Protein AF-A0A2G6CIH5-F1 (afdb_monomer_lite)

pLDDT: mean 77.41, std 19.88, range [23.31, 97.94]

Sequence (488 aa):
MRFLEKVLITISAVLLAGVAALAVFWGGVIAVMLVKGAPAVEKARLSAVRPVVSAPPAADPSTPETPAVAVVTASAGEKVFKKCKACHTVASGDGHKTGPNLWNIVGRDVAVADGFEYSDAMIGHAGTWTVDRLRTYLLDPKGDIPGNKMAFNGLKTEADANNLIAYLGLQADAPQDVVALGLSDTVVLAEAEPEDGADEVVEIDPVPYPEGVTYTNPPGRSPEEQAKFDALVADLEALAPTLDYQRARYHPLHFSPMIEEASNEQCLTCHQEILDHKPRAASIAGVPAEDTIAWYQTLDTYAGPQDTFHYRHLESDFAKEVMNLECVFCHKGNDPREETPDMLPTREAFEAGVVPEFTLRKMVNPSETCLRCHGQFPYEVMDLEAPWHEIRADMEYPEAPNGCLSCHAEGFRTVRHGVSYLNAANIEKLAREGSSDTCYGCHGGRAWYRISYPYPRHAWPDMDEEIPEWAVDRPTESDPEYALPAAE

Foldseek 3Di:
DVVVVVVVVVVVVVVVVVVVVVCVVVVVVVVVCVVPDDPDPDDDDDDDDDDDDDDDDDDDDDDDDDDDDAAAALVLLVVLCVLVVQQEALAPPDAGGVHGHLQVQAFAWFPPRPPDDWWPQRVVVTDHRALVNQLVCQQDVCVSRPRGPPPDRHDPDSRNSRNNVQNSQCSYPDRAHCVNSVNDDDDDDDDDDDDDDPDDPPPQDFLDAAPPDDAAAFDDDDPVRVVVLVVVLVVLLVCVVVDDPVCVVVPCCQAPPNVVSHFQSNVCSPVVCQQVDFDDCADPVRHGQVNDDDPLCPFPLNDDGDGGPCCSCPPDPSNVLWWPDTPCLQRVGDDPVRFDPDPPVPDDDDPDDDDPDPGPPPGRPCLSHVLQFQFAQPCVVVVHPDDCVVCQVVQADPSAQESVCVCPSHPHPACQQQWNTTRGVSLSVCNRVHHNSSVCNRRNVNHPDHHHRLAACADDPPDDPDADPVNPPGHRDPDPSGHRDPDD

Secondary structure (DSSP, 8-state):
-HHHHHHHHHHHHHHHHHHHHHHHHHHHHHHHHHHH--------PPPP-PPP-PPPPPPP---PPPPPPPPP-HHHHHHHHGGGTTT---STTPPP-SS---TT-TTPBTT--TT----HHHHHH-SB--HHHHHHHHH-HHHHSTT--------S-HHHHHHHHHHHHHSSSS---TTTTT---------------------PPPPPPPTT----PPPPPPHHHHHHHHHHHHHHHHHGGG--HHHHHT-GGGBTTGGGG--HHHHHHHHTHHHH----SB-TTS-BGGG---GGGGSTT--SS---HHHHHHTSHHHHHHB---HHHH---B-TTTS-S---TTPPPP---S------PPPP-TTTTTHHHHSPP-TTTTT-SS-HHHHGGGT-BTTB--TTHHHHTTT---GGG-BTTB-HHHHHHHHHHS-THHHHIIIIIT--SSS---------TT--SPPPGGGTTS-SS--GGGBPPPP-

Radius of gyration: 34.1 Å; chains: 1; bounding box: 88×93×84 Å

Structure (mmCIF, N/CA/C/O backbone):
data_AF-A0A2G6CIH5-F1
#
_entry.id   AF-A0A2G6CIH5-F1
#
loop_
_atom_site.group_PDB
_atom_site.id
_atom_site.type_symbol
_atom_site.label_atom_id
_atom_site.label_alt_id
_atom_site.label_comp_id
_atom_site.label_asym_id
_atom_site.label_entity_id
_atom_site.label_seq_id
_atom_site.pdbx_PDB_ins_code
_atom_site.Cartn_x
_atom_site.Cartn_y
_atom_site.Cartn_z
_atom_site.occupancy
_atom_site.B_iso_or_equiv
_atom_site.auth_seq_id
_atom_site.auth_comp_id
_atom_site.auth_asym_id
_atom_site.auth_atom_id
_atom_site.pdbx_PDB_model_num
ATOM 1 N N . MET A 1 1 ? -44.067 51.874 -22.879 1.00 63.34 1 MET A N 1
ATOM 2 C CA . MET A 1 1 ? -42.988 52.724 -22.320 1.00 63.34 1 MET A CA 1
ATOM 3 C C . MET A 1 1 ? -43.045 52.839 -20.797 1.00 63.34 1 MET A C 1
ATOM 5 O O . MET A 1 1 ? -42.132 52.333 -20.170 1.00 63.34 1 MET A O 1
ATOM 9 N N . ARG A 1 2 ? -44.115 53.362 -20.173 1.00 74.81 2 ARG A N 1
ATOM 10 C CA . ARG A 1 2 ? -44.172 53.580 -18.703 1.00 74.81 2 ARG A CA 1
ATOM 11 C C . ARG A 1 2 ? -44.011 52.337 -17.804 1.00 74.81 2 ARG A C 1
ATOM 13 O O . ARG A 1 2 ? -43.603 52.472 -16.658 1.00 74.81 2 ARG A O 1
ATOM 20 N N . PHE A 1 3 ? -44.354 51.141 -18.286 1.00 80.75 3 PHE A N 1
ATOM 21 C CA . PHE A 1 3 ? -44.159 49.894 -17.528 1.00 80.75 3 PHE A CA 1
ATOM 22 C C . PHE A 1 3 ? -42.687 49.457 -17.513 1.00 80.75 3 PHE A C 1
ATOM 24 O O . PHE A 1 3 ? -42.150 49.130 -16.461 1.00 80.75 3 PHE A O 1
ATOM 31 N N . LEU A 1 4 ? -42.020 49.538 -18.668 1.00 79.44 4 LEU A N 1
ATOM 32 C CA . LEU A 1 4 ? -40.613 49.166 -18.819 1.00 79.44 4 LEU A CA 1
ATOM 33 C C . LEU A 1 4 ? -39.701 50.083 -17.989 1.00 79.44 4 LEU A C 1
ATOM 35 O O . LEU A 1 4 ? -38.773 49.615 -17.344 1.00 79.44 4 LEU A O 1
ATOM 39 N N . GLU A 1 5 ? -40.033 51.373 -17.932 1.00 87.06 5 GLU A N 1
ATOM 40 C CA . GLU A 1 5 ? -39.328 52.373 -17.125 1.00 87.06 5 GLU A CA 1
ATOM 41 C C . GLU A 1 5 ? -39.399 52.062 -15.618 1.00 87.06 5 GLU A C 1
ATOM 43 O O . GLU A 1 5 ? -38.387 52.112 -14.925 1.00 87.06 5 GLU A O 1
ATOM 48 N N . LYS A 1 6 ? -40.563 51.629 -15.110 1.00 84.69 6 LYS A N 1
ATOM 49 C CA . LYS A 1 6 ? -40.720 51.216 -13.703 1.00 84.69 6 LYS A CA 1
ATOM 50 C C . LYS A 1 6 ? -39.937 49.945 -13.370 1.00 84.69 6 LYS A C 1
ATOM 52 O O . LYS A 1 6 ? -39.364 49.850 -12.287 1.00 84.69 6 LYS A O 1
ATOM 57 N N . VAL A 1 7 ? -39.901 48.981 -14.289 1.00 86.38 7 VAL A N 1
ATOM 58 C CA . VAL A 1 7 ? -39.127 47.742 -14.116 1.00 86.38 7 VAL A CA 1
ATOM 59 C C . VAL A 1 7 ? -37.629 48.045 -14.075 1.00 86.38 7 VAL A C 1
ATOM 61 O O . VAL A 1 7 ? -36.951 47.593 -13.157 1.00 86.38 7 VAL A O 1
ATOM 64 N N . LEU A 1 8 ? -37.126 48.879 -14.990 1.00 85.88 8 LEU A N 1
ATOM 65 C CA . LEU A 1 8 ? -35.723 49.309 -15.000 1.00 85.88 8 LEU A CA 1
ATOM 66 C C . LEU A 1 8 ? -35.332 50.051 -13.717 1.00 85.88 8 LEU A C 1
ATOM 68 O O . LEU A 1 8 ? -34.316 49.713 -13.121 1.00 85.88 8 LEU A O 1
ATOM 72 N N . ILE A 1 9 ? -36.165 50.980 -13.235 1.00 90.19 9 ILE A N 1
ATOM 73 C CA . ILE A 1 9 ? -35.912 51.693 -11.971 1.00 90.19 9 ILE A CA 1
ATOM 74 C C . ILE A 1 9 ? -35.833 50.716 -10.789 1.00 90.19 9 ILE A C 1
ATOM 76 O O . ILE A 1 9 ? -34.979 50.866 -9.916 1.00 90.19 9 ILE A O 1
ATOM 80 N N . THR A 1 10 ? -36.687 49.692 -10.775 1.00 86.19 10 THR A N 1
ATOM 81 C CA . THR A 1 10 ? -36.716 48.704 -9.688 1.00 86.19 10 THR A CA 1
ATOM 82 C C . THR A 1 10 ? -35.481 47.802 -9.730 1.00 86.19 10 THR A C 1
ATOM 84 O O . THR A 1 10 ? -34.856 47.576 -8.697 1.00 86.19 10 THR A O 1
ATOM 87 N N . ILE A 1 11 ? -35.066 47.348 -10.917 1.00 86.62 11 ILE A N 1
ATOM 88 C CA . ILE A 1 11 ? -33.838 46.556 -11.096 1.00 86.62 11 ILE A CA 1
ATOM 89 C C . ILE A 1 11 ? -32.605 47.374 -10.691 1.00 86.62 11 ILE A C 1
ATOM 91 O O . ILE A 1 11 ? -31.756 46.874 -9.954 1.00 86.62 11 ILE A O 1
ATOM 95 N N . SER A 1 12 ? -32.522 48.643 -11.102 1.00 84.56 12 SER A N 1
ATOM 96 C CA . SER A 1 12 ? -31.424 49.530 -10.706 1.00 84.56 12 SER A CA 1
ATOM 97 C C . SER A 1 12 ? -31.370 49.745 -9.193 1.00 84.56 12 SER A C 1
ATOM 99 O O . SER A 1 12 ? -30.281 49.725 -8.628 1.00 84.56 12 SER A O 1
ATOM 101 N N . ALA A 1 13 ? -32.517 49.893 -8.521 1.00 86.44 13 ALA A N 1
ATOM 102 C CA . ALA A 1 13 ? -32.569 50.039 -7.066 1.00 86.44 13 ALA A CA 1
ATOM 103 C C . ALA A 1 13 ? -32.096 48.772 -6.329 1.00 86.44 13 ALA A C 1
ATOM 105 O O . ALA A 1 13 ? -31.345 48.872 -5.359 1.00 86.44 13 ALA A O 1
ATOM 106 N N . VAL A 1 14 ? -32.481 47.585 -6.811 1.00 86.75 14 VAL A N 1
ATOM 107 C CA . VAL A 1 14 ? -32.047 46.299 -6.235 1.00 86.75 14 VAL A CA 1
ATOM 108 C C . VAL A 1 14 ? -30.546 46.081 -6.438 1.00 86.75 14 VAL A C 1
ATOM 110 O O . VAL A 1 14 ? -29.854 45.688 -5.500 1.00 86.75 14 VAL A O 1
ATOM 113 N N . LEU A 1 15 ? -30.018 46.394 -7.625 1.00 86.31 15 LEU A N 1
ATOM 114 C CA . LEU A 1 15 ? -28.581 46.303 -7.899 1.00 86.31 15 LEU A CA 1
ATOM 115 C C . LEU A 1 15 ? -27.775 47.270 -7.024 1.00 86.31 15 LEU A C 1
ATOM 117 O O . LEU A 1 15 ? -26.756 46.870 -6.464 1.00 86.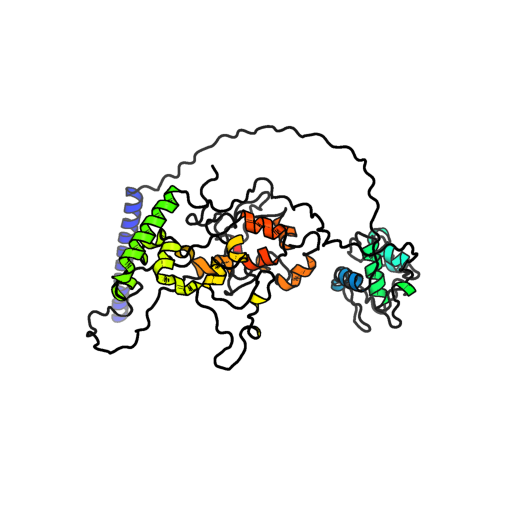31 15 LEU A O 1
ATOM 121 N N . LEU A 1 16 ? -28.247 48.509 -6.840 1.00 87.69 16 LEU A N 1
ATOM 122 C CA . LEU A 1 16 ? -27.571 49.479 -5.972 1.00 87.69 16 LEU A CA 1
ATOM 123 C C . LEU A 1 16 ? -27.534 49.005 -4.511 1.00 87.69 16 LEU A C 1
ATOM 125 O O . LEU A 1 16 ? -26.501 49.117 -3.855 1.00 87.69 16 LEU A O 1
ATOM 129 N N . ALA A 1 17 ? -28.642 48.444 -4.015 1.00 85.62 17 ALA A N 1
ATOM 130 C CA . ALA A 1 17 ? -28.719 47.893 -2.664 1.00 85.62 17 ALA A CA 1
ATOM 131 C C . ALA A 1 17 ? -27.783 46.684 -2.479 1.00 85.62 17 ALA A C 1
ATOM 133 O O . ALA A 1 17 ? -27.112 46.581 -1.452 1.00 85.62 17 ALA A O 1
ATOM 134 N N . GLY A 1 18 ? -27.681 45.812 -3.489 1.00 86.31 18 GLY A N 1
ATOM 135 C CA . GLY A 1 18 ? -26.760 44.673 -3.483 1.00 86.31 18 GLY A CA 1
ATOM 136 C C . GLY A 1 18 ? -25.288 45.093 -3.423 1.00 86.31 18 GLY A C 1
ATOM 137 O O . GLY A 1 18 ? -24.526 44.551 -2.624 1.00 86.31 18 GLY A O 1
ATOM 138 N N . VAL A 1 19 ? -24.894 46.109 -4.199 1.00 87.31 19 VAL A N 1
ATOM 139 C CA . VAL A 1 19 ? -23.522 46.651 -4.173 1.00 87.31 19 VAL A CA 1
ATOM 140 C C . VAL A 1 19 ? -23.204 47.294 -2.819 1.00 87.31 19 VAL A C 1
ATOM 142 O O . VAL A 1 19 ? -22.111 47.092 -2.291 1.00 87.31 19 VAL A O 1
ATOM 145 N N . ALA A 1 20 ? -24.159 48.010 -2.215 1.00 86.88 20 ALA A N 1
ATOM 146 C CA . ALA A 1 20 ? -23.972 48.600 -0.888 1.00 86.88 20 ALA A CA 1
ATOM 147 C C . ALA A 1 20 ? -23.778 47.522 0.196 1.00 86.88 20 ALA A C 1
ATOM 149 O O . ALA A 1 20 ? -22.892 47.651 1.040 1.00 86.88 20 ALA A O 1
ATOM 150 N N . ALA A 1 21 ? -24.555 46.435 0.148 1.00 86.50 21 ALA A N 1
ATOM 151 C CA . ALA A 1 21 ? -24.414 45.314 1.077 1.00 86.50 21 ALA A CA 1
ATOM 152 C C . ALA A 1 21 ? -23.053 44.611 0.931 1.00 86.50 21 ALA A C 1
ATOM 154 O O . ALA A 1 21 ? -22.405 44.312 1.936 1.00 86.50 21 ALA A O 1
ATOM 155 N N . LEU A 1 22 ? -22.579 44.415 -0.306 1.00 84.00 22 LEU A N 1
ATOM 156 C CA . LEU A 1 22 ? -21.257 43.840 -0.562 1.00 84.00 22 LEU A CA 1
ATOM 157 C C . LEU A 1 22 ? -20.129 44.735 -0.033 1.00 84.00 22 LEU A C 1
ATOM 159 O O . LEU A 1 22 ? -19.172 44.230 0.550 1.00 84.00 22 LEU A O 1
ATOM 163 N N . ALA A 1 23 ? -20.246 46.054 -0.203 1.00 88.25 23 ALA A N 1
ATOM 164 C CA . ALA A 1 23 ? -19.256 47.008 0.288 1.00 88.25 23 ALA A CA 1
ATOM 165 C C . ALA A 1 23 ? -19.165 47.009 1.824 1.00 88.25 23 ALA A C 1
ATOM 167 O O . ALA A 1 23 ? -18.066 47.075 2.371 1.00 88.25 23 ALA A O 1
ATOM 168 N N . VAL A 1 24 ? -20.297 46.876 2.525 1.00 86.44 24 VAL A N 1
ATOM 169 C CA . VAL A 1 24 ? -20.323 46.747 3.993 1.00 86.44 24 VAL A CA 1
ATOM 170 C C . VAL A 1 24 ? -19.700 45.423 4.440 1.00 86.44 24 VAL A C 1
ATOM 172 O O . VAL A 1 24 ? -18.899 45.415 5.374 1.00 86.44 24 VAL A O 1
ATOM 175 N N . PHE A 1 25 ? -20.012 44.318 3.756 1.00 86.88 25 PHE A N 1
ATOM 176 C CA . PHE A 1 25 ? -19.436 43.007 4.060 1.00 86.88 25 PHE A CA 1
ATOM 177 C C . PHE A 1 25 ? -17.909 43.001 3.891 1.00 86.88 25 PHE A C 1
ATOM 179 O O . PHE A 1 25 ? -17.182 42.676 4.830 1.00 86.88 25 PHE A O 1
ATOM 186 N N . TRP A 1 26 ? -17.407 43.443 2.734 1.00 84.12 26 TRP A N 1
ATOM 187 C CA . TRP A 1 26 ? -15.968 43.500 2.463 1.00 84.12 26 TRP A CA 1
ATOM 188 C C . TRP A 1 26 ? -15.238 44.533 3.326 1.00 84.12 26 TRP A C 1
ATOM 190 O O . TRP A 1 26 ? -14.126 44.268 3.782 1.00 84.12 26 TRP A O 1
ATOM 200 N N . GLY A 1 27 ? -15.872 45.671 3.630 1.00 88.62 27 GLY A N 1
ATOM 201 C CA . GLY A 1 27 ? -15.344 46.643 4.589 1.00 88.62 27 GLY A CA 1
ATOM 202 C C . GLY A 1 27 ? -15.158 46.044 5.988 1.00 88.62 27 GLY A C 1
ATOM 203 O O . GLY A 1 27 ? -14.137 46.291 6.629 1.00 88.62 27 GLY A O 1
ATOM 204 N N . GLY A 1 28 ? -16.094 45.198 6.434 1.00 81.44 28 GLY A N 1
ATOM 205 C CA . GLY A 1 28 ? -15.986 44.456 7.692 1.00 81.44 28 GLY A CA 1
ATOM 206 C C . GLY A 1 28 ? -14.829 43.453 7.704 1.00 81.44 28 GLY A C 1
ATOM 207 O O . GLY A 1 28 ? -14.064 43.413 8.666 1.00 81.44 28 GLY A O 1
ATOM 208 N N . VAL A 1 29 ? -14.647 42.690 6.621 1.00 77.56 29 VAL A N 1
ATOM 209 C CA . VAL A 1 29 ? -13.540 41.722 6.487 1.00 77.56 29 VAL A CA 1
ATOM 210 C C . VAL A 1 29 ? -12.177 42.423 6.526 1.00 77.56 29 VAL A C 1
ATOM 212 O O . VAL A 1 29 ? -11.289 42.006 7.271 1.00 77.56 29 VAL A O 1
ATOM 215 N N . ILE A 1 30 ? -12.019 43.528 5.789 1.00 78.94 30 ILE A N 1
ATOM 216 C CA . ILE A 1 30 ? -10.773 44.312 5.770 1.00 78.94 30 ILE A CA 1
ATOM 217 C C . ILE A 1 30 ? -10.481 44.905 7.157 1.00 78.94 30 ILE A C 1
ATOM 219 O O . ILE A 1 30 ? -9.337 44.869 7.613 1.00 78.94 30 ILE A O 1
ATOM 223 N N . ALA A 1 31 ? -11.501 45.397 7.868 1.00 79.62 31 ALA A N 1
ATOM 224 C CA . ALA A 1 31 ? -11.334 45.911 9.226 1.00 79.62 31 ALA A CA 1
ATOM 225 C C . ALA A 1 31 ? -10.859 44.823 10.208 1.00 79.62 31 ALA A C 1
ATOM 227 O O . ALA A 1 31 ? -9.986 45.084 11.034 1.00 79.62 31 ALA A O 1
ATOM 228 N N . VAL A 1 32 ? -11.367 43.590 10.089 1.00 71.12 32 VAL A N 1
ATOM 229 C CA . VAL A 1 32 ? -10.908 42.449 10.903 1.00 71.12 32 VAL A CA 1
ATOM 230 C C . VAL A 1 32 ? -9.446 42.100 10.606 1.00 71.12 32 VAL A C 1
ATOM 232 O O . VAL A 1 32 ? -8.685 41.865 11.545 1.00 71.12 32 VAL A O 1
ATOM 235 N N . MET A 1 33 ? -9.029 42.122 9.335 1.00 69.62 33 MET A N 1
ATOM 236 C CA . MET A 1 33 ? -7.632 41.874 8.952 1.00 69.62 33 MET A CA 1
ATOM 237 C C . MET A 1 33 ? -6.671 42.951 9.477 1.00 69.62 33 MET A C 1
ATOM 239 O O . MET A 1 33 ? -5.574 42.626 9.927 1.00 69.62 33 MET A O 1
ATOM 243 N N . LEU A 1 34 ? -7.090 44.221 9.484 1.00 77.25 34 LEU A N 1
ATOM 244 C CA . LEU A 1 34 ? -6.284 45.327 10.013 1.00 77.25 34 LEU A CA 1
ATOM 245 C C . LEU A 1 34 ? -6.158 45.303 11.546 1.00 77.25 34 LEU A C 1
ATOM 247 O O . LEU A 1 34 ? -5.124 45.706 12.069 1.00 77.25 34 LEU A O 1
ATOM 251 N N . VAL A 1 35 ? -7.182 44.830 12.267 1.00 75.00 35 VAL A N 1
ATOM 252 C CA . VAL A 1 35 ? -7.180 44.774 13.743 1.00 75.00 35 VAL A CA 1
ATOM 253 C C . VAL A 1 35 ? -6.426 43.559 14.282 1.00 75.00 35 VAL A C 1
ATOM 255 O O . VAL A 1 35 ? -5.789 43.662 15.328 1.00 75.00 35 VAL A O 1
ATOM 258 N N . LYS A 1 36 ? -6.491 42.405 13.604 1.00 56.19 36 LYS A N 1
ATOM 259 C CA . LYS A 1 36 ? -5.884 41.164 14.115 1.00 56.19 36 LYS A CA 1
ATOM 260 C C . LYS A 1 36 ? -4.418 40.964 13.729 1.00 56.19 36 LYS A C 1
ATOM 262 O O . LYS A 1 36 ? -3.767 40.142 14.362 1.00 56.19 36 LYS A O 1
ATOM 267 N N . GLY A 1 37 ? -3.900 41.735 12.768 1.00 47.22 37 GLY A N 1
ATOM 268 C CA . GLY A 1 37 ? -2.546 41.559 12.243 1.00 47.22 37 GLY A CA 1
ATOM 269 C C . GLY A 1 37 ? -2.391 40.230 11.493 1.00 47.22 37 GLY A C 1
ATOM 270 O O . GLY A 1 37 ? -2.992 39.216 11.840 1.00 47.22 37 GLY A O 1
ATOM 271 N N . ALA A 1 38 ? -1.593 40.217 10.429 1.00 51.41 38 ALA A N 1
ATOM 272 C CA . ALA A 1 38 ? -1.174 38.954 9.831 1.00 51.41 38 ALA A CA 1
ATOM 273 C C . ALA A 1 38 ? -0.224 38.232 10.809 1.00 51.41 38 ALA A C 1
ATOM 275 O O . ALA A 1 38 ? 0.624 38.905 11.406 1.00 51.41 38 ALA A O 1
ATOM 276 N N . PRO A 1 39 ? -0.323 36.901 10.986 1.00 42.75 39 PRO A N 1
ATOM 277 C CA . PRO A 1 39 ? 0.659 36.168 11.772 1.00 42.75 39 PRO A CA 1
ATOM 278 C C . PRO A 1 39 ? 2.039 36.333 11.124 1.00 42.75 39 PRO A C 1
ATOM 280 O O . PRO A 1 39 ? 2.239 36.027 9.948 1.00 42.75 39 PRO A O 1
ATOM 283 N N . ALA A 1 40 ? 2.982 36.881 11.889 1.00 39.31 40 ALA A N 1
ATOM 284 C CA . ALA A 1 40 ? 4.362 37.039 11.466 1.00 39.31 40 ALA A CA 1
ATOM 285 C C . ALA A 1 40 ? 5.051 35.670 11.499 1.00 39.31 40 ALA A C 1
ATOM 287 O O . ALA A 1 40 ? 5.272 35.110 12.569 1.00 39.31 40 ALA A O 1
ATOM 288 N N . VAL A 1 41 ? 5.399 35.137 10.328 1.00 39.25 41 VAL A N 1
ATOM 289 C CA . VAL A 1 41 ? 6.326 34.006 10.221 1.00 39.25 41 VAL A CA 1
ATOM 290 C C . VAL A 1 41 ? 7.739 34.580 10.257 1.00 39.25 41 VAL A C 1
ATOM 292 O O . VAL A 1 41 ? 8.227 35.168 9.288 1.00 39.25 41 VAL A O 1
ATOM 295 N N . GLU A 1 42 ? 8.373 34.475 11.418 1.00 33.88 42 GLU A N 1
ATOM 296 C CA . GLU A 1 42 ? 9.748 34.898 11.644 1.00 33.88 42 GLU A CA 1
ATOM 297 C C . GLU A 1 42 ? 10.707 33.917 10.954 1.00 33.88 42 GLU A C 1
ATOM 299 O O . GLU A 1 42 ? 10.848 32.760 11.342 1.00 33.88 42 GLU A O 1
ATOM 304 N N . LYS A 1 43 ? 11.359 34.380 9.882 1.00 34.59 43 LYS A N 1
ATOM 305 C CA . LYS A 1 43 ? 12.420 33.645 9.183 1.00 34.59 43 LYS A CA 1
ATOM 306 C C . LYS A 1 43 ? 13.661 33.561 10.076 1.00 34.59 43 LYS A C 1
ATOM 308 O O . LYS A 1 43 ? 14.513 34.452 10.037 1.00 34.59 43 LYS A O 1
ATOM 313 N N . ALA A 1 44 ? 13.786 32.479 10.837 1.00 33.03 44 ALA A N 1
ATOM 314 C CA . ALA A 1 44 ? 15.031 32.128 11.505 1.00 33.03 44 ALA A CA 1
ATOM 315 C C . ALA A 1 44 ? 16.086 31.734 10.456 1.00 33.03 44 ALA A C 1
ATOM 317 O O . ALA A 1 44 ? 15.978 30.726 9.762 1.00 33.03 44 ALA A O 1
ATOM 318 N N . ARG A 1 45 ? 17.116 32.575 10.325 1.00 34.62 45 ARG A N 1
ATOM 319 C CA . ARG A 1 45 ? 18.355 32.267 9.607 1.00 34.62 45 ARG A CA 1
ATOM 320 C C . ARG A 1 45 ? 19.174 31.304 10.465 1.00 34.62 45 ARG A C 1
ATOM 322 O O . ARG A 1 45 ? 19.622 31.713 11.534 1.00 34.62 45 ARG A O 1
ATOM 329 N N . LEU A 1 46 ? 19.444 30.091 9.982 1.00 31.88 46 LEU A N 1
ATOM 330 C CA . LEU A 1 46 ? 20.544 29.282 10.503 1.00 31.88 46 LEU A CA 1
ATOM 331 C C . LEU A 1 46 ? 21.748 29.332 9.562 1.00 31.88 46 LEU A C 1
ATOM 333 O O . LEU A 1 46 ? 21.663 29.141 8.352 1.00 31.88 46 LEU A O 1
ATOM 337 N N . SER A 1 47 ? 22.866 29.678 10.189 1.00 27.83 47 SER A N 1
ATOM 338 C CA . SER A 1 47 ? 24.194 29.859 9.633 1.00 27.83 47 SER A CA 1
ATOM 339 C C . SER A 1 47 ? 24.791 28.522 9.204 1.00 27.83 47 SER A C 1
ATOM 341 O O . SER A 1 47 ? 24.770 27.556 9.961 1.00 27.83 47 SER A O 1
ATOM 343 N N . ALA A 1 48 ? 25.386 28.502 8.014 1.00 32.12 48 ALA A N 1
ATOM 344 C CA . ALA A 1 48 ? 26.147 27.378 7.496 1.00 32.12 48 ALA A CA 1
ATOM 345 C C . ALA A 1 48 ? 27.377 27.083 8.371 1.00 32.12 48 ALA A C 1
ATOM 347 O O . ALA A 1 48 ? 28.218 27.957 8.589 1.00 32.12 48 ALA A O 1
ATOM 348 N N . VAL A 1 49 ? 27.513 25.828 8.795 1.00 27.80 49 VAL A N 1
ATOM 349 C CA . VAL A 1 49 ? 28.781 25.232 9.226 1.00 27.80 49 VAL A CA 1
ATOM 350 C C . VAL A 1 49 ? 28.914 23.904 8.483 1.00 27.80 49 VAL A C 1
ATOM 352 O O . VAL A 1 49 ? 28.152 22.975 8.720 1.00 27.80 49 VAL A O 1
ATOM 355 N N . ARG A 1 50 ? 29.862 23.832 7.543 1.00 26.45 50 ARG A N 1
ATOM 356 C CA . ARG A 1 50 ? 30.283 22.583 6.893 1.00 26.45 50 ARG A CA 1
ATOM 357 C C . ARG A 1 50 ? 31.374 21.927 7.744 1.00 26.45 50 ARG A C 1
ATOM 359 O O . ARG A 1 50 ? 32.366 22.611 8.011 1.00 26.45 50 ARG A O 1
ATOM 366 N N . PRO A 1 51 ? 31.297 20.630 8.080 1.00 28.83 51 PRO A N 1
ATOM 367 C CA . PRO A 1 51 ? 32.485 19.860 8.392 1.00 28.83 51 PRO A CA 1
ATOM 368 C C . PRO A 1 51 ? 33.080 19.278 7.104 1.00 28.83 51 PRO A C 1
ATOM 370 O O . PRO A 1 51 ? 32.386 18.737 6.247 1.00 28.83 51 PRO A O 1
ATOM 373 N N . VAL A 1 52 ? 34.396 19.418 6.984 1.00 31.80 52 VAL A N 1
ATOM 374 C CA . VAL A 1 52 ? 35.245 18.702 6.031 1.00 31.80 52 VAL A CA 1
ATOM 375 C C . VAL A 1 52 ? 35.461 17.297 6.594 1.00 31.80 52 VAL A C 1
ATOM 377 O O . VAL A 1 52 ? 35.979 17.175 7.703 1.00 31.80 52 VAL A O 1
ATOM 380 N N . VAL A 1 53 ? 35.096 16.253 5.847 1.00 29.55 53 VAL A N 1
ATOM 381 C CA . VAL A 1 53 ? 35.453 14.862 6.171 1.00 29.55 53 VAL A CA 1
ATOM 382 C C . VAL A 1 53 ? 36.322 14.301 5.048 1.00 29.55 53 VAL A C 1
ATOM 384 O O . VAL A 1 53 ? 36.001 14.408 3.869 1.00 29.55 53 VAL A O 1
ATOM 387 N N . SER A 1 54 ? 37.473 13.776 5.458 1.00 26.95 54 SER A N 1
ATOM 388 C CA . SER A 1 54 ? 38.514 13.166 4.634 1.00 26.95 54 SER A CA 1
ATOM 389 C C . SER A 1 54 ? 38.137 11.733 4.247 1.00 26.95 54 SER A C 1
ATOM 391 O O . SER A 1 54 ? 37.587 11.001 5.066 1.00 26.95 54 SER A O 1
ATOM 393 N N . ALA A 1 55 ? 38.489 11.325 3.027 1.00 29.52 55 ALA A N 1
ATOM 394 C CA . ALA A 1 55 ? 38.292 9.972 2.502 1.00 29.52 55 ALA A CA 1
ATOM 395 C C . ALA A 1 55 ? 39.143 8.905 3.240 1.00 29.52 55 ALA A C 1
ATOM 397 O O . ALA A 1 55 ? 40.286 9.209 3.606 1.00 29.52 55 ALA A O 1
ATOM 398 N N . PRO A 1 56 ? 38.647 7.661 3.411 1.00 30.69 56 PRO A N 1
ATOM 399 C CA . PRO A 1 56 ? 39.453 6.497 3.780 1.00 30.69 56 PRO A CA 1
ATOM 400 C C . PRO A 1 56 ? 40.051 5.757 2.557 1.00 30.69 56 PRO A C 1
ATOM 402 O O . PRO A 1 56 ? 39.591 5.952 1.431 1.00 30.69 56 PRO A O 1
ATOM 405 N N . PRO A 1 57 ? 41.111 4.944 2.758 1.00 30.89 57 PRO A N 1
ATOM 406 C CA . PRO A 1 57 ? 41.960 4.410 1.693 1.00 30.89 57 PRO A CA 1
ATOM 407 C C . PRO A 1 57 ? 41.392 3.155 1.012 1.00 30.89 57 PRO A C 1
ATOM 409 O O . PRO A 1 57 ? 40.667 2.371 1.618 1.00 30.89 57 PRO A O 1
ATOM 412 N N . ALA A 1 58 ? 41.799 2.960 -0.246 1.00 32.41 58 ALA A N 1
ATOM 413 C CA . ALA A 1 58 ? 41.524 1.781 -1.062 1.00 32.41 58 ALA A CA 1
ATOM 414 C C . ALA A 1 58 ? 42.160 0.503 -0.480 1.00 32.41 58 ALA A C 1
ATOM 416 O O . ALA A 1 58 ? 43.295 0.539 0.001 1.00 32.41 58 ALA A O 1
ATOM 417 N N . ALA A 1 59 ? 41.439 -0.619 -0.574 1.00 29.45 59 ALA A N 1
ATOM 418 C CA . ALA A 1 59 ? 41.937 -1.958 -0.267 1.00 29.45 59 ALA A CA 1
ATOM 419 C C . ALA A 1 59 ? 42.294 -2.732 -1.553 1.00 29.45 59 ALA A C 1
ATOM 421 O O . ALA A 1 59 ? 41.675 -2.544 -2.599 1.00 29.45 59 ALA A O 1
ATOM 422 N N . ASP A 1 60 ? 43.336 -3.557 -1.431 1.00 30.36 60 ASP A N 1
ATOM 423 C CA . ASP A 1 60 ? 44.088 -4.266 -2.474 1.00 30.36 60 ASP A CA 1
ATOM 424 C C . ASP A 1 60 ? 43.314 -5.417 -3.171 1.00 30.36 60 ASP A C 1
ATOM 426 O O . ASP A 1 60 ? 42.540 -6.118 -2.514 1.00 30.36 60 ASP A O 1
ATOM 430 N N . PRO A 1 61 ? 43.580 -5.701 -4.465 1.00 35.22 61 PRO A N 1
ATOM 431 C CA . PRO A 1 61 ? 42.894 -6.708 -5.270 1.00 35.22 61 PRO A CA 1
ATOM 432 C C . PRO A 1 61 ? 43.677 -8.028 -5.290 1.00 35.22 61 PRO A C 1
ATOM 434 O O . PRO A 1 61 ? 44.556 -8.225 -6.131 1.00 35.22 61 PRO A O 1
ATOM 437 N N . SER A 1 62 ? 43.408 -8.957 -4.372 1.00 37.62 62 SER A N 1
ATOM 438 C CA . SER A 1 62 ? 44.021 -10.296 -4.432 1.00 37.62 62 SER A CA 1
ATOM 439 C C . SER A 1 62 ? 43.224 -11.356 -3.670 1.00 37.62 62 SER A C 1
ATOM 441 O O . SER A 1 62 ? 43.590 -11.752 -2.566 1.00 37.62 62 SER A O 1
ATOM 443 N N . THR A 1 63 ? 42.168 -11.892 -4.281 1.00 29.67 63 THR A N 1
ATOM 444 C CA . THR A 1 63 ? 41.712 -13.272 -4.032 1.00 29.67 63 THR A CA 1
ATOM 445 C C . THR A 1 63 ? 41.085 -13.802 -5.330 1.00 29.67 63 THR A C 1
ATOM 447 O O . THR A 1 63 ? 40.287 -13.083 -5.924 1.00 29.67 63 THR A O 1
ATOM 450 N N . PRO A 1 64 ? 41.490 -14.975 -5.855 1.00 33.84 64 PRO A N 1
ATOM 451 C CA . PRO A 1 64 ? 41.026 -15.442 -7.156 1.00 33.84 64 PRO A CA 1
ATOM 452 C C . PRO A 1 64 ? 39.683 -16.170 -7.022 1.00 33.84 64 PRO A C 1
ATOM 454 O O . PRO A 1 64 ? 39.600 -17.213 -6.376 1.00 33.84 64 PRO A O 1
ATOM 457 N N . GLU A 1 65 ? 38.649 -15.624 -7.657 1.00 32.16 65 GLU A N 1
ATOM 458 C CA . GLU A 1 65 ? 37.360 -16.285 -7.872 1.00 32.16 65 GLU A CA 1
ATOM 459 C C . GLU A 1 65 ? 37.495 -17.394 -8.926 1.00 32.16 65 GLU A C 1
ATOM 461 O O . GLU A 1 65 ? 38.165 -17.230 -9.949 1.00 32.16 65 GLU A O 1
ATOM 466 N N . THR A 1 66 ? 36.849 -18.535 -8.684 1.00 27.31 66 THR A N 1
ATOM 467 C CA . THR A 1 66 ? 36.676 -19.599 -9.686 1.00 27.31 66 THR A CA 1
ATOM 468 C C . THR A 1 66 ? 35.240 -19.503 -10.225 1.00 27.31 66 THR A C 1
ATOM 470 O O . THR A 1 66 ? 34.323 -19.467 -9.409 1.00 27.31 66 THR A O 1
ATOM 473 N N . PRO A 1 67 ? 35.004 -19.431 -11.551 1.00 33.53 67 PRO A N 1
ATOM 474 C CA . PRO A 1 67 ? 33.689 -19.105 -12.109 1.00 33.53 67 PRO A CA 1
ATOM 475 C C . PRO A 1 67 ? 32.731 -20.308 -12.150 1.00 33.53 67 PRO A C 1
ATOM 477 O O . PRO A 1 67 ? 33.122 -21.414 -12.529 1.00 33.53 67 PRO A O 1
ATOM 480 N N . ALA A 1 68 ? 31.457 -20.067 -11.827 1.00 32.44 68 ALA A N 1
ATOM 481 C CA . ALA A 1 68 ? 30.349 -20.992 -12.062 1.00 32.44 68 ALA A CA 1
ATOM 482 C C . ALA A 1 68 ? 30.013 -21.094 -13.566 1.00 32.44 68 ALA A C 1
ATOM 484 O O . ALA A 1 68 ? 30.090 -20.117 -14.313 1.00 32.44 68 ALA A O 1
ATOM 485 N N . VAL A 1 69 ? 29.653 -22.296 -14.019 1.00 33.97 69 VAL A N 1
ATOM 486 C CA . VAL A 1 69 ? 29.433 -22.645 -15.433 1.00 33.97 69 VAL A CA 1
ATOM 487 C C . VAL A 1 69 ? 28.011 -22.253 -15.871 1.00 33.97 69 VAL A C 1
ATOM 489 O O . VAL A 1 69 ? 27.037 -22.728 -15.294 1.00 33.97 69 VAL A O 1
ATOM 492 N N . ALA A 1 70 ? 27.876 -21.413 -16.904 1.00 46.12 70 ALA A N 1
ATOM 493 C CA . ALA A 1 70 ? 26.587 -20.969 -17.449 1.00 46.12 70 ALA A CA 1
ATOM 494 C C . ALA A 1 70 ? 26.006 -21.973 -18.470 1.00 46.12 70 ALA A C 1
ATOM 496 O O . ALA A 1 70 ? 26.671 -22.325 -19.444 1.00 46.12 70 ALA A O 1
ATOM 497 N N . VAL A 1 71 ? 24.750 -22.399 -18.283 1.00 59.56 71 VAL A N 1
ATOM 498 C CA . VAL A 1 71 ? 24.023 -23.309 -19.196 1.00 59.56 71 VAL A CA 1
ATOM 499 C C . VAL A 1 71 ? 23.173 -22.510 -20.195 1.00 59.56 71 VAL A C 1
ATOM 501 O O . VAL A 1 71 ? 22.412 -21.628 -19.799 1.00 59.56 71 VAL A O 1
ATOM 504 N N . VAL A 1 72 ? 23.265 -22.836 -21.490 1.00 73.94 72 VAL A N 1
ATOM 505 C CA . VAL A 1 72 ? 22.510 -22.180 -22.578 1.00 73.94 72 VAL A CA 1
ATOM 506 C C . VAL A 1 72 ? 21.126 -22.825 -22.765 1.00 73.94 72 VAL A C 1
ATOM 508 O O . VAL A 1 72 ? 21.028 -24.042 -22.911 1.00 73.94 72 VAL A O 1
ATOM 511 N N . THR A 1 73 ? 20.044 -22.034 -22.813 1.00 74.94 73 THR A N 1
ATOM 512 C CA . THR A 1 73 ? 18.664 -22.523 -23.020 1.00 74.94 73 THR A CA 1
ATOM 513 C C . THR A 1 73 ? 17.836 -21.630 -23.957 1.00 74.94 73 THR A C 1
ATOM 515 O O . THR A 1 73 ? 17.940 -20.403 -23.946 1.00 74.94 73 THR A O 1
ATOM 518 N N . ALA A 1 74 ? 16.942 -22.242 -24.743 1.00 71.50 74 ALA A N 1
ATOM 519 C CA . ALA A 1 74 ? 16.043 -21.511 -25.642 1.00 71.50 74 ALA A CA 1
ATOM 520 C C . ALA A 1 74 ? 14.961 -20.701 -24.899 1.00 71.50 74 ALA A C 1
ATOM 522 O O . ALA A 1 74 ? 14.542 -19.654 -25.384 1.00 71.50 74 ALA A O 1
ATOM 523 N N . SER A 1 75 ? 14.534 -21.133 -23.709 1.00 67.31 75 SER A N 1
ATOM 524 C CA . SER A 1 75 ? 13.577 -20.383 -22.881 1.00 67.31 75 SER A CA 1
ATOM 525 C C . SER A 1 75 ? 14.190 -19.097 -22.317 1.00 67.31 75 SER A C 1
ATOM 527 O O . SER A 1 75 ? 13.526 -18.062 -22.286 1.00 67.31 75 SER A O 1
ATOM 529 N N . ALA A 1 76 ? 15.471 -19.117 -21.927 1.00 68.69 76 ALA A N 1
ATOM 530 C CA . ALA A 1 76 ? 16.207 -17.892 -21.618 1.00 68.69 76 ALA A CA 1
ATOM 531 C C . ALA A 1 76 ? 16.342 -17.004 -22.865 1.00 68.69 76 ALA A C 1
ATOM 533 O O . ALA A 1 76 ? 16.168 -15.790 -22.786 1.00 68.69 76 ALA A O 1
ATOM 534 N N . GLY A 1 77 ? 16.563 -17.606 -24.035 1.00 76.44 77 GLY A N 1
ATOM 535 C CA . GLY A 1 77 ? 16.621 -16.894 -25.309 1.00 76.44 77 GLY A CA 1
ATOM 536 C C . GLY A 1 77 ? 15.341 -16.168 -25.698 1.00 76.44 77 GLY A C 1
ATOM 537 O O . GLY A 1 77 ? 15.404 -15.039 -26.175 1.00 76.44 77 GLY A O 1
ATOM 538 N N . GLU A 1 78 ? 14.179 -16.773 -25.450 1.00 85.44 78 GLU A N 1
ATOM 539 C CA . GLU A 1 78 ? 12.876 -16.142 -25.681 1.00 85.44 78 GLU A CA 1
ATOM 540 C C . GLU A 1 78 ? 12.715 -14.867 -24.840 1.00 85.44 78 GLU A C 1
ATOM 542 O O . GLU A 1 78 ? 12.217 -13.847 -25.323 1.00 85.44 78 GLU A O 1
ATOM 547 N N . LYS A 1 79 ? 13.209 -14.887 -23.595 1.00 74.81 79 LYS A N 1
ATOM 548 C CA . LYS A 1 79 ? 13.235 -13.701 -22.729 1.00 74.81 79 LYS A CA 1
ATOM 549 C C . LYS A 1 79 ? 14.155 -12.622 -23.298 1.00 74.81 79 LYS A C 1
ATOM 551 O O . LYS A 1 79 ? 13.752 -11.463 -23.365 1.00 74.81 79 LYS A O 1
ATOM 556 N N . VAL A 1 80 ? 15.348 -12.990 -23.776 1.00 82.94 80 VAL A N 1
ATOM 557 C CA . VAL A 1 80 ? 16.266 -12.042 -24.436 1.00 82.94 80 VAL A CA 1
ATOM 558 C C . VAL A 1 80 ? 15.638 -11.470 -25.715 1.00 82.94 80 VAL A C 1
ATOM 560 O O . VAL A 1 80 ? 15.777 -10.274 -25.981 1.00 82.94 80 VAL A O 1
ATOM 563 N N . PHE A 1 81 ? 14.873 -12.271 -26.465 1.00 91.00 81 PHE A N 1
ATOM 564 C CA . PHE A 1 81 ? 14.208 -11.850 -27.700 1.00 91.00 81 PHE A CA 1
ATOM 565 C C . PHE A 1 81 ? 13.186 -10.719 -27.488 1.00 91.00 81 PHE A C 1
ATOM 567 O O . PHE A 1 81 ? 12.914 -9.953 -28.418 1.00 91.00 81 PHE A O 1
ATOM 574 N N . LYS A 1 82 ? 12.665 -10.521 -26.267 1.00 84.75 82 LYS A N 1
ATOM 575 C CA . LYS A 1 82 ? 11.815 -9.360 -25.945 1.00 84.75 82 LYS A CA 1
ATOM 576 C C . LYS A 1 82 ? 12.477 -8.029 -26.328 1.00 84.75 82 LYS A C 1
ATOM 578 O O . LYS A 1 82 ? 11.800 -7.165 -26.882 1.00 84.75 82 LYS A O 1
ATOM 583 N N . LYS A 1 83 ? 13.806 -7.913 -26.167 1.00 87.31 83 LYS A N 1
ATOM 584 C CA . LYS A 1 83 ? 14.615 -6.742 -26.573 1.00 87.31 83 LYS A CA 1
ATOM 585 C C . LYS A 1 83 ? 14.573 -6.480 -28.091 1.00 87.31 83 LYS A C 1
ATOM 587 O O . LYS A 1 83 ? 14.895 -5.386 -28.543 1.00 87.31 83 LYS A O 1
ATOM 592 N N . CYS A 1 84 ? 14.174 -7.472 -28.888 1.00 91.06 84 CYS A N 1
ATOM 593 C CA . CYS A 1 84 ? 14.143 -7.434 -30.351 1.00 91.06 84 CYS A CA 1
ATOM 594 C C . CYS A 1 84 ? 12.719 -7.270 -30.920 1.00 91.06 84 CYS A C 1
ATOM 596 O O . CYS A 1 84 ? 12.555 -6.828 -32.060 1.00 91.06 84 CYS A O 1
ATOM 598 N N . LYS A 1 85 ? 11.676 -7.597 -30.141 1.00 90.38 85 LYS A N 1
ATOM 599 C CA . LYS A 1 85 ? 10.277 -7.731 -30.600 1.00 90.38 85 LYS A CA 1
ATOM 600 C C . LYS A 1 85 ? 9.636 -6.423 -31.081 1.00 90.38 85 LYS A C 1
ATOM 602 O O . LYS A 1 85 ? 8.722 -6.455 -31.913 1.00 90.38 85 LYS A O 1
ATOM 607 N N . ALA A 1 86 ? 10.108 -5.274 -30.592 1.00 85.00 86 ALA A N 1
ATOM 608 C CA . ALA A 1 86 ? 9.659 -3.960 -31.061 1.00 85.00 86 ALA A CA 1
ATOM 609 C C . ALA A 1 86 ? 9.974 -3.757 -32.554 1.00 85.00 86 ALA A C 1
ATOM 611 O O . ALA A 1 86 ? 9.142 -3.255 -33.308 1.00 85.00 86 ALA A O 1
ATOM 612 N N . CYS A 1 87 ? 11.138 -4.238 -32.996 1.00 93.38 87 CYS A N 1
ATOM 613 C CA . CYS A 1 87 ? 11.638 -4.035 -34.353 1.00 93.38 87 CYS A CA 1
ATOM 614 C C . CYS A 1 87 ? 11.538 -5.278 -35.238 1.00 93.38 87 CYS A C 1
ATOM 616 O O . CYS A 1 87 ? 11.585 -5.133 -36.451 1.00 93.38 87 CYS A O 1
ATOM 618 N N . HIS A 1 88 ? 11.387 -6.476 -34.678 1.00 97.06 88 HIS A N 1
ATOM 619 C CA . HIS A 1 88 ? 11.385 -7.719 -35.445 1.00 97.06 88 HIS A CA 1
ATOM 620 C C . HIS A 1 88 ? 10.164 -8.588 -35.144 1.00 97.06 88 HIS A C 1
ATOM 622 O O . HIS A 1 88 ? 9.653 -8.633 -34.024 1.00 97.06 88 HIS A O 1
ATOM 628 N N . THR A 1 89 ? 9.714 -9.303 -36.168 1.00 93.31 89 THR A N 1
ATOM 629 C CA . THR A 1 89 ? 8.812 -10.455 -36.062 1.00 93.31 89 THR A CA 1
ATOM 630 C C . THR A 1 89 ? 9.630 -11.736 -36.197 1.00 93.31 89 THR A C 1
ATOM 632 O O . THR A 1 89 ? 10.707 -11.719 -36.801 1.00 93.31 89 THR A O 1
ATOM 635 N N . VAL A 1 90 ? 9.145 -12.839 -35.620 1.00 94.06 90 VAL A N 1
ATOM 636 C CA . VAL A 1 90 ? 9.826 -14.146 -35.714 1.00 94.06 90 VAL A CA 1
ATOM 637 C C . VAL A 1 90 ? 8.951 -15.237 -36.273 1.00 94.06 90 VAL A C 1
ATOM 639 O O . VAL A 1 90 ? 9.507 -16.232 -36.687 1.00 94.06 90 VAL A O 1
ATOM 642 N N . ALA A 1 91 ? 7.625 -15.094 -36.296 1.00 90.62 91 ALA A N 1
ATOM 643 C CA . ALA A 1 91 ? 6.768 -16.164 -36.781 1.00 90.62 91 ALA A CA 1
ATOM 644 C C . ALA A 1 91 ? 6.832 -16.278 -38.313 1.00 90.62 91 ALA A C 1
ATOM 646 O O . ALA A 1 91 ? 7.046 -15.288 -39.024 1.00 90.62 91 ALA A O 1
ATOM 647 N N . SER A 1 92 ? 6.625 -17.497 -38.817 1.00 91.44 92 SER A N 1
ATOM 648 C CA . SER A 1 92 ? 6.546 -17.769 -40.253 1.00 91.44 92 SER A CA 1
ATOM 649 C C . SER A 1 92 ? 5.379 -17.015 -40.891 1.00 91.44 92 SER A C 1
ATOM 651 O O . SER A 1 92 ? 4.249 -17.082 -40.410 1.00 91.44 92 SER A O 1
ATOM 653 N N . GLY A 1 93 ? 5.651 -16.302 -41.984 1.00 85.44 93 GLY A N 1
ATOM 654 C CA . GLY A 1 93 ? 4.640 -15.546 -42.729 1.00 85.44 93 GLY A CA 1
ATOM 655 C C . GLY A 1 93 ? 4.286 -14.172 -42.150 1.00 85.44 93 GLY A C 1
ATOM 656 O O . GLY A 1 93 ? 3.529 -13.440 -42.789 1.00 85.44 93 GLY A O 1
ATOM 657 N N . ASP A 1 94 ? 4.848 -13.785 -41.001 1.00 90.31 94 ASP A N 1
ATOM 658 C CA . ASP A 1 94 ? 4.690 -12.427 -40.479 1.00 90.31 94 ASP A CA 1
ATOM 659 C C . ASP A 1 94 ? 5.443 -11.401 -41.340 1.00 90.31 94 ASP A C 1
ATOM 661 O O . ASP A 1 94 ? 6.566 -11.626 -41.799 1.00 90.31 94 ASP A O 1
ATOM 665 N N . GLY A 1 95 ? 4.843 -10.219 -41.496 1.00 90.00 95 GLY A N 1
ATOM 666 C CA . GLY A 1 95 ? 5.465 -9.091 -42.188 1.00 90.00 95 GLY A CA 1
ATOM 667 C C . GLY A 1 95 ? 6.659 -8.492 -41.436 1.00 90.00 95 GLY A C 1
ATOM 668 O O . GLY A 1 95 ? 6.915 -8.788 -40.265 1.00 90.00 95 GLY A O 1
ATOM 669 N N . HIS A 1 96 ? 7.396 -7.612 -42.111 1.00 93.50 96 HIS A N 1
ATOM 670 C CA . HIS A 1 96 ? 8.486 -6.843 -41.507 1.00 93.50 96 HIS A CA 1
ATOM 671 C C . HIS A 1 96 ? 7.962 -5.701 -40.626 1.00 93.50 96 HIS A C 1
ATOM 673 O O . HIS A 1 96 ? 6.850 -5.211 -40.822 1.00 93.50 96 HIS A O 1
ATOM 679 N N . LYS A 1 97 ? 8.786 -5.252 -39.675 1.00 92.88 97 LYS A N 1
ATOM 680 C CA . LYS A 1 97 ? 8.560 -4.015 -38.910 1.00 92.88 97 LYS A CA 1
ATOM 681 C C . LYS A 1 97 ? 9.681 -3.027 -39.255 1.00 92.88 97 LYS A C 1
ATOM 683 O O . LYS A 1 97 ? 10.116 -2.961 -40.401 1.00 92.88 97 LYS A O 1
ATOM 688 N N . THR A 1 98 ? 10.182 -2.286 -38.267 1.00 92.12 98 THR A N 1
ATOM 689 C CA . THR A 1 98 ? 11.393 -1.461 -38.390 1.00 92.12 98 THR A CA 1
ATOM 690 C C . THR A 1 98 ? 12.613 -2.287 -38.822 1.00 92.12 98 THR A C 1
ATOM 692 O O . THR A 1 98 ? 13.487 -1.776 -39.515 1.00 92.12 98 THR A O 1
ATOM 695 N N . GLY A 1 99 ? 12.670 -3.563 -38.435 1.00 93.88 99 GLY A N 1
ATOM 696 C CA . GLY A 1 99 ? 13.634 -4.565 -38.884 1.00 93.88 99 GLY A CA 1
ATOM 697 C C . GLY A 1 99 ? 12.972 -5.722 -39.656 1.00 93.88 99 GLY A C 1
ATOM 698 O O . GLY A 1 99 ? 11.745 -5.884 -39.624 1.00 93.88 99 GLY A O 1
ATOM 699 N N . PRO A 1 100 ? 13.773 -6.548 -40.359 1.00 96.56 100 PRO A N 1
ATOM 700 C CA . PRO A 1 100 ? 13.280 -7.685 -41.138 1.00 96.56 100 PRO A CA 1
ATOM 701 C C . PRO A 1 100 ? 12.671 -8.775 -40.249 1.00 96.56 100 PRO A C 1
ATOM 703 O O . PRO A 1 100 ? 13.009 -8.898 -39.072 1.00 96.56 100 PRO A O 1
ATOM 706 N N . ASN A 1 101 ? 11.833 -9.632 -40.829 1.00 96.69 101 ASN A N 1
ATOM 707 C CA . ASN A 1 101 ? 11.384 -10.851 -40.153 1.00 96.69 101 ASN A CA 1
ATOM 708 C C . ASN A 1 101 ? 12.577 -11.817 -39.964 1.00 96.69 101 ASN A C 1
ATOM 710 O O . ASN A 1 101 ? 13.439 -11.956 -40.846 1.00 96.69 101 ASN A O 1
ATOM 714 N N . LEU A 1 102 ? 12.636 -12.455 -38.795 1.00 97.62 102 LEU A N 1
ATOM 715 C CA . LEU A 1 102 ? 13.756 -13.290 -38.353 1.00 97.62 102 LEU A CA 1
ATOM 716 C C . LEU A 1 102 ? 13.481 -14.800 -38.428 1.00 97.62 102 LEU A C 1
ATOM 718 O O . LEU A 1 102 ? 14.311 -15.580 -37.968 1.00 97.62 102 LEU A O 1
ATOM 722 N N . TRP A 1 103 ? 12.374 -15.230 -39.035 1.00 95.88 103 TRP A N 1
ATOM 723 C CA . TRP A 1 103 ? 12.149 -16.645 -39.331 1.00 95.88 103 TRP A CA 1
ATOM 724 C C . TRP A 1 103 ? 13.276 -17.185 -40.221 1.00 95.88 103 TRP A C 1
ATOM 726 O O . TRP A 1 103 ? 13.673 -16.536 -41.198 1.00 95.88 103 TRP A O 1
ATOM 736 N N . ASN A 1 104 ? 13.804 -18.361 -39.874 1.00 95.12 104 ASN A N 1
ATOM 737 C CA . ASN A 1 104 ? 14.987 -18.973 -40.485 1.00 95.12 104 ASN A CA 1
ATOM 738 C C . ASN A 1 104 ? 16.255 -18.097 -40.412 1.00 95.12 104 ASN A C 1
ATOM 740 O O . ASN A 1 104 ? 17.085 -18.180 -41.308 1.00 95.12 104 ASN A O 1
ATOM 744 N N . ILE A 1 105 ? 16.438 -17.214 -39.419 1.00 96.81 105 ILE A N 1
ATOM 745 C CA . ILE A 1 105 ? 17.624 -16.332 -39.408 1.00 96.81 105 ILE A CA 1
ATOM 746 C C . ILE A 1 105 ? 18.944 -17.095 -39.226 1.00 96.81 105 ILE A C 1
ATOM 748 O O . ILE A 1 105 ? 19.935 -16.745 -39.867 1.00 96.81 105 ILE A O 1
ATOM 752 N N . VAL A 1 106 ? 18.971 -18.137 -38.388 1.00 95.00 106 VAL A N 1
ATOM 753 C CA . VAL A 1 106 ? 20.184 -18.928 -38.144 1.00 95.00 106 VAL A CA 1
ATOM 754 C C . VAL A 1 106 ? 20.482 -19.781 -39.376 1.00 95.00 106 VAL A C 1
ATOM 756 O O . VAL A 1 106 ? 19.689 -20.633 -39.765 1.00 95.00 106 VAL A O 1
ATOM 759 N N . GLY A 1 107 ? 21.623 -19.526 -40.015 1.00 90.69 107 GLY A N 1
ATOM 760 C CA . GLY A 1 107 ? 22.035 -20.181 -41.257 1.00 90.69 107 GLY A CA 1
ATOM 761 C C . GLY A 1 107 ? 21.504 -19.539 -42.545 1.00 90.69 107 GLY A C 1
ATOM 762 O O . GL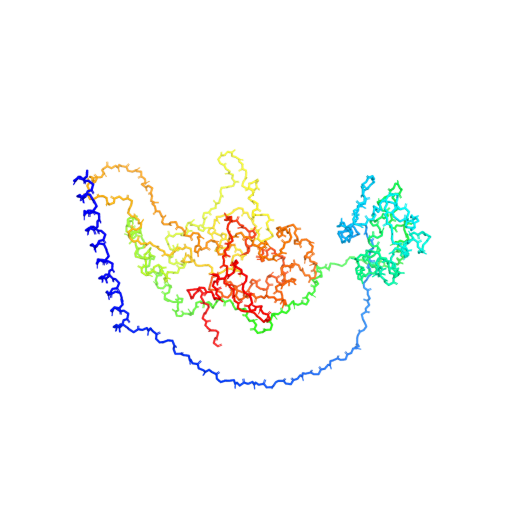Y A 1 107 ? 21.790 -20.057 -43.621 1.00 90.69 107 GLY A O 1
ATOM 763 N N . ARG A 1 108 ? 20.774 -18.415 -42.477 1.00 95.25 108 ARG A N 1
ATOM 764 C CA . ARG A 1 108 ? 20.331 -17.656 -43.665 1.00 95.25 108 ARG A CA 1
ATOM 765 C C . ARG A 1 108 ? 21.380 -16.647 -44.116 1.00 95.25 108 ARG A C 1
ATOM 767 O O . ARG A 1 108 ? 22.128 -16.106 -43.301 1.00 95.25 108 ARG A O 1
ATOM 774 N N . ASP A 1 109 ? 21.412 -16.365 -45.416 1.00 95.25 109 ASP A N 1
ATOM 775 C CA . ASP A 1 109 ? 22.295 -15.338 -45.965 1.00 95.25 109 ASP A CA 1
ATOM 776 C C . ASP A 1 109 ? 21.952 -13.935 -45.434 1.00 95.25 109 ASP A C 1
ATOM 778 O O . ASP A 1 109 ? 20.807 -13.597 -45.116 1.00 95.25 109 ASP A O 1
ATOM 782 N N . VAL A 1 110 ? 22.980 -13.108 -45.279 1.00 95.44 110 VAL A N 1
ATOM 783 C CA . VAL A 1 110 ? 22.858 -11.743 -44.772 1.00 95.44 110 VAL A CA 1
ATOM 784 C C . VAL A 1 110 ? 22.130 -10.887 -45.811 1.00 95.44 110 VAL A C 1
ATOM 786 O O . VAL A 1 110 ? 22.438 -10.944 -46.997 1.00 95.44 110 VAL A O 1
ATOM 789 N N . ALA A 1 111 ? 21.195 -10.053 -45.350 1.00 92.88 111 ALA A N 1
ATOM 790 C CA . ALA A 1 111 ? 20.466 -9.079 -46.170 1.00 92.88 111 ALA A CA 1
ATOM 791 C C . ALA A 1 111 ? 19.562 -9.657 -47.285 1.00 92.88 111 ALA A C 1
ATOM 793 O O . ALA A 1 111 ? 19.372 -9.006 -48.310 1.00 92.88 111 ALA A O 1
ATOM 794 N N . VAL A 1 112 ? 18.978 -10.847 -47.085 1.00 94.00 112 VAL A N 1
ATOM 795 C CA . VAL A 1 112 ? 18.133 -11.519 -48.102 1.00 94.00 112 VAL A CA 1
ATOM 796 C C . VAL A 1 112 ? 16.653 -11.668 -47.730 1.00 94.00 112 VAL A C 1
ATOM 798 O O . VAL A 1 112 ? 15.943 -12.414 -48.396 1.00 94.00 112 VAL A O 1
ATOM 801 N N . ALA A 1 113 ? 16.154 -11.023 -46.665 1.00 92.31 113 ALA A N 1
ATOM 802 C CA . ALA A 1 113 ? 14.722 -11.114 -46.363 1.00 92.31 113 ALA A CA 1
ATOM 803 C C . ALA A 1 113 ? 13.899 -10.411 -47.455 1.00 92.31 113 ALA A C 1
ATOM 805 O O . ALA A 1 113 ? 14.027 -9.200 -47.659 1.00 92.31 113 ALA A O 1
ATOM 806 N N . ASP A 1 114 ? 13.058 -11.185 -48.138 1.00 89.81 114 ASP A N 1
ATOM 807 C CA . ASP A 1 114 ? 12.244 -10.718 -49.257 1.00 89.81 114 ASP A CA 1
ATOM 808 C C . ASP A 1 114 ? 11.316 -9.575 -48.844 1.00 89.81 114 ASP A C 1
ATOM 810 O O . ASP A 1 114 ? 10.437 -9.753 -48.008 1.00 89.81 114 ASP A O 1
ATOM 814 N N . GLY A 1 115 ? 11.471 -8.414 -49.485 1.00 90.50 115 GLY A N 1
ATOM 815 C CA . GLY A 1 115 ? 10.620 -7.247 -49.244 1.00 90.50 115 GLY A CA 1
ATOM 816 C C . GLY A 1 115 ? 11.111 -6.294 -48.148 1.00 90.50 115 GLY A C 1
ATOM 817 O O . GLY A 1 115 ? 10.419 -5.314 -47.872 1.00 90.50 115 GLY A O 1
ATOM 818 N N . PHE A 1 116 ? 12.290 -6.521 -47.554 1.00 94.56 116 PHE A N 1
ATOM 819 C CA . PHE A 1 116 ? 12.909 -5.588 -46.606 1.00 94.56 116 PHE A CA 1
ATOM 820 C C . PHE A 1 116 ? 14.030 -4.755 -47.249 1.00 94.56 116 PHE A C 1
ATOM 822 O O . PHE A 1 116 ? 14.926 -5.288 -47.903 1.00 94.56 116 PHE A O 1
ATOM 829 N N . GLU A 1 117 ? 14.026 -3.440 -47.016 1.00 94.56 117 GLU A N 1
ATOM 830 C CA . GLU A 1 117 ? 15.081 -2.538 -47.493 1.00 94.56 117 GLU A CA 1
ATOM 831 C C . GLU A 1 117 ? 16.244 -2.446 -46.492 1.00 94.56 117 GLU A C 1
ATOM 833 O O . GLU A 1 117 ? 16.163 -1.796 -45.446 1.00 94.56 117 GLU A O 1
ATOM 838 N N . TYR A 1 118 ? 17.368 -3.074 -46.832 1.00 94.81 118 TYR A N 1
ATOM 839 C CA . TYR A 1 118 ? 18.581 -3.065 -46.014 1.00 94.81 118 TYR A CA 1
ATOM 840 C C . TYR A 1 118 ? 19.422 -1.788 -46.192 1.00 94.81 118 TYR A C 1
ATOM 842 O O . TYR A 1 118 ? 19.203 -0.973 -47.087 1.00 94.81 118 TYR A O 1
ATOM 850 N N . SER A 1 119 ? 20.398 -1.575 -45.304 1.00 93.38 119 SER A N 1
ATOM 851 C CA . SER A 1 119 ? 21.435 -0.559 -45.520 1.00 93.38 119 SER A CA 1
ATOM 852 C C . SER A 1 119 ? 22.536 -1.085 -46.438 1.00 93.38 119 SER A C 1
ATOM 854 O O . SER A 1 119 ? 22.827 -2.282 -46.425 1.00 93.38 119 SER A O 1
ATOM 856 N N . ASP A 1 120 ? 23.215 -0.184 -47.151 1.00 94.06 120 ASP A N 1
ATOM 857 C CA . ASP A 1 120 ? 24.362 -0.542 -48.000 1.00 94.06 120 ASP A CA 1
ATOM 858 C C . ASP A 1 120 ? 25.449 -1.286 -47.208 1.00 94.06 120 ASP A C 1
ATOM 860 O O . ASP A 1 120 ? 26.044 -2.236 -47.708 1.00 94.06 120 ASP A O 1
ATOM 864 N N . ALA A 1 121 ? 25.655 -0.910 -45.939 1.00 94.06 121 ALA A N 1
ATOM 865 C CA . ALA A 1 121 ? 26.589 -1.583 -45.038 1.00 94.06 121 ALA A CA 1
ATOM 866 C C . ALA A 1 121 ? 26.193 -3.042 -44.746 1.00 94.06 121 ALA A C 1
ATOM 868 O O . ALA A 1 121 ? 27.046 -3.924 -44.757 1.00 94.06 121 ALA A O 1
ATOM 869 N N . MET A 1 122 ? 24.902 -3.309 -44.520 1.00 94.81 122 MET A N 1
ATOM 870 C CA . MET A 1 122 ? 24.406 -4.663 -44.256 1.00 94.81 122 MET A CA 1
ATOM 871 C C . MET A 1 122 ? 24.453 -5.532 -45.522 1.00 94.81 122 MET A C 1
ATOM 873 O O . MET A 1 122 ? 24.840 -6.694 -45.452 1.00 94.81 122 MET A O 1
ATOM 877 N N . ILE A 1 123 ? 24.138 -4.958 -46.690 1.00 92.94 123 ILE A N 1
ATOM 878 C CA . ILE A 1 123 ? 24.264 -5.638 -47.992 1.00 92.94 123 ILE A CA 1
ATOM 879 C C . ILE A 1 123 ? 25.736 -5.971 -48.284 1.00 92.94 123 ILE A C 1
ATOM 881 O O . ILE A 1 123 ? 26.055 -7.080 -48.709 1.00 92.94 123 ILE A O 1
ATOM 885 N N . GLY A 1 124 ? 26.646 -5.030 -48.018 1.00 89.25 124 GLY A N 1
ATOM 886 C CA . GLY A 1 124 ? 28.084 -5.198 -48.235 1.00 89.25 124 GLY A CA 1
ATOM 887 C C . GLY A 1 124 ? 28.766 -6.197 -47.294 1.00 89.25 124 GLY A C 1
ATOM 888 O O . GLY A 1 124 ? 29.862 -6.655 -47.611 1.00 89.25 124 GLY A O 1
ATOM 889 N N . HIS A 1 125 ? 28.138 -6.560 -46.169 1.00 90.81 125 HIS A N 1
ATOM 890 C CA . HIS A 1 125 ? 28.700 -7.508 -45.204 1.00 90.81 125 HIS A CA 1
ATOM 891 C C . HIS A 1 125 ? 28.729 -8.956 -45.741 1.00 90.81 125 HIS A C 1
ATOM 893 O O . HIS A 1 125 ? 29.657 -9.689 -45.404 1.00 90.81 125 HIS A O 1
ATOM 899 N N . ALA A 1 126 ? 27.780 -9.328 -46.620 1.00 83.56 126 ALA A N 1
ATOM 900 C CA . ALA A 1 126 ? 27.680 -10.591 -47.381 1.00 83.56 126 ALA A CA 1
ATOM 901 C C . ALA A 1 126 ? 27.845 -11.915 -46.582 1.00 83.56 126 ALA A C 1
ATOM 903 O O . ALA A 1 126 ? 28.244 -11.948 -45.424 1.00 83.56 126 ALA A O 1
ATOM 904 N N . GLY A 1 127 ? 27.553 -13.066 -47.192 1.00 91.88 127 GLY A N 1
ATOM 905 C CA . GLY A 1 127 ? 27.709 -14.391 -46.563 1.00 91.88 127 GLY A CA 1
ATOM 906 C C . GLY A 1 127 ? 26.535 -14.792 -45.666 1.00 91.88 127 GLY A C 1
ATOM 907 O O . GLY A 1 127 ? 25.433 -14.297 -45.858 1.00 91.88 127 GLY A O 1
ATOM 908 N N . THR A 1 128 ? 26.772 -15.682 -44.698 1.00 95.19 128 THR A N 1
ATOM 909 C CA . THR A 1 128 ? 25.708 -16.382 -43.949 1.00 95.19 128 THR A CA 1
ATOM 910 C C . THR A 1 128 ? 25.746 -16.082 -42.447 1.00 95.19 128 THR A C 1
ATOM 912 O O . THR A 1 128 ? 26.827 -15.916 -41.873 1.00 95.19 128 THR A O 1
ATOM 915 N N . TRP A 1 129 ? 24.574 -16.026 -41.803 1.00 96.75 129 TRP A N 1
ATOM 916 C CA . TRP A 1 129 ? 24.405 -15.875 -40.354 1.00 96.75 129 TRP A CA 1
ATOM 917 C C . TRP A 1 129 ? 24.690 -17.182 -39.604 1.00 96.75 129 TRP A C 1
ATOM 919 O O . TRP A 1 129 ? 23.780 -17.925 -39.243 1.00 96.75 129 TRP A O 1
ATOM 929 N N . THR A 1 130 ? 25.967 -17.476 -39.367 1.00 95.00 130 THR A N 1
ATOM 930 C CA . THR A 1 130 ? 26.382 -18.572 -38.476 1.00 95.00 130 THR A CA 1
ATOM 931 C C . THR A 1 130 ? 26.185 -18.193 -37.005 1.00 95.00 130 THR A C 1
ATOM 933 O O . THR A 1 130 ? 26.043 -17.014 -36.685 1.00 95.00 130 THR A O 1
ATOM 936 N N . VAL A 1 131 ? 26.210 -19.179 -36.099 1.00 92.81 131 VAL A N 1
ATOM 937 C CA . VAL A 1 131 ? 26.107 -18.959 -34.641 1.00 92.81 131 VAL A CA 1
ATOM 938 C C . VAL A 1 131 ? 27.146 -17.943 -34.156 1.00 92.81 131 VAL A C 1
ATOM 940 O O . VAL A 1 131 ? 26.783 -16.958 -33.521 1.00 92.81 131 VAL A O 1
ATOM 943 N N . ASP A 1 132 ? 28.418 -18.113 -34.522 1.00 91.50 132 ASP A N 1
ATOM 944 C CA . ASP A 1 132 ? 29.484 -17.192 -34.108 1.00 91.50 132 ASP A CA 1
ATOM 945 C C . ASP A 1 132 ? 29.288 -15.784 -34.672 1.00 91.50 132 ASP A C 1
ATOM 947 O O . ASP A 1 132 ? 29.464 -14.797 -33.962 1.00 91.50 132 ASP A O 1
ATOM 951 N N . ARG A 1 133 ? 28.862 -15.679 -35.934 1.00 95.44 133 ARG A N 1
ATOM 952 C CA . ARG A 1 133 ? 28.657 -14.384 -36.586 1.00 95.44 133 ARG A CA 1
ATOM 953 C C . ARG A 1 133 ? 27.463 -13.639 -36.002 1.00 95.44 133 ARG A C 1
ATOM 955 O O . ARG A 1 133 ? 27.538 -12.434 -35.787 1.00 95.44 133 ARG A O 1
ATOM 962 N N . LEU A 1 134 ? 26.379 -14.358 -35.707 1.00 96.50 134 LEU A N 1
ATOM 963 C CA . LEU A 1 134 ? 25.248 -13.807 -34.971 1.00 96.50 134 LEU A CA 1
ATOM 964 C C . LEU A 1 134 ? 25.679 -13.373 -33.574 1.00 96.50 134 LEU A C 1
ATOM 966 O O . LEU A 1 134 ? 25.313 -12.281 -33.165 1.00 96.50 134 LEU A O 1
ATOM 970 N N . ARG A 1 135 ? 26.486 -14.166 -32.861 1.00 95.12 135 ARG A N 1
ATOM 971 C CA . ARG A 1 135 ? 26.981 -13.796 -31.529 1.00 95.12 135 ARG A CA 1
ATOM 972 C C . ARG A 1 135 ? 27.764 -12.486 -31.581 1.00 95.12 135 ARG A C 1
ATOM 974 O O . ARG A 1 135 ? 27.434 -11.568 -30.840 1.00 95.12 135 ARG A O 1
ATOM 981 N N . THR A 1 136 ? 28.740 -12.371 -32.483 1.00 94.62 136 THR A N 1
ATOM 982 C CA . THR A 1 136 ? 29.536 -11.146 -32.661 1.00 94.62 136 THR A CA 1
ATOM 983 C C . THR A 1 136 ? 28.653 -9.946 -32.996 1.00 94.62 136 THR A C 1
ATOM 985 O O . THR A 1 136 ? 28.741 -8.917 -32.326 1.00 94.62 136 THR A O 1
ATOM 988 N N . TYR A 1 137 ? 27.743 -10.095 -33.961 1.00 95.56 137 TYR A N 1
ATOM 989 C CA . TYR A 1 137 ? 26.846 -9.014 -34.358 1.00 95.56 137 TYR A CA 1
ATOM 990 C C . TYR A 1 137 ? 25.872 -8.610 -33.241 1.00 95.56 137 TYR A C 1
ATOM 992 O O . TYR A 1 137 ? 25.592 -7.431 -33.058 1.00 95.56 137 TYR A O 1
ATOM 1000 N N . LEU A 1 138 ? 25.356 -9.566 -32.464 1.00 96.25 138 LEU A N 1
ATOM 1001 C CA . LEU A 1 138 ? 24.402 -9.303 -31.385 1.00 96.25 138 LEU A CA 1
ATOM 1002 C C . LEU A 1 138 ? 25.057 -8.646 -30.166 1.00 96.25 138 LEU A C 1
ATOM 1004 O O . LEU A 1 138 ? 24.359 -7.945 -29.436 1.00 96.25 138 LEU A O 1
ATOM 1008 N N . LEU A 1 139 ? 26.358 -8.847 -29.940 1.00 94.44 139 LEU A N 1
ATOM 1009 C CA . LEU A 1 139 ? 27.113 -8.207 -28.857 1.00 94.44 139 LEU A CA 1
ATOM 1010 C C . LEU A 1 139 ? 27.467 -6.749 -29.167 1.00 94.44 139 LEU A C 1
ATOM 1012 O O . LEU A 1 139 ? 27.416 -5.918 -28.267 1.00 94.44 139 LEU A O 1
ATOM 1016 N N . ASP A 1 140 ? 27.784 -6.425 -30.423 1.00 94.81 140 ASP A N 1
ATOM 1017 C CA . ASP A 1 140 ? 28.044 -5.047 -30.855 1.00 94.81 140 ASP A CA 1
ATOM 1018 C C . ASP A 1 140 ? 27.673 -4.831 -32.337 1.00 94.81 140 ASP A C 1
ATOM 1020 O O . ASP A 1 140 ? 28.538 -4.871 -33.218 1.00 94.81 140 ASP A O 1
ATOM 1024 N N . PRO A 1 141 ? 26.391 -4.550 -32.645 1.00 95.19 141 PRO A N 1
ATOM 1025 C CA . PRO A 1 141 ? 25.944 -4.407 -34.028 1.00 95.19 141 PRO A CA 1
ATOM 1026 C C . PRO A 1 141 ? 26.654 -3.278 -34.777 1.00 95.19 141 PRO A C 1
ATOM 1028 O O . PRO A 1 141 ? 26.932 -3.392 -35.972 1.00 95.19 141 PRO A O 1
ATOM 1031 N N . LYS A 1 142 ? 26.906 -2.150 -34.098 1.00 91.19 142 LYS A N 1
ATOM 1032 C CA . LYS A 1 142 ? 27.522 -0.962 -34.707 1.00 91.19 142 LYS A CA 1
ATOM 1033 C C . LYS A 1 142 ? 29.023 -1.141 -34.900 1.00 91.19 142 LYS A C 1
ATOM 1035 O O . LYS A 1 142 ? 29.539 -0.626 -35.892 1.00 91.19 142 LYS A O 1
ATOM 1040 N N . GLY A 1 143 ? 29.694 -1.832 -33.982 1.00 91.81 143 GLY A N 1
ATOM 1041 C CA . GLY A 1 143 ? 31.102 -2.186 -34.118 1.00 91.81 143 GLY A CA 1
ATOM 1042 C C . GLY A 1 143 ? 31.342 -3.231 -35.202 1.00 91.81 143 GLY A C 1
ATOM 1043 O O . GLY A 1 143 ? 32.262 -3.062 -36.000 1.00 91.81 143 GLY A O 1
ATOM 1044 N N . ASP A 1 144 ? 30.493 -4.259 -35.284 1.00 93.56 144 ASP A N 1
ATOM 1045 C CA . ASP A 1 144 ? 30.637 -5.343 -36.265 1.00 93.56 144 ASP A CA 1
ATOM 1046 C C . ASP A 1 144 ? 30.261 -4.906 -37.692 1.00 93.56 144 ASP A C 1
ATOM 1048 O O . ASP A 1 144 ? 30.990 -5.171 -38.651 1.00 93.56 144 ASP A O 1
ATOM 1052 N N . ILE A 1 145 ? 29.161 -4.156 -37.851 1.00 94.62 145 ILE A N 1
ATOM 1053 C CA . ILE A 1 145 ? 28.734 -3.614 -39.152 1.00 94.62 145 ILE A CA 1
ATOM 1054 C C . ILE A 1 145 ? 28.556 -2.092 -39.056 1.00 94.62 145 ILE A C 1
ATOM 1056 O O . ILE A 1 145 ? 27.429 -1.596 -38.908 1.00 94.62 145 ILE A O 1
ATOM 1060 N N . PRO A 1 146 ? 29.641 -1.305 -39.174 1.00 94.25 146 PRO A N 1
ATOM 1061 C CA . PRO A 1 146 ? 29.558 0.151 -39.166 1.00 94.25 146 PRO A CA 1
ATOM 1062 C C . PRO A 1 146 ? 28.660 0.681 -40.291 1.00 94.25 146 PRO A C 1
ATOM 1064 O O . PRO A 1 146 ? 28.832 0.348 -41.461 1.00 94.25 146 PRO A O 1
ATOM 1067 N N . GLY A 1 147 ? 27.686 1.528 -39.943 1.00 89.31 147 GLY A N 1
ATOM 1068 C CA . GLY A 1 147 ? 26.708 2.068 -40.899 1.00 89.31 147 GLY A CA 1
ATOM 1069 C C . GLY A 1 147 ? 25.473 1.186 -41.120 1.00 89.31 147 GLY A C 1
ATOM 1070 O O . GLY A 1 147 ? 24.647 1.482 -41.990 1.00 89.31 147 GLY A O 1
ATOM 1071 N N . ASN A 1 148 ? 25.304 0.111 -40.343 1.00 93.94 148 ASN A N 1
ATOM 1072 C CA . ASN A 1 148 ? 24.022 -0.582 -40.277 1.00 93.94 148 ASN A CA 1
ATOM 1073 C C . ASN A 1 148 ? 22.929 0.322 -39.660 1.00 93.94 148 ASN A C 1
ATOM 1075 O O . ASN A 1 148 ? 23.213 1.218 -38.866 1.00 93.94 148 ASN A O 1
ATOM 1079 N N . LYS A 1 149 ? 21.667 0.095 -40.044 1.00 91.38 149 LYS A N 1
ATOM 1080 C CA . LYS A 1 149 ? 20.508 0.888 -39.587 1.00 91.38 149 LYS A CA 1
ATOM 1081 C C . LYS A 1 149 ? 19.842 0.336 -38.313 1.00 91.38 149 LYS A C 1
ATOM 1083 O O . LYS A 1 149 ? 18.859 0.913 -37.857 1.00 91.38 149 LYS A O 1
ATOM 1088 N N . MET A 1 150 ? 20.336 -0.762 -37.737 1.00 94.00 150 MET A N 1
ATOM 1089 C CA . MET A 1 150 ? 19.792 -1.338 -36.506 1.00 94.00 150 MET A CA 1
ATOM 1090 C C . MET A 1 150 ? 20.245 -0.499 -35.305 1.00 94.00 150 MET A C 1
ATOM 1092 O O . MET A 1 150 ? 21.402 -0.531 -34.890 1.00 94.00 150 MET A O 1
ATOM 1096 N N . ALA A 1 151 ? 19.316 0.273 -34.737 1.00 89.50 151 ALA A N 1
ATOM 1097 C CA . ALA A 1 151 ? 19.547 1.098 -33.552 1.00 89.50 151 ALA A CA 1
ATOM 1098 C C . ALA A 1 151 ? 19.527 0.252 -32.262 1.00 89.50 151 ALA A C 1
ATOM 1100 O O . ALA A 1 151 ? 18.679 0.440 -31.397 1.00 89.50 151 ALA A O 1
ATOM 1101 N N . PHE A 1 152 ? 20.459 -0.697 -32.151 1.00 90.69 152 PHE A N 1
ATOM 1102 C CA . PHE A 1 152 ? 20.634 -1.559 -30.984 1.00 90.69 152 PHE A CA 1
ATOM 1103 C C . PHE A 1 152 ? 22.065 -1.442 -30.449 1.00 90.69 152 PHE A C 1
ATOM 1105 O O . PHE A 1 152 ? 23.019 -1.434 -31.225 1.00 90.69 152 PHE A O 1
ATOM 1112 N N . ASN A 1 153 ? 22.208 -1.328 -29.127 1.00 89.00 153 ASN A N 1
ATOM 1113 C CA . ASN A 1 153 ? 23.504 -1.126 -28.465 1.00 89.00 153 ASN A CA 1
ATOM 1114 C C . ASN A 1 153 ? 24.281 -2.429 -28.218 1.00 89.00 153 ASN A C 1
ATOM 1116 O O . ASN A 1 153 ? 25.406 -2.358 -27.737 1.00 89.00 153 ASN A O 1
ATOM 1120 N N . GLY A 1 154 ? 23.688 -3.587 -28.523 1.00 91.75 154 GLY A N 1
ATOM 1121 C CA . GLY A 1 154 ? 24.291 -4.896 -28.293 1.00 91.75 154 GLY A CA 1
ATOM 1122 C C . GLY A 1 154 ? 23.903 -5.545 -26.959 1.00 91.75 154 GLY A C 1
ATOM 1123 O O . GLY A 1 154 ? 23.449 -4.883 -26.020 1.00 91.75 154 GLY A O 1
ATOM 1124 N N . LEU A 1 155 ? 24.043 -6.868 -26.893 1.00 87.94 155 LEU A N 1
ATOM 1125 C CA . LEU A 1 155 ? 23.875 -7.675 -25.685 1.00 87.94 155 LEU A CA 1
ATOM 1126 C C . LEU A 1 155 ? 25.129 -7.584 -24.811 1.00 87.94 155 LEU A C 1
ATOM 1128 O O . LEU A 1 155 ? 26.244 -7.478 -25.308 1.00 87.94 155 LEU A O 1
ATOM 1132 N N . LYS A 1 156 ? 24.947 -7.621 -23.489 1.00 85.25 156 LYS A N 1
ATOM 1133 C CA . LYS A 1 156 ? 26.041 -7.399 -22.531 1.00 85.25 156 LYS A CA 1
ATOM 1134 C C . LYS A 1 156 ? 26.928 -8.621 -22.314 1.00 85.25 156 LYS A C 1
ATOM 1136 O O . LYS A 1 156 ? 28.068 -8.457 -21.895 1.00 85.25 156 LYS A O 1
ATOM 1141 N N . THR A 1 157 ? 26.416 -9.822 -22.574 1.00 80.94 157 THR A N 1
ATOM 1142 C CA . THR A 1 157 ? 27.109 -11.078 -22.278 1.00 80.94 157 THR A CA 1
ATOM 1143 C C . THR A 1 157 ? 26.990 -12.058 -23.439 1.00 80.94 157 THR A C 1
ATOM 1145 O O . THR A 1 157 ? 25.986 -12.092 -24.157 1.00 80.94 157 THR A O 1
ATOM 1148 N N . GLU A 1 158 ? 28.009 -12.902 -23.611 1.00 84.06 158 GLU A N 1
ATOM 1149 C CA . GLU A 1 158 ? 27.963 -14.001 -24.582 1.00 84.06 158 GLU A CA 1
ATOM 1150 C C . GLU A 1 158 ? 26.881 -15.028 -24.235 1.00 84.06 158 GLU A C 1
ATOM 1152 O O . GLU A 1 158 ? 26.297 -15.630 -25.134 1.00 84.06 158 GLU A O 1
ATOM 1157 N N . ALA A 1 159 ? 26.572 -15.194 -22.944 1.00 79.44 159 ALA A N 1
ATOM 1158 C CA . ALA A 1 159 ? 25.501 -16.066 -22.473 1.00 79.44 159 ALA A CA 1
ATOM 1159 C C . ALA A 1 159 ? 24.132 -15.621 -23.013 1.00 79.44 159 ALA A C 1
ATOM 1161 O O . ALA A 1 159 ? 23.406 -16.442 -23.572 1.00 79.44 159 ALA A O 1
ATOM 1162 N N . ASP A 1 160 ? 23.806 -14.325 -22.940 1.00 81.38 160 ASP A N 1
ATOM 1163 C CA . ASP A 1 160 ? 22.573 -13.773 -23.518 1.00 81.38 160 ASP A CA 1
ATOM 1164 C C . ASP A 1 160 ? 22.521 -13.974 -25.034 1.00 81.38 160 ASP A C 1
ATOM 1166 O O . ASP A 1 160 ? 21.479 -14.341 -25.578 1.00 81.38 160 ASP A O 1
ATOM 1170 N N . ALA A 1 161 ? 23.648 -13.762 -25.720 1.00 90.19 161 ALA A N 1
ATOM 1171 C CA . ALA A 1 161 ? 23.737 -13.969 -27.161 1.00 90.19 161 ALA A CA 1
ATOM 1172 C C . ALA A 1 161 ? 23.526 -15.447 -27.534 1.00 90.19 161 ALA A C 1
ATOM 1174 O O . ALA A 1 161 ? 22.742 -15.741 -28.433 1.00 90.19 161 ALA A O 1
ATOM 1175 N N . ASN A 1 162 ? 24.144 -16.381 -26.808 1.00 88.56 162 ASN A N 1
ATOM 1176 C CA . ASN A 1 162 ? 23.975 -17.822 -27.013 1.00 88.56 162 ASN A CA 1
ATOM 1177 C C . ASN A 1 162 ? 22.547 -18.288 -26.727 1.00 88.56 162 ASN A C 1
ATOM 1179 O O . ASN A 1 162 ? 21.981 -19.044 -27.515 1.00 88.56 162 ASN A O 1
ATOM 1183 N N . ASN A 1 163 ? 21.943 -17.800 -25.644 1.00 85.50 163 ASN A N 1
ATOM 1184 C CA . ASN A 1 163 ? 20.546 -18.062 -25.312 1.00 85.50 163 ASN A CA 1
ATOM 1185 C C . ASN A 1 163 ? 19.624 -17.562 -26.430 1.00 85.50 163 ASN A C 1
ATOM 1187 O O . ASN A 1 163 ? 18.788 -18.314 -26.930 1.00 85.50 163 ASN A O 1
ATOM 1191 N N . LEU A 1 164 ? 19.807 -16.317 -26.881 1.00 94.69 164 LEU A N 1
ATOM 1192 C CA . LEU A 1 164 ? 19.021 -15.740 -27.971 1.00 94.69 164 LEU A CA 1
ATOM 1193 C C . LEU A 1 164 ? 19.171 -16.535 -29.274 1.00 94.69 164 LEU A C 1
ATOM 1195 O O . LEU A 1 164 ? 18.174 -16.799 -29.943 1.00 94.69 164 LEU A O 1
ATOM 1199 N N . ILE A 1 165 ? 20.389 -16.950 -29.626 1.00 95.12 165 ILE A N 1
ATOM 1200 C CA . ILE A 1 16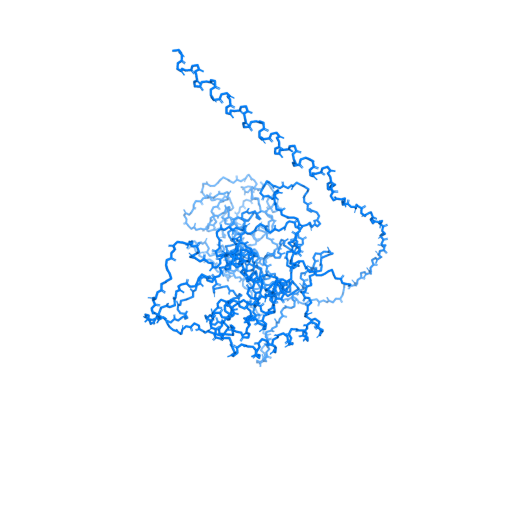5 ? 20.641 -17.769 -30.819 1.00 95.12 165 ILE A CA 1
ATOM 1201 C C . ILE A 1 165 ? 19.968 -19.139 -30.688 1.00 95.12 165 ILE A C 1
ATOM 1203 O O . ILE A 1 165 ? 19.369 -19.601 -31.657 1.00 95.12 165 ILE A O 1
ATOM 1207 N N . ALA A 1 166 ? 19.982 -19.750 -29.500 1.00 89.31 166 ALA A N 1
ATOM 1208 C CA . ALA A 1 166 ? 19.259 -20.991 -29.236 1.00 89.31 166 ALA A CA 1
ATOM 1209 C C . ALA A 1 166 ? 17.746 -20.838 -29.453 1.00 89.31 166 ALA A C 1
ATOM 1211 O O . ALA A 1 166 ? 17.121 -21.703 -30.059 1.00 89.31 166 ALA A O 1
ATOM 1212 N N . TYR A 1 167 ? 17.152 -19.724 -29.018 1.00 93.00 167 TYR A N 1
ATOM 1213 C CA . TYR A 1 167 ? 15.742 -19.431 -29.289 1.00 93.00 167 TYR A CA 1
ATOM 1214 C C . TYR A 1 167 ? 15.462 -19.207 -30.779 1.00 93.00 167 TYR A C 1
ATOM 1216 O O . TYR A 1 167 ? 14.518 -19.784 -31.321 1.00 93.00 167 TYR A O 1
ATOM 1224 N N . LEU A 1 168 ? 16.283 -18.395 -31.449 1.00 95.62 168 LEU A N 1
ATOM 1225 C CA . LEU A 1 168 ? 16.136 -18.091 -32.875 1.00 95.62 168 LEU A CA 1
ATOM 1226 C C . LEU A 1 168 ? 16.336 -19.330 -33.755 1.00 95.62 168 LEU A C 1
ATOM 1228 O O . LEU A 1 168 ? 15.675 -19.447 -34.784 1.00 95.62 168 LEU A O 1
ATOM 1232 N N . GLY A 1 169 ? 17.184 -20.274 -33.339 1.00 91.19 169 GLY A N 1
ATOM 1233 C CA . GLY A 1 169 ? 17.353 -21.564 -34.006 1.00 91.19 169 GLY A CA 1
ATOM 1234 C C . GLY A 1 169 ? 16.080 -22.412 -34.011 1.00 91.19 169 GLY A C 1
ATOM 1235 O O . GLY A 1 169 ? 15.859 -23.170 -34.952 1.00 91.19 169 GLY A O 1
ATOM 1236 N N . LEU A 1 170 ? 15.193 -22.234 -33.024 1.00 91.31 170 LEU A N 1
ATOM 1237 C CA . LEU A 1 170 ? 13.881 -22.886 -33.007 1.00 91.31 170 LEU A CA 1
ATOM 1238 C C . LEU A 1 170 ? 12.842 -22.193 -33.906 1.00 91.31 170 LEU A C 1
ATOM 1240 O O . LEU A 1 170 ? 11.830 -22.808 -34.236 1.00 91.31 170 LEU A O 1
ATOM 1244 N N . GLN A 1 171 ? 13.079 -20.943 -34.323 1.00 94.44 171 GLN A N 1
ATOM 1245 C CA . GLN A 1 171 ? 12.173 -20.166 -35.181 1.00 94.44 171 GLN A CA 1
ATOM 1246 C C . GLN A 1 171 ? 12.496 -20.393 -36.665 1.00 94.44 171 GLN A C 1
ATOM 1248 O O . GLN A 1 171 ? 12.920 -19.481 -37.382 1.00 94.44 171 GLN A O 1
ATOM 1253 N N . ALA A 1 172 ? 12.343 -21.637 -37.116 1.00 92.19 172 ALA A N 1
ATOM 1254 C CA . ALA A 1 172 ? 12.716 -22.067 -38.456 1.00 92.19 172 ALA A CA 1
ATOM 1255 C C . ALA A 1 172 ? 11.810 -23.192 -38.976 1.00 92.19 172 ALA A C 1
ATOM 1257 O O . ALA A 1 172 ? 11.216 -23.939 -38.199 1.00 92.19 172 ALA A O 1
ATOM 1258 N N . ASP A 1 173 ? 11.761 -23.368 -40.299 1.00 89.25 173 ASP A N 1
ATOM 1259 C CA . ASP A 1 173 ? 11.067 -24.504 -40.928 1.00 89.25 173 ASP A CA 1
ATOM 1260 C C . ASP A 1 173 ? 11.724 -25.842 -40.544 1.00 89.25 173 ASP A C 1
ATOM 1262 O O . ASP A 1 173 ? 11.061 -26.877 -40.470 1.00 89.25 173 ASP A O 1
ATOM 1266 N N . ALA A 1 174 ? 13.030 -25.806 -40.264 1.00 90.25 174 ALA A N 1
ATOM 1267 C CA . ALA A 1 174 ? 13.798 -26.893 -39.670 1.00 90.25 174 ALA A CA 1
ATOM 1268 C C . ALA A 1 174 ? 14.443 -26.406 -38.356 1.00 90.25 174 ALA A C 1
ATOM 1270 O O . ALA A 1 174 ? 15.570 -25.904 -38.393 1.00 90.25 174 ALA A O 1
ATOM 1271 N N . PRO A 1 175 ? 13.740 -26.520 -37.210 1.00 88.88 175 PRO A N 1
ATOM 1272 C CA . PRO A 1 175 ? 14.244 -26.082 -35.910 1.00 88.88 175 PRO A CA 1
ATOM 1273 C C . PRO A 1 175 ? 15.578 -26.742 -35.540 1.00 88.88 175 PRO A C 1
ATOM 1275 O O . PRO A 1 175 ? 15.736 -27.957 -35.669 1.00 88.88 175 PRO A O 1
ATOM 1278 N N . GLN A 1 176 ? 16.521 -25.940 -35.053 1.00 85.81 176 GLN A N 1
ATOM 1279 C CA . GLN A 1 176 ? 17.838 -26.366 -34.578 1.00 85.81 176 GLN A CA 1
ATOM 1280 C C . GLN A 1 176 ? 17.903 -26.165 -33.063 1.00 85.81 176 GLN A C 1
ATOM 1282 O O . GLN A 1 176 ? 17.780 -25.040 -32.578 1.00 85.81 176 GLN A O 1
ATOM 1287 N N . ASP A 1 177 ? 18.064 -27.254 -32.312 1.00 79.00 177 ASP A N 1
ATOM 1288 C CA . ASP A 1 177 ? 18.235 -27.198 -30.860 1.00 79.00 177 ASP A CA 1
ATOM 1289 C C . ASP A 1 177 ? 19.676 -26.823 -30.460 1.00 79.00 177 ASP A C 1
ATOM 1291 O O . ASP A 1 177 ? 20.572 -26.683 -31.294 1.00 79.00 177 ASP A O 1
ATOM 1295 N N . VAL A 1 178 ? 19.914 -26.652 -29.157 1.00 74.69 178 VAL A N 1
ATOM 1296 C CA . VAL A 1 178 ? 21.226 -26.250 -28.619 1.00 74.69 178 VAL A CA 1
ATOM 1297 C C . VAL A 1 178 ? 22.361 -27.212 -28.987 1.00 74.69 178 VAL A C 1
ATOM 1299 O O . VAL A 1 178 ? 23.504 -26.775 -29.089 1.00 74.69 178 VAL A O 1
ATOM 1302 N N . VAL A 1 179 ? 22.067 -28.492 -29.233 1.00 75.31 179 VAL A N 1
ATOM 1303 C CA . VAL A 1 179 ? 23.071 -29.486 -29.639 1.00 75.31 179 VAL A CA 1
ATOM 1304 C C . VAL A 1 179 ? 23.401 -29.310 -31.118 1.00 75.31 179 VAL A C 1
ATOM 1306 O O . VAL A 1 179 ? 24.572 -29.246 -31.490 1.00 75.31 179 VAL A O 1
ATOM 1309 N N . ALA A 1 180 ? 22.379 -29.166 -31.964 1.00 79.94 180 ALA A N 1
ATOM 1310 C CA . ALA A 1 180 ? 22.542 -28.915 -33.394 1.00 79.94 180 ALA A CA 1
ATOM 1311 C C . ALA A 1 180 ? 23.279 -27.596 -33.683 1.00 79.94 180 ALA A C 1
ATOM 1313 O O . ALA A 1 180 ? 24.016 -27.499 -34.664 1.00 79.94 180 ALA A O 1
ATOM 1314 N N . LEU A 1 181 ? 23.113 -26.601 -32.808 1.00 85.62 181 LEU A N 1
ATOM 1315 C CA . LEU A 1 181 ? 23.796 -25.308 -32.877 1.00 85.62 181 LEU A CA 1
ATOM 1316 C C . LEU A 1 181 ? 25.226 -25.328 -32.309 1.00 85.62 181 LEU A C 1
ATOM 1318 O O . LEU A 1 181 ? 25.914 -24.312 -32.392 1.00 85.62 181 LEU A O 1
ATOM 1322 N N . GLY A 1 182 ? 25.681 -26.447 -31.731 1.00 83.12 182 GLY A N 1
ATOM 1323 C CA . GLY A 1 182 ? 27.000 -26.540 -31.095 1.00 83.12 182 GLY A CA 1
ATOM 1324 C C . GLY A 1 182 ? 27.126 -25.689 -29.826 1.00 83.12 182 GLY A C 1
ATOM 1325 O O . GLY A 1 182 ? 28.211 -25.210 -29.517 1.00 83.12 182 GLY A O 1
ATOM 1326 N N . LEU A 1 183 ? 26.015 -25.471 -29.115 1.00 80.50 183 LEU A N 1
ATOM 1327 C CA . LEU A 1 183 ? 25.920 -24.672 -27.886 1.00 80.50 183 LEU A CA 1
ATOM 1328 C C . LEU A 1 183 ? 25.834 -25.540 -26.611 1.00 80.50 183 LEU A C 1
ATOM 1330 O O . LEU A 1 183 ? 25.585 -25.010 -25.530 1.00 80.50 183 LEU A O 1
ATOM 1334 N N . SER A 1 184 ? 26.021 -26.863 -26.721 1.00 60.03 184 SER A N 1
ATOM 1335 C CA . SER A 1 184 ? 25.997 -27.814 -25.600 1.00 60.03 184 SER A CA 1
ATOM 1336 C C . SER A 1 184 ? 27.375 -28.444 -25.358 1.00 60.03 184 SER A C 1
ATOM 1338 O O . SER A 1 184 ? 27.792 -29.297 -26.142 1.00 60.03 184 SER A O 1
ATOM 1340 N N . ASP A 1 185 ? 28.044 -28.108 -24.255 1.00 47.88 185 ASP A N 1
ATOM 1341 C CA . ASP A 1 185 ? 29.240 -28.828 -23.796 1.00 47.88 185 ASP A CA 1
ATOM 1342 C C . ASP A 1 185 ? 28.933 -29.619 -22.512 1.00 47.88 185 ASP A C 1
ATOM 1344 O O . ASP A 1 185 ? 28.599 -29.050 -21.474 1.00 47.88 185 ASP A O 1
ATOM 1348 N N . THR A 1 186 ? 29.083 -30.948 -22.569 1.00 33.66 186 THR A N 1
ATOM 1349 C CA . THR A 1 186 ? 29.125 -31.842 -21.393 1.00 33.66 186 THR A CA 1
ATOM 1350 C C . THR A 1 186 ? 30.314 -32.802 -21.480 1.00 33.66 186 THR A C 1
ATOM 1352 O O . THR A 1 186 ? 30.331 -33.669 -22.352 1.00 33.66 186 THR A O 1
ATOM 1355 N N . VAL A 1 187 ? 31.251 -32.689 -20.525 1.00 31.67 187 VAL A N 1
ATOM 1356 C CA . VAL A 1 187 ? 32.226 -33.709 -20.059 1.00 31.67 187 VAL A CA 1
ATOM 1357 C C . VAL A 1 187 ? 32.433 -33.466 -18.536 1.00 31.67 187 VAL A C 1
ATOM 1359 O O . VAL A 1 187 ? 33.060 -32.470 -18.199 1.00 31.67 187 VAL A O 1
ATOM 1362 N N . VAL A 1 188 ? 31.657 -34.039 -17.588 1.00 28.41 188 VAL A N 1
ATOM 1363 C CA . VAL A 1 188 ? 31.794 -35.284 -16.750 1.00 28.41 188 VAL A CA 1
ATOM 1364 C C . VAL A 1 188 ? 33.230 -35.572 -16.211 1.00 28.41 188 VAL A C 1
ATOM 1366 O O . VAL A 1 188 ? 34.151 -35.538 -17.014 1.00 28.41 188 VAL A O 1
ATOM 1369 N N . LEU A 1 189 ? 33.591 -35.850 -14.934 1.00 27.42 189 LEU A N 1
ATOM 1370 C CA . LEU A 1 189 ? 33.103 -36.686 -13.798 1.00 27.42 189 LEU A CA 1
ATOM 1371 C C . LEU A 1 189 ? 33.769 -36.191 -12.474 1.00 27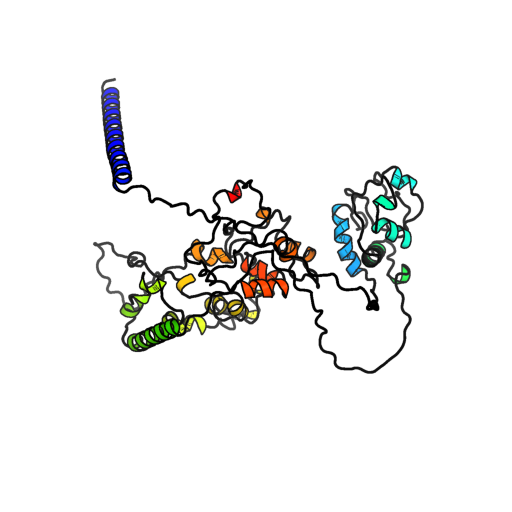.42 189 LEU A C 1
ATOM 1373 O O . LEU A 1 189 ? 34.914 -35.751 -12.519 1.00 27.42 189 LEU A O 1
ATOM 1377 N N . ALA A 1 190 ? 33.152 -36.266 -11.287 1.00 23.31 190 ALA A N 1
ATOM 1378 C CA . ALA A 1 190 ? 33.172 -37.460 -10.429 1.00 23.31 190 ALA A CA 1
ATOM 1379 C C . ALA A 1 190 ? 32.055 -37.439 -9.365 1.00 23.31 190 ALA A C 1
ATOM 1381 O O . ALA A 1 190 ? 31.761 -36.402 -8.778 1.00 23.31 190 ALA A O 1
ATOM 1382 N N . GLU A 1 191 ? 31.472 -38.613 -9.130 1.00 34.31 191 GLU A N 1
ATOM 1383 C CA . GLU A 1 191 ? 30.420 -38.890 -8.151 1.00 34.31 191 GLU A CA 1
ATOM 1384 C C . GLU A 1 191 ? 30.925 -38.754 -6.702 1.00 34.31 191 GLU A C 1
ATOM 1386 O O . GLU A 1 191 ? 31.952 -39.334 -6.341 1.00 34.31 191 GLU A O 1
ATOM 1391 N N . ALA A 1 192 ? 30.153 -38.062 -5.862 1.00 23.45 192 ALA A N 1
ATOM 1392 C CA . ALA A 1 192 ? 30.090 -38.283 -4.421 1.00 23.45 192 ALA A CA 1
ATOM 1393 C C . ALA A 1 192 ? 28.647 -38.040 -3.932 1.00 23.45 192 ALA A C 1
ATOM 1395 O O . ALA A 1 192 ? 27.948 -37.174 -4.446 1.00 23.45 192 ALA A O 1
ATOM 1396 N N . GLU A 1 193 ? 28.244 -38.900 -3.000 1.00 23.97 193 GLU A N 1
ATOM 1397 C CA . GLU A 1 193 ? 26.961 -39.126 -2.308 1.00 23.97 193 GLU A CA 1
ATOM 1398 C C . GLU A 1 193 ? 26.167 -37.873 -1.853 1.00 23.97 193 GLU A C 1
ATOM 1400 O O . GLU A 1 193 ? 26.735 -36.785 -1.769 1.00 23.97 193 GLU A O 1
ATOM 1405 N N . PRO A 1 194 ? 24.856 -38.004 -1.532 1.00 29.22 194 PRO A N 1
ATOM 1406 C CA . PRO A 1 194 ? 24.010 -36.860 -1.212 1.00 29.22 194 PRO A CA 1
ATOM 1407 C C . PRO A 1 194 ? 24.329 -36.343 0.193 1.00 29.22 194 PRO A C 1
ATOM 1409 O O . PRO A 1 194 ? 24.181 -37.078 1.169 1.00 29.22 194 PRO A O 1
ATOM 1412 N N . GLU A 1 195 ? 24.710 -35.073 0.306 1.00 25.23 195 GLU A N 1
ATOM 1413 C CA . GLU A 1 195 ? 24.648 -34.356 1.577 1.00 25.23 195 GLU A CA 1
ATOM 1414 C C . GLU A 1 195 ? 23.523 -33.322 1.534 1.00 25.23 195 GLU A C 1
ATOM 1416 O O . GLU A 1 195 ? 23.416 -32.523 0.603 1.00 25.23 195 GLU A O 1
ATOM 1421 N N . ASP A 1 196 ? 22.672 -33.398 2.558 1.00 37.00 196 ASP A N 1
ATOM 1422 C CA . ASP A 1 196 ? 21.705 -32.381 2.950 1.00 37.00 196 ASP A CA 1
ATOM 1423 C C . ASP A 1 196 ? 22.370 -30.995 2.948 1.00 37.00 196 ASP A C 1
ATOM 1425 O O . ASP A 1 196 ? 23.224 -30.699 3.784 1.00 37.00 196 ASP A O 1
ATOM 1429 N N . GLY A 1 197 ? 21.956 -30.131 2.025 1.00 25.78 197 GLY A N 1
ATOM 1430 C CA . GLY A 1 197 ? 22.354 -28.731 1.970 1.00 25.78 197 GLY A CA 1
ATOM 1431 C C . GLY A 1 197 ? 21.113 -27.884 1.754 1.00 25.78 197 GLY A C 1
ATOM 1432 O O . GLY A 1 197 ? 20.548 -27.882 0.664 1.00 25.78 197 GLY A O 1
ATOM 1433 N N . ALA A 1 198 ? 20.661 -27.233 2.823 1.00 30.86 198 ALA A N 1
ATOM 1434 C CA . ALA A 1 198 ? 19.611 -26.228 2.793 1.00 30.86 198 ALA A CA 1
ATOM 1435 C C . ALA A 1 198 ? 19.926 -25.130 1.765 1.00 30.86 198 ALA A C 1
ATOM 1437 O O . ALA A 1 198 ? 21.096 -24.849 1.511 1.00 30.86 198 ALA A O 1
ATOM 1438 N N . ASP A 1 199 ? 18.863 -24.534 1.221 1.00 28.66 199 ASP A N 1
ATOM 1439 C CA . ASP A 1 199 ? 18.868 -23.387 0.313 1.00 28.66 199 ASP A CA 1
ATOM 1440 C C . ASP A 1 199 ? 20.047 -22.436 0.583 1.00 28.66 199 ASP A C 1
ATOM 1442 O O . ASP A 1 199 ? 20.124 -21.798 1.638 1.00 28.66 199 ASP A O 1
ATOM 1446 N N . GLU A 1 200 ? 20.983 -22.347 -0.363 1.00 26.16 200 GLU A N 1
ATOM 1447 C CA . GLU A 1 200 ? 22.048 -21.352 -0.304 1.00 26.16 200 GLU A CA 1
ATOM 1448 C C . GLU A 1 200 ? 21.419 -19.995 -0.639 1.00 26.16 200 GLU A C 1
ATOM 1450 O O . GLU A 1 200 ? 21.088 -19.688 -1.786 1.00 26.16 200 GLU A O 1
ATOM 1455 N N . VAL A 1 201 ? 21.170 -19.211 0.410 1.00 29.88 201 VAL A N 1
ATOM 1456 C CA . VAL A 1 201 ? 20.741 -17.818 0.318 1.00 29.88 201 VAL A CA 1
ATOM 1457 C C . VAL A 1 201 ? 21.855 -17.055 -0.390 1.00 29.88 201 VAL A C 1
ATOM 1459 O O . VAL A 1 201 ? 22.925 -16.847 0.175 1.00 29.88 201 VAL A O 1
ATOM 1462 N N . VAL A 1 202 ? 21.609 -16.653 -1.636 1.00 32.56 202 VAL A N 1
ATOM 1463 C CA . VAL A 1 202 ? 22.438 -15.661 -2.324 1.00 32.56 202 VAL A CA 1
ATOM 1464 C C . VAL A 1 202 ? 22.403 -14.395 -1.466 1.00 32.56 202 VAL A C 1
ATOM 1466 O O . VAL A 1 202 ? 21.354 -13.760 -1.352 1.00 32.56 202 VAL A O 1
ATOM 1469 N N . GLU A 1 203 ? 23.515 -14.050 -0.812 1.00 30.31 203 GLU A N 1
ATOM 1470 C CA . GLU A 1 203 ? 23.650 -12.759 -0.132 1.00 30.31 203 GLU A CA 1
ATOM 1471 C C . GLU A 1 203 ? 23.660 -11.661 -1.200 1.00 30.31 203 GLU A C 1
ATOM 1473 O O . GLU A 1 203 ? 24.649 -11.435 -1.895 1.00 30.31 203 GLU A O 1
ATOM 1478 N N . ILE A 1 204 ? 22.504 -11.018 -1.366 1.00 40.84 204 ILE A N 1
ATOM 1479 C CA . ILE A 1 204 ? 22.330 -9.834 -2.201 1.00 40.84 204 ILE A CA 1
ATOM 1480 C C . ILE A 1 204 ? 22.906 -8.648 -1.428 1.00 40.84 204 ILE A C 1
ATOM 1482 O O . ILE A 1 204 ? 22.442 -8.344 -0.325 1.00 40.84 204 ILE A O 1
ATOM 1486 N N . ASP A 1 205 ? 23.884 -7.954 -2.012 1.00 41.44 205 ASP A N 1
ATOM 1487 C CA . ASP A 1 205 ? 24.361 -6.689 -1.458 1.00 41.44 205 ASP A CA 1
ATOM 1488 C C . ASP A 1 205 ? 23.176 -5.714 -1.332 1.00 41.44 205 ASP A C 1
ATOM 1490 O O . ASP A 1 205 ? 22.471 -5.455 -2.316 1.00 41.44 205 ASP A O 1
ATOM 1494 N N . PRO A 1 206 ? 22.909 -5.160 -0.135 1.00 50.91 206 PRO A N 1
ATOM 1495 C CA . PRO A 1 206 ? 21.748 -4.318 0.070 1.00 50.91 206 PRO A CA 1
ATOM 1496 C C . PRO A 1 206 ? 21.869 -3.073 -0.801 1.00 50.91 206 PRO A C 1
ATOM 1498 O O . PRO A 1 206 ? 22.826 -2.306 -0.688 1.00 50.91 206 PRO A O 1
ATOM 1501 N N . VAL A 1 207 ? 20.848 -2.839 -1.629 1.00 55.53 207 VAL A N 1
ATOM 1502 C CA . VAL A 1 207 ? 20.686 -1.573 -2.344 1.00 55.53 207 VAL A CA 1
ATOM 1503 C C . VAL A 1 207 ? 20.877 -0.436 -1.318 1.00 55.53 207 VAL A C 1
ATOM 1505 O O . VAL A 1 207 ? 20.240 -0.474 -0.258 1.00 55.53 207 VAL A O 1
ATOM 1508 N N . PRO A 1 208 ? 21.744 0.559 -1.559 1.00 56.34 208 PRO A N 1
ATOM 1509 C CA . PRO A 1 208 ? 22.008 1.598 -0.570 1.00 56.34 208 PRO A CA 1
ATOM 1510 C C . PRO A 1 208 ? 20.779 2.495 -0.344 1.00 56.34 208 PRO A C 1
ATOM 1512 O O . PRO A 1 208 ? 19.819 2.521 -1.126 1.00 56.34 208 PRO A O 1
ATOM 1515 N N . TYR A 1 209 ? 20.745 3.197 0.789 1.00 59.19 209 TYR A N 1
ATOM 1516 C CA . TYR A 1 209 ? 19.795 4.294 1.000 1.00 59.19 209 TYR A CA 1
ATOM 1517 C C . TYR A 1 209 ? 20.228 5.514 0.185 1.00 59.19 209 TYR A C 1
ATOM 1519 O O . TYR A 1 209 ? 21.434 5.731 0.049 1.00 59.19 209 TYR A O 1
ATOM 1527 N N . PRO A 1 210 ? 19.279 6.326 -0.319 1.00 62.97 210 PRO A N 1
ATOM 1528 C CA . PRO A 1 210 ? 19.620 7.639 -0.846 1.00 62.97 210 PRO A CA 1
ATOM 1529 C C . PRO A 1 210 ? 20.417 8.416 0.204 1.00 62.97 210 PRO A C 1
ATOM 1531 O O . PRO A 1 210 ? 20.067 8.396 1.391 1.00 62.97 210 PRO A O 1
ATOM 1534 N N . GLU A 1 211 ? 21.485 9.092 -0.216 1.00 59.75 211 GLU A N 1
ATOM 1535 C CA . GLU A 1 211 ? 22.316 9.862 0.707 1.00 59.75 211 GLU A CA 1
ATOM 1536 C C . GLU A 1 211 ? 21.464 10.890 1.474 1.00 59.75 211 GLU A C 1
ATOM 1538 O O . GLU A 1 211 ? 20.729 11.685 0.889 1.00 59.75 211 GLU A O 1
ATOM 1543 N N . GLY A 1 212 ? 21.555 10.868 2.807 1.00 63.31 212 GLY A N 1
ATOM 1544 C CA . GLY A 1 212 ? 20.855 11.813 3.682 1.00 63.31 212 GLY A CA 1
ATOM 1545 C C . GLY A 1 212 ? 19.407 11.459 4.041 1.00 63.31 212 GLY A C 1
ATOM 1546 O O . GLY A 1 212 ? 18.793 12.224 4.782 1.00 63.31 212 GLY A O 1
ATOM 1547 N N . VAL A 1 213 ? 18.864 10.321 3.586 1.00 66.75 213 VAL A N 1
ATOM 1548 C CA . VAL A 1 213 ? 17.516 9.864 3.972 1.00 66.75 213 VAL A CA 1
ATOM 1549 C C . VAL A 1 213 ? 17.602 8.674 4.925 1.00 66.75 213 VAL A C 1
ATOM 1551 O O . VAL A 1 213 ? 18.069 7.597 4.558 1.00 66.75 213 VAL A O 1
ATOM 1554 N N . THR A 1 214 ? 17.106 8.854 6.148 1.00 71.25 214 THR A N 1
ATOM 1555 C CA . THR A 1 214 ? 16.915 7.774 7.122 1.00 71.25 214 THR A CA 1
ATOM 1556 C C . THR A 1 214 ? 15.432 7.454 7.257 1.00 71.25 214 THR A C 1
ATOM 1558 O O . THR A 1 214 ? 14.591 8.346 7.351 1.00 71.25 214 THR A O 1
ATOM 1561 N N . TYR A 1 215 ? 15.106 6.165 7.267 1.00 80.38 215 TYR A N 1
ATOM 1562 C CA . TYR A 1 215 ? 13.747 5.693 7.496 1.00 80.38 215 TYR A CA 1
ATOM 1563 C C . TYR A 1 215 ? 13.650 5.164 8.917 1.00 80.38 215 TYR A C 1
ATOM 1565 O O . TYR A 1 215 ? 14.417 4.285 9.311 1.00 80.38 215 TYR A O 1
ATOM 1573 N N . THR A 1 216 ? 12.717 5.711 9.686 1.00 85.12 216 THR A N 1
ATOM 1574 C CA . THR A 1 216 ? 12.472 5.323 11.072 1.00 85.12 216 THR A CA 1
ATOM 1575 C C . THR A 1 216 ? 11.039 4.843 11.216 1.00 85.12 216 THR A C 1
ATOM 1577 O O . THR A 1 216 ? 10.113 5.406 10.632 1.00 85.12 216 THR A O 1
ATOM 1580 N N . ASN A 1 217 ? 10.855 3.766 11.976 1.00 89.50 217 ASN A N 1
ATOM 1581 C CA . ASN A 1 217 ? 9.518 3.392 12.413 1.00 89.50 217 ASN A CA 1
ATOM 1582 C C . ASN A 1 217 ? 9.052 4.387 13.488 1.00 89.50 217 ASN A C 1
ATOM 1584 O O . ASN A 1 217 ? 9.897 4.923 14.218 1.00 89.50 217 ASN A O 1
ATOM 1588 N N . PRO A 1 218 ? 7.736 4.615 13.613 1.00 88.75 218 PRO A N 1
ATOM 1589 C CA . PRO A 1 218 ? 7.176 5.333 14.746 1.00 88.75 218 PRO A CA 1
ATOM 1590 C C . PRO A 1 218 ? 7.697 4.733 16.061 1.00 88.75 218 PRO A C 1
ATOM 1592 O O . PRO A 1 218 ? 7.779 3.504 16.179 1.00 88.75 218 PRO A O 1
ATOM 1595 N N . PRO A 1 219 ? 8.084 5.562 17.045 1.00 85.12 219 PRO A N 1
ATOM 1596 C CA . PRO A 1 219 ? 8.476 5.043 18.344 1.00 85.12 219 PRO A CA 1
ATOM 1597 C C . PRO A 1 219 ? 7.287 4.319 18.981 1.00 85.12 219 PRO A C 1
ATOM 1599 O O . PRO A 1 219 ? 6.140 4.755 18.870 1.00 85.12 219 PRO A O 1
ATOM 1602 N N . GLY A 1 220 ? 7.568 3.214 19.670 1.00 85.00 220 GLY A N 1
ATOM 1603 C CA . GLY A 1 220 ? 6.575 2.603 20.546 1.00 85.00 220 GLY A CA 1
ATOM 1604 C C . GLY A 1 220 ? 6.184 3.561 21.674 1.00 85.00 220 GLY A C 1
ATOM 1605 O O . GLY A 1 220 ? 6.935 4.481 22.009 1.00 85.00 220 GLY A O 1
ATOM 1606 N N . ARG A 1 221 ? 5.022 3.319 22.287 1.00 87.69 221 ARG A N 1
ATOM 1607 C CA . ARG A 1 221 ? 4.555 4.097 23.443 1.00 87.69 221 ARG A CA 1
ATOM 1608 C C . ARG A 1 221 ? 5.577 4.032 24.577 1.00 87.69 221 ARG A C 1
ATOM 1610 O O . ARG A 1 221 ? 6.108 2.962 24.890 1.00 87.69 221 ARG A O 1
ATOM 1617 N N . SER A 1 222 ? 5.835 5.168 25.216 1.00 91.44 222 SER A N 1
ATOM 1618 C CA . SER A 1 222 ? 6.651 5.205 26.428 1.00 91.44 222 SER A CA 1
ATOM 1619 C C . SER A 1 222 ? 5.970 4.429 27.570 1.00 91.44 222 SER A C 1
ATOM 1621 O O . SER A 1 222 ? 4.746 4.271 27.573 1.00 91.44 222 SER A O 1
ATOM 1623 N N . PRO A 1 223 ? 6.719 3.968 28.591 1.00 95.06 223 PRO A N 1
ATOM 1624 C CA . PRO A 1 223 ? 6.121 3.306 29.753 1.00 95.06 223 PRO A CA 1
ATOM 1625 C C . PRO A 1 223 ? 5.071 4.163 30.477 1.00 95.06 223 PRO A C 1
ATOM 1627 O O . PRO A 1 223 ? 4.116 3.628 31.034 1.00 95.06 223 PRO A O 1
ATOM 1630 N N . GLU A 1 224 ? 5.240 5.488 30.466 1.00 94.88 224 GLU A N 1
ATOM 1631 C CA . GLU A 1 224 ? 4.291 6.430 31.066 1.00 94.88 224 GLU A CA 1
ATOM 1632 C C . GLU A 1 224 ? 2.989 6.509 30.261 1.00 94.88 224 GLU A C 1
ATOM 1634 O O . GLU A 1 224 ? 1.901 6.453 30.838 1.00 94.88 224 GLU A O 1
ATOM 1639 N N . GLU A 1 225 ? 3.084 6.577 28.930 1.00 92.25 225 GLU A N 1
ATOM 1640 C CA . GLU A 1 225 ? 1.918 6.538 28.041 1.00 92.25 225 GLU A CA 1
ATOM 1641 C C . GLU A 1 225 ? 1.191 5.198 28.131 1.00 92.25 225 GLU A C 1
ATOM 1643 O O . GLU A 1 225 ? -0.035 5.177 28.240 1.00 92.25 225 GLU A O 1
ATOM 1648 N N . GLN A 1 226 ? 1.929 4.085 28.158 1.00 93.62 226 GLN A N 1
ATOM 1649 C CA . GLN A 1 226 ? 1.339 2.760 28.324 1.00 93.62 226 GLN A CA 1
ATOM 1650 C C . GLN A 1 226 ? 0.560 2.667 29.641 1.00 93.62 226 GLN A C 1
ATOM 1652 O O . GLN A 1 226 ? -0.605 2.283 29.635 1.00 93.62 226 GLN A O 1
ATOM 1657 N N . ALA A 1 227 ? 1.147 3.114 30.756 1.00 96.12 227 ALA A N 1
ATOM 1658 C CA . ALA A 1 227 ? 0.472 3.113 32.052 1.00 96.12 227 ALA A CA 1
ATOM 1659 C C . ALA A 1 227 ? -0.789 4.001 32.073 1.00 96.12 227 ALA A C 1
ATOM 1661 O O . ALA A 1 227 ? -1.776 3.653 32.725 1.00 96.12 227 ALA A O 1
ATOM 1662 N N . LYS A 1 228 ? -0.781 5.136 31.355 1.00 95.94 228 LYS A N 1
ATOM 1663 C CA . LYS A 1 228 ? -1.973 5.984 31.178 1.00 95.94 228 LYS A CA 1
ATOM 1664 C C . LYS A 1 228 ? -3.079 5.215 30.452 1.00 95.94 228 LYS A C 1
ATOM 1666 O O . LYS A 1 228 ? -4.217 5.227 30.919 1.00 95.94 228 LYS A O 1
ATOM 1671 N N . PHE A 1 229 ? -2.769 4.561 29.334 1.00 95.25 229 PHE A N 1
ATOM 1672 C CA . PHE A 1 229 ? -3.764 3.806 28.572 1.00 95.25 229 PHE A CA 1
ATOM 1673 C C . PHE A 1 229 ? -4.284 2.590 29.334 1.00 95.25 229 PHE A C 1
ATOM 1675 O O . PHE A 1 229 ? -5.494 2.392 29.365 1.00 95.25 229 PHE A O 1
ATOM 1682 N N . ASP A 1 230 ? -3.421 1.850 30.029 1.00 96.94 230 ASP A N 1
ATOM 1683 C CA . ASP A 1 230 ? -3.830 0.712 30.858 1.00 96.94 230 ASP A CA 1
ATOM 1684 C C . ASP A 1 230 ? -4.844 1.137 31.934 1.00 96.94 230 ASP A C 1
ATOM 1686 O O . ASP A 1 230 ? -5.839 0.451 32.170 1.00 96.94 230 ASP A O 1
ATOM 1690 N N . ALA A 1 231 ? -4.639 2.305 32.556 1.00 97.31 231 ALA A N 1
ATOM 1691 C CA . ALA A 1 231 ? -5.592 2.863 33.514 1.00 97.31 231 ALA A CA 1
ATOM 1692 C C . ALA A 1 231 ? -6.931 3.236 32.853 1.00 97.31 231 ALA A C 1
ATOM 1694 O O . ALA A 1 231 ? -7.990 2.914 33.387 1.00 97.31 231 ALA A O 1
ATOM 1695 N N . LEU A 1 232 ? -6.895 3.869 31.674 1.00 96.12 232 LEU A N 1
ATOM 1696 C CA . LEU A 1 232 ? -8.103 4.221 30.920 1.00 96.12 232 LEU A CA 1
ATOM 1697 C C . LEU A 1 232 ? -8.890 2.984 30.463 1.00 96.12 232 LEU A C 1
ATOM 1699 O O . LEU A 1 232 ? -10.121 3.003 30.475 1.00 96.12 232 LEU A O 1
ATOM 1703 N N . VAL A 1 233 ? -8.193 1.918 30.067 1.00 97.62 233 VAL A N 1
ATOM 1704 C CA . VAL A 1 233 ? -8.795 0.626 29.716 1.00 97.62 233 VAL A CA 1
ATOM 1705 C C . VAL A 1 233 ? -9.449 0.004 30.944 1.00 97.62 233 VAL A C 1
ATOM 1707 O O . VAL A 1 233 ? -10.617 -0.365 30.872 1.00 97.62 233 VAL A O 1
ATOM 1710 N N . ALA A 1 234 ? -8.761 -0.037 32.088 1.00 97.94 234 ALA A N 1
ATOM 1711 C CA . ALA A 1 234 ? -9.320 -0.584 33.324 1.00 97.94 234 ALA A CA 1
ATOM 1712 C C . ALA A 1 234 ? -10.584 0.169 33.784 1.00 97.94 234 ALA A C 1
ATOM 1714 O O . ALA A 1 234 ? -11.571 -0.450 34.193 1.00 97.94 234 ALA A O 1
ATOM 1715 N N . ASP A 1 235 ? -10.585 1.501 33.678 1.00 96.50 235 ASP A N 1
ATOM 1716 C CA . ASP A 1 235 ? -11.761 2.324 33.970 1.00 96.50 235 ASP A CA 1
ATOM 1717 C C . ASP A 1 235 ? -12.923 2.010 33.011 1.00 96.50 235 ASP A C 1
ATOM 1719 O O . ASP A 1 235 ? -14.078 1.892 33.438 1.00 96.50 235 ASP A O 1
ATOM 1723 N N . LEU A 1 236 ? -12.630 1.833 31.718 1.00 96.25 236 LEU A N 1
ATOM 1724 C CA . LEU A 1 236 ? -13.631 1.494 30.709 1.00 96.25 236 LEU A CA 1
ATOM 1725 C C . LEU A 1 236 ? -14.194 0.080 30.906 1.00 96.25 236 LEU A C 1
ATOM 1727 O O . LEU A 1 236 ? -15.408 -0.100 30.828 1.00 96.25 236 LEU A O 1
ATOM 1731 N N . GLU A 1 237 ? -13.352 -0.904 31.220 1.00 96.62 237 GLU A N 1
ATOM 1732 C CA . GLU A 1 237 ? -13.753 -2.278 31.546 1.00 96.62 237 GLU A CA 1
ATOM 1733 C C . GLU A 1 237 ? -14.665 -2.329 32.776 1.00 96.62 237 GLU A C 1
ATOM 1735 O O . GLU A 1 237 ? -15.648 -3.073 32.796 1.00 96.62 237 GLU A O 1
ATOM 1740 N N . ALA A 1 238 ? -14.387 -1.509 33.794 1.00 96.81 238 ALA A N 1
ATOM 1741 C CA . ALA A 1 238 ? -15.241 -1.394 34.972 1.00 96.81 238 ALA A CA 1
ATOM 1742 C C . ALA A 1 238 ? -16.592 -0.728 34.654 1.00 96.81 238 ALA A C 1
ATOM 1744 O O . ALA A 1 238 ? -17.621 -1.092 35.234 1.00 96.81 238 ALA A O 1
ATOM 1745 N N . LEU A 1 239 ? -16.608 0.241 33.732 1.00 94.94 239 LEU A N 1
ATOM 1746 C CA . LEU A 1 239 ? -17.811 0.966 33.327 1.00 94.94 239 LEU A CA 1
ATOM 1747 C C . LEU A 1 239 ? -18.705 0.146 32.385 1.00 94.94 239 LEU A C 1
ATOM 1749 O O . LEU A 1 239 ? -19.929 0.173 32.542 1.00 94.94 239 LEU A O 1
ATOM 1753 N N . ALA A 1 240 ? -18.121 -0.574 31.425 1.00 92.38 240 ALA A N 1
ATOM 1754 C CA . ALA A 1 240 ? -18.822 -1.203 30.304 1.00 92.38 240 ALA A CA 1
ATOM 1755 C C . ALA A 1 240 ? -20.030 -2.079 30.710 1.00 92.38 240 ALA A C 1
ATOM 1757 O O . ALA A 1 240 ? -21.099 -1.894 30.124 1.00 92.38 240 ALA A O 1
ATOM 1758 N N . PRO A 1 241 ? -19.965 -2.939 31.750 1.00 93.19 241 PRO A N 1
ATOM 1759 C CA . PRO A 1 241 ? -21.105 -3.759 32.178 1.00 93.19 241 PRO A CA 1
ATOM 1760 C C . PRO A 1 241 ? -22.310 -2.958 32.695 1.00 93.19 241 PRO A C 1
ATOM 1762 O O . PRO A 1 241 ? -23.409 -3.499 32.815 1.00 93.19 241 PRO A O 1
ATOM 1765 N N . THR A 1 242 ? -22.112 -1.685 33.046 1.00 93.25 242 THR A N 1
ATOM 1766 C CA . THR A 1 242 ? -23.169 -0.797 33.557 1.00 93.25 242 THR A CA 1
ATOM 1767 C C . THR A 1 242 ? -23.872 -0.004 32.453 1.00 93.25 242 THR A C 1
ATOM 1769 O O . THR A 1 242 ? -24.902 0.632 32.703 1.00 93.25 242 THR A O 1
ATOM 1772 N N . LEU A 1 243 ? -23.332 -0.029 31.232 1.00 87.94 243 LEU A N 1
ATOM 1773 C CA . LEU A 1 243 ? -23.864 0.713 30.099 1.00 87.94 243 LEU A CA 1
ATOM 1774 C C . LEU A 1 243 ? -24.956 -0.103 29.403 1.00 87.94 243 LEU A C 1
ATOM 1776 O O . LEU A 1 243 ? -24.776 -1.268 29.062 1.00 87.94 243 LEU A O 1
ATOM 1780 N N . ASP A 1 244 ? -26.098 0.536 29.148 1.00 88.94 244 ASP A N 1
ATOM 1781 C CA . ASP A 1 244 ? -27.023 0.039 28.133 1.00 88.94 244 ASP A CA 1
ATOM 1782 C C . ASP A 1 244 ? -26.566 0.500 26.742 1.00 88.94 244 ASP A C 1
ATOM 1784 O O . ASP A 1 244 ? -25.663 1.328 26.605 1.00 88.94 244 ASP A O 1
ATOM 1788 N N . TYR A 1 245 ? -27.209 -0.020 25.697 1.00 82.88 245 TYR A N 1
ATOM 1789 C CA . TYR A 1 245 ? -26.852 0.296 24.314 1.00 82.88 245 TYR A CA 1
ATOM 1790 C C . TYR A 1 245 ? -26.807 1.807 24.023 1.00 82.88 245 TYR A C 1
ATOM 1792 O O . TYR A 1 245 ? -25.899 2.272 23.337 1.00 82.88 245 TYR A O 1
ATOM 1800 N N . GLN A 1 246 ? -27.755 2.586 24.558 1.00 80.88 246 GLN A N 1
ATOM 1801 C CA . GLN A 1 246 ? -27.804 4.028 24.303 1.00 80.88 246 GLN A CA 1
ATOM 1802 C C . GLN A 1 246 ? -26.657 4.747 25.014 1.00 80.88 246 GLN A C 1
ATOM 1804 O O . GLN A 1 246 ? -25.981 5.572 24.405 1.00 80.88 246 GLN A O 1
ATOM 1809 N N . ARG A 1 247 ? -26.375 4.405 26.277 1.00 84.06 247 ARG A N 1
ATOM 1810 C CA . ARG A 1 247 ? -25.232 4.983 27.000 1.00 84.06 247 ARG A CA 1
ATOM 1811 C C . ARG A 1 247 ? -23.894 4.583 26.384 1.00 84.06 247 ARG A C 1
ATOM 1813 O O . ARG A 1 247 ? -23.003 5.421 26.334 1.00 84.06 247 ARG A O 1
ATOM 1820 N N . ALA A 1 248 ? -23.762 3.351 25.893 1.00 85.94 248 ALA A N 1
ATOM 1821 C CA . ALA A 1 248 ? -22.565 2.895 25.194 1.00 85.94 248 ALA A CA 1
ATOM 1822 C C . ALA A 1 248 ? -22.358 3.661 23.879 1.00 85.94 248 ALA A C 1
ATOM 1824 O O . ALA A 1 248 ? -21.285 4.212 23.655 1.00 85.94 248 ALA A O 1
ATOM 1825 N N . ARG A 1 249 ? -23.402 3.791 23.048 1.00 80.50 249 ARG A N 1
ATOM 1826 C CA . ARG A 1 249 ? -23.346 4.551 21.787 1.00 80.50 249 ARG A CA 1
ATOM 1827 C C . ARG A 1 249 ? -22.956 6.015 22.000 1.00 80.50 249 ARG A C 1
ATOM 1829 O O . ARG A 1 249 ? -22.159 6.553 21.243 1.00 80.50 249 ARG A O 1
ATOM 1836 N N . TYR A 1 250 ? -23.514 6.657 23.023 1.00 82.00 250 TYR A N 1
ATOM 1837 C CA . TYR A 1 250 ? -23.204 8.050 23.354 1.00 82.00 250 TYR A CA 1
ATOM 1838 C C . TYR A 1 250 ? -22.036 8.192 24.336 1.00 82.00 250 TYR A C 1
ATOM 1840 O O . TYR A 1 250 ? -21.838 9.268 24.904 1.00 82.00 250 TYR A O 1
ATOM 1848 N N . HIS A 1 251 ? -21.253 7.128 24.543 1.00 88.19 251 HIS A N 1
ATOM 1849 C CA . HIS A 1 251 ? -20.074 7.208 25.388 1.00 88.19 251 HIS A CA 1
ATOM 1850 C C . HIS A 1 251 ? -19.108 8.259 24.817 1.00 88.19 251 HIS A C 1
ATOM 1852 O O . HIS A 1 251 ? -18.880 8.258 23.602 1.00 88.19 251 HIS A O 1
ATOM 1858 N N . PRO A 1 252 ? -18.514 9.133 25.650 1.00 88.31 252 PRO A N 1
ATOM 1859 C CA . PRO A 1 252 ? -17.700 10.240 25.159 1.00 88.31 252 PRO A CA 1
ATOM 1860 C C . PRO A 1 252 ? -16.489 9.827 24.306 1.00 88.31 252 PRO A C 1
ATOM 1862 O O . PRO A 1 252 ? -16.051 10.610 23.472 1.00 88.31 252 PRO A O 1
ATOM 1865 N N . LEU A 1 253 ? -16.011 8.584 24.450 1.00 89.81 253 LEU A N 1
ATOM 1866 C CA . LEU A 1 253 ? -14.958 7.997 23.608 1.00 89.81 253 LEU A CA 1
ATOM 1867 C C . LEU A 1 253 ? -15.304 7.998 22.110 1.00 89.81 253 LEU A C 1
ATOM 1869 O O . LEU A 1 253 ? -14.398 7.972 21.297 1.00 89.81 253 LEU A O 1
ATOM 1873 N N . HIS A 1 254 ? -16.583 8.059 21.727 1.00 87.75 254 HIS A N 1
ATOM 1874 C CA . HIS A 1 254 ? -16.986 8.123 20.319 1.00 87.75 254 HIS A CA 1
ATOM 1875 C C . HIS A 1 254 ? -16.900 9.528 19.710 1.00 87.75 254 HIS A C 1
ATOM 1877 O O . HIS A 1 254 ? -17.164 9.669 18.520 1.00 87.75 254 HIS A O 1
ATOM 1883 N N . PHE A 1 255 ? -16.584 10.570 20.482 1.00 85.25 255 PHE A N 1
ATOM 1884 C CA . PHE A 1 255 ? -16.692 11.963 20.042 1.00 85.25 255 PHE A CA 1
ATOM 1885 C C . PHE A 1 255 ? -15.388 12.726 20.271 1.00 85.25 255 PHE A C 1
ATOM 1887 O O . PHE A 1 255 ? -14.664 12.478 21.239 1.00 85.25 255 PHE A O 1
ATOM 1894 N N . SER A 1 256 ? -15.109 13.700 19.403 1.00 84.81 256 SER A N 1
ATOM 1895 C CA . SER A 1 256 ? -13.999 14.630 19.616 1.00 84.81 256 SER A CA 1
ATOM 1896 C C . SER A 1 256 ? -14.208 15.459 20.892 1.00 84.81 256 SER A C 1
ATOM 1898 O O . SER A 1 256 ? -15.340 15.856 21.198 1.00 84.81 256 SER A O 1
ATOM 1900 N N . PRO A 1 257 ? -13.132 15.757 21.641 1.00 87.81 257 PRO A N 1
ATOM 1901 C CA . PRO A 1 257 ? -11.737 15.404 21.341 1.00 87.81 257 PRO A CA 1
ATOM 1902 C C . PRO A 1 257 ? -11.315 14.011 21.850 1.00 87.81 257 PRO A C 1
ATOM 1904 O O . PRO A 1 257 ? -10.242 13.542 21.508 1.00 87.81 257 PRO A O 1
ATOM 1907 N N . MET A 1 258 ? -12.130 13.323 22.658 1.00 89.69 258 MET A N 1
ATOM 1908 C CA . MET A 1 258 ? -11.709 12.082 23.334 1.00 89.69 258 MET A CA 1
ATOM 1909 C C . MET A 1 258 ? -11.328 10.952 22.379 1.00 89.69 258 MET A C 1
ATOM 1911 O O . MET A 1 258 ? -10.395 10.211 22.664 1.00 89.69 258 MET A O 1
ATOM 1915 N N . ILE A 1 259 ? -12.040 10.824 21.262 1.00 89.25 259 ILE A N 1
ATOM 1916 C CA . ILE A 1 259 ? -11.719 9.831 20.233 1.00 89.25 259 ILE A CA 1
ATOM 1917 C C . ILE A 1 259 ? -10.353 10.067 19.575 1.00 89.25 259 ILE A C 1
ATOM 1919 O O . ILE A 1 259 ? -9.744 9.116 19.113 1.00 89.25 259 ILE A O 1
ATOM 1923 N N . GLU A 1 260 ? -9.860 11.307 19.525 1.00 87.12 260 GLU A N 1
ATOM 1924 C CA . GLU A 1 260 ? -8.609 11.649 18.830 1.00 87.12 260 GLU A CA 1
ATOM 1925 C C . GLU A 1 260 ? -7.383 11.113 19.578 1.00 87.12 260 GLU A C 1
ATOM 1927 O O . GLU A 1 260 ? -6.352 10.858 18.964 1.00 87.12 260 GLU A O 1
ATOM 1932 N N . GLU A 1 261 ? -7.517 10.890 20.887 1.00 89.06 261 GLU A N 1
ATOM 1933 C CA . GLU A 1 261 ? -6.478 10.332 21.757 1.00 89.06 261 GLU A CA 1
ATOM 1934 C C . GLU A 1 261 ? -6.774 8.881 22.182 1.00 89.06 261 GLU A C 1
ATOM 1936 O O . GLU A 1 261 ? -6.105 8.353 23.071 1.00 89.06 261 GLU A O 1
ATOM 1941 N N . ALA A 1 262 ? -7.803 8.242 21.616 1.00 92.69 262 ALA A N 1
ATOM 1942 C CA . ALA A 1 262 ? -8.207 6.900 22.020 1.00 92.69 262 ALA A CA 1
ATOM 1943 C C . ALA A 1 262 ? -7.205 5.839 21.549 1.00 92.69 262 ALA A C 1
ATOM 1945 O O . ALA A 1 262 ? -6.776 5.837 20.396 1.00 92.69 262 ALA A O 1
ATOM 1946 N N . SER A 1 263 ? -6.888 4.883 22.421 1.00 93.69 263 SER A N 1
ATOM 1947 C CA . SER A 1 263 ? -6.044 3.747 22.055 1.00 93.69 263 SER A CA 1
ATOM 1948 C C . SER A 1 263 ? -6.847 2.602 21.426 1.00 93.69 263 SER A C 1
ATOM 1950 O O . SER A 1 263 ? -8.047 2.444 21.675 1.00 93.69 263 SER A O 1
ATOM 1952 N N . ASN A 1 264 ? -6.165 1.747 20.656 1.00 93.56 264 ASN A N 1
ATOM 1953 C CA . ASN A 1 264 ? -6.743 0.503 20.136 1.00 93.56 264 ASN A CA 1
ATOM 1954 C C . ASN A 1 264 ? -7.348 -0.349 21.254 1.00 93.56 264 ASN A C 1
ATOM 1956 O O . ASN A 1 264 ? -8.451 -0.863 21.105 1.00 93.56 264 ASN A O 1
ATOM 1960 N N . GLU A 1 265 ? -6.656 -0.465 22.386 1.00 94.69 265 GLU A N 1
ATOM 1961 C CA . GLU A 1 265 ? -7.091 -1.265 23.529 1.00 94.69 265 GLU A CA 1
ATOM 1962 C C . GLU A 1 265 ? -8.418 -0.748 24.098 1.00 94.69 265 GLU A C 1
ATOM 1964 O O . GLU A 1 265 ? -9.317 -1.546 24.348 1.00 94.69 265 GLU A O 1
ATOM 1969 N N . GLN A 1 266 ? -8.590 0.576 24.209 1.00 94.75 266 GLN A N 1
ATOM 1970 C CA . GLN A 1 266 ? -9.859 1.167 24.647 1.00 94.75 266 GLN A CA 1
ATOM 1971 C C . GLN A 1 266 ? -10.998 0.871 23.664 1.00 94.75 266 GLN A C 1
ATOM 1973 O O . GLN A 1 266 ? -12.117 0.563 24.076 1.00 94.75 266 GLN A O 1
ATOM 1978 N N . CYS A 1 267 ? -10.739 0.958 22.356 1.00 92.81 267 CYS A N 1
ATOM 1979 C CA . CYS A 1 267 ? -11.736 0.605 21.347 1.00 92.81 267 CYS A CA 1
ATOM 1980 C C . CYS A 1 267 ? -12.109 -0.884 21.436 1.00 92.81 267 CYS A C 1
ATOM 1982 O O . CYS A 1 267 ? -13.290 -1.240 21.399 1.00 92.81 267 CYS A O 1
ATOM 1984 N N . LEU A 1 268 ? -11.108 -1.752 21.585 1.00 93.31 268 LEU A N 1
ATOM 1985 C CA . LEU A 1 268 ? -11.273 -3.201 21.617 1.00 93.31 268 LEU A CA 1
ATOM 1986 C C . LEU A 1 268 ? -11.936 -3.704 22.904 1.00 93.31 268 LEU A C 1
ATOM 1988 O O . LEU A 1 268 ? -12.604 -4.732 22.844 1.00 93.31 268 LEU A O 1
ATOM 1992 N N . THR A 1 269 ? -11.907 -2.951 24.012 1.00 94.19 269 THR A N 1
ATOM 1993 C CA . THR A 1 269 ? -12.703 -3.261 25.217 1.00 94.19 269 THR A CA 1
ATOM 1994 C C . THR A 1 269 ? -14.181 -3.513 24.894 1.00 94.19 269 THR A C 1
ATOM 1996 O O . THR A 1 269 ? -14.805 -4.399 25.478 1.00 94.19 269 THR A O 1
ATOM 1999 N N . CYS A 1 270 ? -14.748 -2.755 23.950 1.00 89.81 270 CYS A N 1
ATOM 2000 C CA . CYS A 1 270 ? -16.150 -2.877 23.541 1.00 89.81 270 CYS A CA 1
ATOM 2001 C C . CYS A 1 270 ? -16.340 -3.544 22.172 1.00 89.81 270 CYS A C 1
ATOM 2003 O O . CYS A 1 270 ? -17.457 -3.967 21.876 1.00 89.81 270 CYS A O 1
ATOM 2005 N N . HIS A 1 271 ? -15.293 -3.587 21.340 1.00 91.06 271 HIS A N 1
ATOM 2006 C CA . HIS A 1 271 ? -15.372 -3.984 19.930 1.00 91.06 271 HIS A CA 1
ATOM 2007 C C . HIS A 1 271 ? -14.477 -5.166 19.549 1.00 91.06 271 HIS A C 1
ATOM 2009 O O . HIS A 1 271 ? -14.215 -5.370 18.364 1.00 91.06 271 HIS A O 1
ATOM 2015 N N . GLN A 1 272 ? -14.007 -5.959 20.514 1.00 90.25 272 GLN A N 1
ATOM 2016 C CA . GLN A 1 272 ? -13.147 -7.122 20.265 1.00 90.25 272 GLN A CA 1
ATOM 2017 C C . GLN A 1 272 ? -13.701 -8.064 19.177 1.00 90.25 272 GLN A C 1
ATOM 2019 O O . GLN A 1 272 ? -12.940 -8.666 18.417 1.00 90.25 272 GLN A O 1
ATOM 2024 N N . GLU A 1 273 ? -15.029 -8.142 19.023 1.00 88.88 273 GLU A N 1
ATOM 2025 C CA . GLU A 1 273 ? -15.677 -8.993 18.027 1.00 88.88 273 GLU A CA 1
ATOM 2026 C C . GLU A 1 273 ? -15.262 -8.689 16.581 1.00 88.88 273 GLU A C 1
ATOM 2028 O O . GLU A 1 273 ? -15.383 -9.561 15.719 1.00 88.88 273 GLU A O 1
ATOM 2033 N N . ILE A 1 274 ? -14.771 -7.478 16.291 1.00 86.88 274 ILE A N 1
ATOM 2034 C CA . ILE A 1 274 ? -14.339 -7.103 14.939 1.00 86.88 274 ILE A CA 1
ATOM 2035 C C . ILE A 1 274 ? -13.067 -7.844 14.505 1.00 86.88 274 ILE A C 1
ATOM 2037 O O . ILE A 1 274 ? -12.871 -8.039 13.303 1.00 86.88 274 ILE A O 1
ATOM 2041 N N . LEU A 1 275 ? -12.226 -8.253 15.463 1.00 85.88 275 LEU A N 1
ATOM 2042 C CA . LEU A 1 275 ? -11.002 -9.024 15.225 1.00 85.88 275 LEU A CA 1
ATOM 2043 C C . LEU A 1 275 ? -11.261 -10.531 15.281 1.00 85.88 275 LEU A C 1
ATOM 2045 O O . LEU A 1 275 ? -10.677 -11.290 14.506 1.00 85.88 275 LEU A O 1
ATOM 2049 N N . ASP A 1 276 ? -12.175 -10.952 16.153 1.00 84.12 276 ASP A N 1
ATOM 2050 C CA . ASP A 1 276 ? -12.472 -12.369 16.377 1.00 84.12 276 ASP A CA 1
ATOM 2051 C C . ASP A 1 276 ? -13.421 -12.949 15.319 1.00 84.12 276 ASP A C 1
ATOM 2053 O O . ASP A 1 276 ? -13.473 -14.167 15.110 1.00 84.12 276 ASP A O 1
ATOM 2057 N N . HIS A 1 277 ? -14.196 -12.099 14.638 1.00 85.00 277 HIS A N 1
ATOM 2058 C CA . HIS A 1 277 ? -15.082 -12.545 13.573 1.00 85.00 277 HIS A CA 1
ATOM 2059 C C . HIS A 1 277 ? -14.278 -13.194 12.443 1.00 85.00 277 HIS A C 1
ATOM 2061 O O . HIS A 1 277 ? -13.345 -12.600 11.910 1.00 85.00 277 HIS A O 1
ATOM 2067 N N . LYS A 1 278 ? -14.681 -14.400 12.030 1.00 84.75 278 LYS A N 1
ATOM 2068 C CA . LYS A 1 278 ? -14.112 -15.095 10.871 1.00 84.75 278 LYS A CA 1
ATOM 2069 C C . LYS A 1 278 ? -15.138 -15.221 9.748 1.00 84.75 278 LYS A C 1
ATOM 2071 O O . LYS A 1 278 ? -16.314 -15.492 10.029 1.00 84.75 278 LYS A O 1
ATOM 2076 N N . PRO A 1 279 ? -14.718 -15.071 8.476 1.00 86.44 279 PRO A N 1
ATOM 2077 C CA . PRO A 1 279 ? -15.571 -15.392 7.343 1.00 86.44 279 PRO A CA 1
ATOM 2078 C C . PRO A 1 279 ? -16.090 -16.828 7.429 1.00 86.44 279 PRO A C 1
ATOM 2080 O O . PRO A 1 279 ? -15.436 -17.728 7.958 1.00 86.44 279 PRO A O 1
ATOM 2083 N N . ARG A 1 280 ? -17.290 -17.058 6.893 1.00 88.38 280 ARG A N 1
ATOM 2084 C CA . ARG A 1 280 ? -17.848 -18.412 6.819 1.00 88.38 280 ARG A CA 1
ATOM 2085 C C . ARG A 1 280 ? -16.986 -19.263 5.892 1.00 88.38 280 ARG A C 1
ATOM 2087 O O . ARG A 1 280 ? -16.619 -18.796 4.822 1.00 88.38 280 ARG A O 1
ATOM 2094 N N . ALA A 1 281 ? -16.780 -20.530 6.250 1.00 89.69 281 ALA A N 1
ATOM 2095 C CA . ALA A 1 281 ? -16.073 -21.487 5.396 1.00 89.69 281 ALA A CA 1
ATOM 2096 C C . ALA A 1 281 ? -16.746 -21.678 4.022 1.00 89.69 281 ALA A C 1
ATOM 2098 O O . ALA A 1 281 ? -16.073 -21.978 3.042 1.00 89.69 281 ALA A O 1
ATOM 2099 N N . ALA A 1 282 ? -18.065 -21.477 3.942 1.00 91.06 282 ALA A N 1
ATOM 2100 C CA . ALA A 1 282 ? -18.810 -21.448 2.692 1.00 91.06 282 ALA A CA 1
ATOM 2101 C C . ALA A 1 282 ? -19.950 -20.419 2.743 1.00 91.06 282 ALA A C 1
ATOM 2103 O O . ALA A 1 282 ? -20.493 -20.099 3.809 1.00 91.06 282 ALA A O 1
ATOM 2104 N N . SER A 1 283 ? -20.340 -19.915 1.573 1.00 90.31 283 SER A N 1
ATOM 2105 C CA . SER A 1 283 ? -21.524 -19.072 1.411 1.00 90.31 283 SER A CA 1
ATOM 2106 C C . SER A 1 283 ? -22.811 -19.843 1.733 1.00 90.31 283 SER A C 1
ATOM 2108 O O . SER A 1 283 ? -22.835 -21.072 1.790 1.00 90.31 283 SER A O 1
ATOM 2110 N N . ILE A 1 284 ? -23.930 -19.129 1.894 1.00 92.56 284 ILE A N 1
ATOM 2111 C CA . ILE A 1 284 ? -25.252 -19.760 2.092 1.00 92.56 284 ILE A CA 1
ATOM 2112 C C . ILE A 1 284 ? -25.638 -20.640 0.886 1.00 92.56 284 ILE A C 1
ATOM 2114 O O . ILE A 1 284 ? -26.367 -21.614 1.045 1.00 92.56 284 ILE A O 1
ATOM 2118 N N . ALA A 1 285 ? -25.112 -20.333 -0.303 1.00 93.38 285 ALA A N 1
ATOM 2119 C CA . ALA A 1 285 ? -25.300 -21.127 -1.514 1.00 93.38 285 ALA A CA 1
ATOM 2120 C C . ALA A 1 285 ? -24.358 -22.348 -1.606 1.00 93.38 285 ALA A C 1
ATOM 2122 O O . ALA A 1 285 ? -24.414 -23.075 -2.593 1.00 93.38 285 ALA A O 1
ATOM 2123 N N . GLY A 1 286 ? -23.502 -22.581 -0.604 1.00 92.94 286 GLY A N 1
ATOM 2124 C CA . GLY A 1 286 ? -22.589 -23.726 -0.545 1.00 92.94 286 GLY A CA 1
ATOM 2125 C C . GLY A 1 286 ? -21.263 -23.539 -1.284 1.00 92.94 286 GLY A C 1
ATOM 2126 O O . GLY A 1 286 ? -20.538 -24.512 -1.445 1.00 92.94 286 GLY A O 1
ATOM 2127 N N . VAL A 1 287 ? -20.933 -22.321 -1.725 1.00 92.06 287 VAL A N 1
ATOM 2128 C CA . VAL A 1 287 ? -19.643 -22.032 -2.380 1.00 92.06 287 VAL A CA 1
ATOM 2129 C C . VAL A 1 287 ? -18.548 -21.894 -1.314 1.00 92.06 287 VAL A C 1
ATOM 2131 O O . VAL A 1 287 ? -18.716 -21.025 -0.450 1.00 92.06 287 VAL A O 1
ATOM 2134 N N . PRO A 1 288 ? -17.470 -22.702 -1.343 1.00 90.62 288 PRO A N 1
ATOM 2135 C CA . PRO A 1 288 ? -16.342 -22.577 -0.420 1.00 90.62 288 PRO A CA 1
ATOM 2136 C C . PRO A 1 288 ? -15.675 -21.200 -0.499 1.00 90.62 288 PRO A C 1
ATOM 2138 O O . PRO A 1 288 ? -15.552 -20.620 -1.574 1.00 90.62 288 PRO A O 1
ATOM 2141 N N . ALA A 1 289 ? -15.224 -20.671 0.638 1.00 86.25 289 ALA A N 1
ATOM 2142 C CA . ALA A 1 289 ? -14.566 -19.364 0.695 1.00 86.25 289 ALA A CA 1
ATOM 2143 C C . ALA A 1 289 ? -13.212 -19.342 -0.040 1.00 86.25 289 ALA A C 1
ATOM 2145 O O . ALA A 1 289 ? -12.815 -18.307 -0.574 1.00 86.25 289 ALA A O 1
ATOM 2146 N N . GLU A 1 290 ? -12.525 -20.485 -0.082 1.00 85.19 290 GLU A N 1
ATOM 2147 C CA . GLU A 1 290 ? -11.275 -20.693 -0.825 1.00 85.19 290 GLU A CA 1
ATOM 2148 C C . GLU A 1 290 ? -11.458 -20.609 -2.346 1.00 85.19 290 GLU A C 1
ATOM 2150 O O . GLU A 1 290 ? -10.560 -20.146 -3.042 1.00 85.19 290 GLU A O 1
ATOM 2155 N N . ASP A 1 291 ? -12.652 -20.935 -2.847 1.00 87.31 291 ASP A N 1
ATOM 2156 C CA . ASP A 1 291 ? -12.987 -20.827 -4.271 1.00 87.31 291 ASP A CA 1
ATOM 2157 C C . ASP A 1 291 ? -13.384 -19.396 -4.673 1.00 87.31 291 ASP A C 1
ATOM 2159 O O . ASP A 1 291 ? -13.539 -19.084 -5.855 1.00 87.31 291 ASP A O 1
ATOM 2163 N N . THR A 1 292 ? -13.570 -18.503 -3.697 1.00 83.81 292 THR A N 1
ATOM 2164 C CA . THR A 1 292 ? -13.988 -17.112 -3.908 1.00 83.81 292 THR A CA 1
ATOM 2165 C C . THR A 1 292 ? -12.895 -16.142 -3.485 1.00 83.81 292 THR A C 1
ATOM 2167 O O . THR A 1 292 ? -13.098 -15.311 -2.598 1.00 83.81 292 THR A O 1
ATOM 2170 N N . ILE A 1 293 ? -11.724 -16.244 -4.112 1.00 76.56 293 ILE A N 1
ATOM 2171 C CA . ILE A 1 293 ? -10.666 -15.245 -3.951 1.00 76.56 293 ILE A CA 1
ATOM 2172 C C . ILE A 1 293 ? -10.942 -14.023 -4.833 1.00 76.56 293 ILE A C 1
ATOM 2174 O O . ILE A 1 293 ? -11.204 -14.119 -6.032 1.00 76.56 293 ILE A O 1
ATOM 2178 N N . ALA A 1 294 ? -10.904 -12.844 -4.228 1.00 75.38 294 ALA A N 1
ATOM 2179 C CA . ALA A 1 294 ? -10.826 -11.581 -4.929 1.00 75.38 294 ALA A CA 1
ATOM 2180 C C . ALA A 1 294 ? -9.426 -11.404 -5.527 1.00 75.38 294 ALA A C 1
ATOM 2182 O O . ALA A 1 294 ? -8.430 -11.883 -4.990 1.00 75.38 294 ALA A O 1
ATOM 2183 N N . TRP A 1 295 ? -9.342 -10.653 -6.621 1.00 72.06 295 TRP A N 1
ATOM 2184 C CA . TRP A 1 295 ? -8.098 -10.439 -7.361 1.00 72.06 295 TRP A CA 1
ATOM 2185 C C . TRP A 1 295 ? -6.948 -9.888 -6.494 1.00 72.06 295 TRP A C 1
ATOM 2187 O O . TRP A 1 295 ? -5.806 -10.265 -6.684 1.00 72.06 295 TRP A O 1
ATOM 2197 N N . TYR A 1 296 ? -7.218 -9.041 -5.493 1.00 69.38 296 TYR A N 1
ATOM 2198 C CA . TYR A 1 296 ? -6.162 -8.475 -4.636 1.00 69.38 296 TYR A CA 1
ATOM 2199 C C . TYR A 1 296 ? -5.531 -9.508 -3.687 1.00 69.38 296 TYR A C 1
ATOM 2201 O O . TYR A 1 296 ? -4.550 -9.212 -3.006 1.00 69.38 296 TYR A O 1
ATOM 2209 N N . GLN A 1 297 ? -6.125 -10.699 -3.606 1.00 73.38 297 GLN A N 1
ATOM 2210 C CA . GLN A 1 297 ? -5.677 -11.819 -2.782 1.00 73.38 297 GLN A CA 1
ATOM 2211 C C . GLN A 1 297 ? -4.713 -12.731 -3.539 1.00 73.38 297 GLN A C 1
ATOM 2213 O O . GLN A 1 297 ? -4.270 -13.731 -2.991 1.00 73.38 297 GLN A O 1
ATOM 2218 N N . THR A 1 298 ? -4.392 -12.384 -4.787 1.00 69.38 298 THR A N 1
ATOM 2219 C CA . THR A 1 298 ? -3.409 -13.090 -5.612 1.00 69.38 298 THR A CA 1
ATOM 2220 C C . THR A 1 298 ? -2.020 -12.456 -5.549 1.00 69.38 298 THR A C 1
ATOM 2222 O O . THR A 1 298 ? -1.141 -12.888 -6.284 1.00 69.38 298 THR A O 1
ATOM 2225 N N . LEU A 1 299 ? -1.833 -11.393 -4.759 1.00 72.06 299 LEU A N 1
ATOM 2226 C CA . LEU A 1 299 ? -0.532 -10.745 -4.574 1.00 72.06 299 LEU A CA 1
ATOM 2227 C C . LEU A 1 299 ? 0.287 -11.510 -3.533 1.00 72.06 299 LEU A C 1
ATOM 2229 O O . LEU A 1 299 ? -0.289 -11.979 -2.553 1.00 72.06 299 LEU A O 1
ATOM 2233 N N . ASP A 1 300 ? 1.614 -11.534 -3.673 1.00 67.50 300 ASP A N 1
ATOM 2234 C CA . ASP A 1 300 ? 2.510 -12.252 -2.746 1.00 67.50 300 ASP A CA 1
ATOM 2235 C C . ASP A 1 300 ? 2.406 -11.725 -1.303 1.00 67.50 300 ASP A C 1
ATOM 2237 O O . ASP A 1 300 ? 2.583 -12.449 -0.327 1.00 67.50 300 ASP A O 1
ATOM 2241 N N . THR A 1 301 ? 2.020 -10.455 -1.154 1.00 71.19 301 THR A N 1
ATOM 2242 C CA . THR A 1 301 ? 1.734 -9.815 0.141 1.00 71.19 301 THR A CA 1
ATOM 2243 C C . THR A 1 301 ? 0.414 -10.271 0.775 1.00 71.19 301 THR A C 1
ATOM 2245 O O . THR A 1 301 ? 0.016 -9.777 1.831 1.00 71.19 301 THR A O 1
ATOM 2248 N N . TYR A 1 302 ? -0.347 -11.156 0.127 1.00 75.50 302 TYR A N 1
ATOM 2249 C CA . TYR A 1 302 ? -1.546 -11.776 0.678 1.00 75.50 302 TYR A CA 1
ATOM 2250 C C . TYR A 1 302 ? -1.247 -13.219 1.103 1.00 75.50 302 TYR A C 1
ATOM 2252 O O . TYR A 1 302 ? -1.301 -14.143 0.300 1.00 75.50 302 TYR A O 1
ATOM 2260 N N . ALA A 1 303 ? -0.993 -13.424 2.396 1.00 73.69 303 ALA A N 1
ATOM 2261 C CA . ALA A 1 303 ? -0.822 -14.756 2.975 1.00 73.69 303 ALA A CA 1
ATOM 2262 C C . ALA A 1 303 ? -2.076 -15.220 3.741 1.00 73.69 303 ALA A C 1
ATOM 2264 O O . ALA A 1 303 ? -2.802 -14.415 4.335 1.00 73.69 303 ALA A O 1
ATOM 2265 N N . GLY A 1 304 ? -2.314 -16.532 3.772 1.00 78.00 304 GLY A N 1
ATOM 2266 C CA . GLY A 1 304 ? -3.342 -17.161 4.608 1.00 78.00 304 GLY A CA 1
ATOM 2267 C C . GLY A 1 304 ? -4.784 -17.097 4.067 1.00 78.00 304 GLY A C 1
ATOM 2268 O O . GLY A 1 304 ? -5.037 -16.536 3.001 1.00 78.00 304 GLY A O 1
ATOM 2269 N N . PRO A 1 305 ? -5.749 -17.685 4.801 1.00 79.00 305 PRO A N 1
ATOM 2270 C CA . PRO A 1 305 ? -7.140 -17.831 4.364 1.00 79.00 305 PRO A CA 1
ATOM 2271 C C . PRO A 1 305 ? -7.911 -16.504 4.360 1.00 79.00 305 PRO A C 1
ATOM 2273 O O . PRO A 1 305 ? -7.495 -15.528 4.976 1.00 79.00 305 PRO A O 1
ATOM 2276 N N . GLN A 1 306 ? -9.080 -16.477 3.714 1.00 81.75 306 GLN A N 1
ATOM 2277 C CA . GLN A 1 306 ? -10.014 -15.345 3.781 1.00 81.75 306 GLN A CA 1
ATOM 2278 C C . GLN A 1 306 ? -10.213 -14.863 5.223 1.00 81.75 306 GLN A C 1
ATOM 2280 O O . GLN A 1 306 ? -10.484 -15.666 6.115 1.00 81.75 306 GLN A O 1
ATOM 2285 N N . ASP A 1 307 ? -10.129 -13.551 5.439 1.00 85.31 307 ASP A N 1
ATOM 2286 C CA . ASP A 1 307 ? -10.308 -12.963 6.767 1.00 85.31 307 ASP A CA 1
ATOM 2287 C C . ASP A 1 307 ? -10.983 -11.589 6.694 1.00 85.31 307 ASP A C 1
ATOM 2289 O O . ASP A 1 307 ? -11.200 -11.045 5.607 1.00 85.31 307 ASP A O 1
ATOM 2293 N N . THR A 1 308 ? -11.351 -11.037 7.848 1.00 86.94 308 THR A N 1
ATOM 2294 C CA . THR A 1 308 ? -12.052 -9.753 7.929 1.00 86.94 308 THR A CA 1
ATOM 2295 C C . THR A 1 308 ? -11.147 -8.577 7.595 1.00 86.94 308 THR A C 1
ATOM 2297 O O . THR A 1 308 ? -9.922 -8.636 7.705 1.00 86.94 308 THR A O 1
ATOM 2300 N N . PHE A 1 309 ? -11.775 -7.461 7.217 1.00 87.12 309 PHE A N 1
ATOM 2301 C CA . PHE A 1 309 ? -11.073 -6.209 6.960 1.00 87.12 309 PHE A CA 1
ATOM 2302 C C . PHE A 1 309 ? -10.194 -5.781 8.147 1.00 87.12 309 PHE A C 1
ATOM 2304 O O . PHE A 1 309 ? -9.025 -5.472 7.937 1.00 87.12 309 PHE A O 1
ATOM 2311 N N . HIS A 1 310 ? -10.726 -5.808 9.376 1.00 90.25 310 HIS A N 1
ATOM 2312 C CA . HIS A 1 310 ? -9.986 -5.384 10.570 1.00 90.25 310 HIS A CA 1
ATOM 2313 C C . HIS A 1 310 ? -8.781 -6.284 10.838 1.00 90.25 310 HIS A C 1
ATOM 2315 O O . HIS A 1 310 ? -7.674 -5.775 10.985 1.00 90.25 310 HIS A O 1
ATOM 2321 N N . TYR A 1 311 ? -8.960 -7.609 10.796 1.00 89.06 311 TYR A N 1
ATOM 2322 C CA . TYR A 1 311 ? -7.843 -8.541 10.953 1.00 89.06 311 TYR A CA 1
ATOM 2323 C C . TYR A 1 311 ? -6.738 -8.274 9.920 1.00 89.06 311 TYR A C 1
ATOM 2325 O O . TYR A 1 311 ? -5.556 -8.228 10.250 1.00 89.06 311 TYR A O 1
ATOM 2333 N N . ARG A 1 312 ? -7.113 -8.026 8.660 1.00 86.56 312 ARG A N 1
ATOM 2334 C CA . ARG A 1 312 ? -6.159 -7.775 7.570 1.00 86.56 312 ARG A CA 1
ATOM 2335 C C . ARG A 1 312 ? -5.389 -6.458 7.675 1.00 86.56 312 ARG A C 1
ATOM 2337 O O . ARG A 1 312 ? -4.372 -6.337 7.006 1.00 86.56 312 ARG A O 1
ATOM 2344 N N . HIS A 1 313 ? -5.847 -5.506 8.483 1.00 89.00 313 HIS A N 1
ATOM 2345 C CA . HIS A 1 313 ? -5.178 -4.213 8.667 1.00 89.00 313 HIS A CA 1
ATOM 2346 C C . HIS A 1 313 ? -4.515 -4.058 10.039 1.00 89.00 313 HIS A C 1
ATOM 2348 O O . HIS A 1 313 ? -3.701 -3.158 10.201 1.00 89.00 313 HIS A O 1
ATOM 2354 N N . LEU A 1 314 ? -4.838 -4.919 11.010 1.00 88.62 314 LEU A N 1
ATOM 2355 C CA . LEU A 1 314 ? -4.310 -4.828 12.377 1.00 88.62 314 LEU A CA 1
ATOM 2356 C C . LEU A 1 314 ? -3.517 -6.070 12.801 1.00 88.62 314 LEU A C 1
ATOM 2358 O O . LEU A 1 314 ? -2.531 -5.959 13.519 1.00 88.62 314 LEU A O 1
ATOM 2362 N N . GLU A 1 315 ? -3.920 -7.260 12.351 1.00 87.00 315 GLU A N 1
ATOM 2363 C CA . GLU A 1 315 ? -3.464 -8.517 12.954 1.00 87.00 315 GLU A CA 1
ATOM 2364 C C . GLU A 1 315 ? -2.683 -9.438 12.023 1.00 87.00 315 GLU A C 1
ATOM 2366 O O . GLU A 1 315 ? -1.909 -10.264 12.513 1.00 87.00 315 GLU A O 1
ATOM 2371 N N . SER A 1 316 ? -2.864 -9.318 10.706 1.00 86.06 316 SER A N 1
ATOM 2372 C CA . SER A 1 316 ? -2.091 -10.116 9.752 1.00 86.06 316 SER A CA 1
ATOM 2373 C C . SER A 1 316 ? -0.599 -9.791 9.835 1.00 86.06 316 SER A C 1
ATOM 2375 O O . SER A 1 316 ? -0.244 -8.630 10.039 1.00 86.06 316 SER A O 1
ATOM 2377 N N . ASP A 1 317 ? 0.252 -10.790 9.604 1.00 85.31 317 ASP A N 1
ATOM 2378 C CA . ASP A 1 317 ? 1.711 -10.659 9.725 1.00 85.31 317 ASP A CA 1
ATOM 2379 C C . ASP A 1 317 ? 2.252 -9.484 8.902 1.00 85.31 317 ASP A C 1
ATOM 2381 O O . ASP A 1 317 ? 2.920 -8.603 9.436 1.00 85.31 317 ASP A O 1
ATOM 2385 N N . PHE A 1 318 ? 1.835 -9.382 7.635 1.00 84.38 318 PHE A N 1
ATOM 2386 C CA . PHE A 1 318 ? 2.218 -8.265 6.772 1.00 84.38 318 PHE A CA 1
ATOM 2387 C C . PHE A 1 318 ? 1.799 -6.905 7.348 1.00 84.38 318 PHE A C 1
ATOM 2389 O O . PHE A 1 318 ? 2.590 -5.968 7.342 1.00 84.38 318 PHE A O 1
ATOM 2396 N N . ALA A 1 319 ? 0.574 -6.787 7.880 1.00 87.44 319 ALA A N 1
ATOM 2397 C CA . ALA A 1 319 ? 0.104 -5.539 8.483 1.00 87.44 319 ALA A CA 1
ATOM 2398 C C . ALA A 1 319 ? 0.951 -5.148 9.702 1.00 87.44 319 ALA A C 1
ATOM 2400 O O . ALA A 1 319 ? 1.368 -4.002 9.794 1.00 87.44 319 ALA A O 1
ATOM 2401 N N . LYS A 1 320 ? 1.278 -6.097 10.585 1.00 88.38 320 LYS A N 1
ATOM 2402 C CA . LYS A 1 320 ? 2.139 -5.845 11.752 1.00 88.38 320 LYS A CA 1
ATOM 2403 C C . LYS A 1 320 ? 3.552 -5.420 11.366 1.00 88.38 320 LYS A C 1
ATOM 2405 O O . LYS A 1 320 ? 4.182 -4.645 12.081 1.00 88.38 320 LYS A O 1
ATOM 2410 N N . GLU A 1 321 ? 4.052 -5.909 10.237 1.00 88.31 321 GLU A N 1
ATOM 2411 C CA . GLU A 1 321 ? 5.362 -5.516 9.737 1.00 88.31 321 GLU A CA 1
ATOM 2412 C C . GLU A 1 321 ? 5.348 -4.104 9.149 1.00 88.31 321 GLU A C 1
ATOM 2414 O O . GLU A 1 321 ? 6.190 -3.290 9.525 1.00 88.31 321 GLU A O 1
ATOM 2419 N N . VAL A 1 322 ? 4.402 -3.777 8.264 1.00 89.25 322 VAL A N 1
ATOM 2420 C CA . VAL A 1 322 ? 4.469 -2.541 7.455 1.00 89.25 322 VAL A CA 1
ATOM 2421 C C . VAL A 1 322 ? 3.595 -1.397 7.957 1.00 89.25 322 VAL A C 1
ATOM 2423 O O . VAL A 1 322 ? 3.819 -0.244 7.585 1.00 89.25 322 VAL A O 1
ATOM 2426 N N . MET A 1 323 ? 2.600 -1.683 8.790 1.00 91.19 323 MET A N 1
ATOM 2427 C CA . MET A 1 323 ? 1.605 -0.717 9.243 1.00 91.19 323 MET A CA 1
ATOM 2428 C C . MET A 1 323 ? 1.752 -0.442 10.738 1.00 91.19 323 MET A C 1
ATOM 2430 O O . MET A 1 323 ? 2.031 -1.338 11.529 1.00 91.19 323 MET A O 1
ATOM 2434 N N . ASN A 1 324 ? 1.492 0.803 11.126 1.00 92.56 324 ASN A N 1
ATOM 2435 C CA . ASN A 1 324 ? 1.302 1.207 12.518 1.00 92.56 324 ASN A CA 1
ATOM 2436 C C . ASN A 1 324 ? -0.112 1.784 12.673 1.00 92.56 324 ASN A C 1
ATOM 2438 O O . ASN A 1 324 ? -0.304 2.936 13.057 1.00 92.56 324 ASN A O 1
ATOM 2442 N N . LEU A 1 325 ? -1.111 1.019 12.221 1.00 92.25 325 LEU A N 1
ATOM 2443 C CA . LEU A 1 325 ? -2.490 1.490 12.172 1.00 92.25 325 LEU A CA 1
ATOM 2444 C C . LEU A 1 325 ? -3.133 1.455 13.557 1.00 92.25 325 LEU A C 1
ATOM 2446 O O . LEU A 1 325 ? -3.173 0.427 14.232 1.00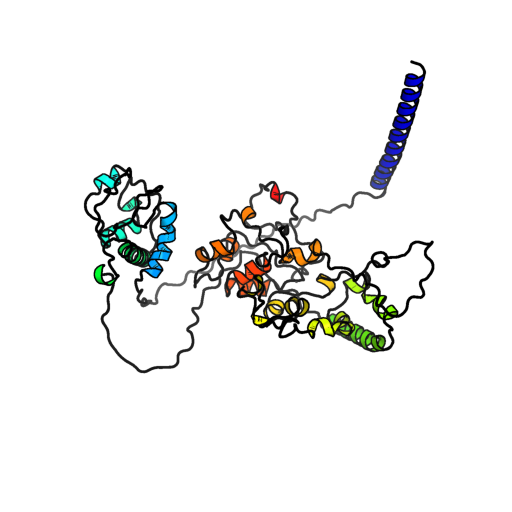 92.25 325 LEU A O 1
ATOM 2450 N N . GLU A 1 326 ? -3.727 2.583 13.923 1.00 91.19 326 GLU A N 1
ATOM 2451 C CA . GLU A 1 326 ? -4.605 2.694 15.078 1.00 91.19 326 GLU A CA 1
ATOM 2452 C C . GLU A 1 326 ? -6.065 2.819 14.628 1.00 91.19 326 GLU A C 1
ATOM 2454 O O . GLU A 1 326 ? -6.359 3.315 13.538 1.00 91.19 326 GLU A O 1
ATOM 2459 N N . CYS A 1 327 ? -7.014 2.401 15.466 1.00 90.94 327 CYS A N 1
ATOM 2460 C CA . CYS A 1 327 ? -8.445 2.528 15.204 1.00 90.94 327 CYS A CA 1
ATOM 2461 C C . CYS A 1 327 ? -8.807 3.972 14.831 1.00 90.94 327 CYS A C 1
ATOM 2463 O O . CYS A 1 327 ? -9.585 4.193 13.902 1.00 90.94 327 CYS A O 1
ATOM 2465 N N . VAL A 1 328 ? -8.178 4.946 15.491 1.00 90.69 328 VAL A N 1
ATOM 2466 C CA . VAL A 1 328 ? -8.391 6.385 15.290 1.00 90.69 328 VAL A CA 1
ATOM 2467 C C . VAL A 1 328 ? -7.854 6.910 13.959 1.00 90.69 328 VAL A C 1
ATOM 2469 O O . VAL A 1 328 ? -8.311 7.948 13.484 1.00 90.69 328 VAL A O 1
ATOM 2472 N N . PHE A 1 329 ? -6.946 6.183 13.297 1.00 90.94 329 PHE A N 1
ATOM 2473 C CA . PHE A 1 329 ? -6.564 6.496 11.920 1.00 90.94 329 PHE A CA 1
ATOM 2474 C C . PHE A 1 329 ? -7.778 6.371 10.992 1.00 90.94 329 PHE A C 1
ATOM 2476 O O . PHE A 1 329 ? -8.024 7.256 10.178 1.00 90.94 329 PHE A O 1
ATOM 2483 N N . CYS A 1 330 ? -8.576 5.312 11.157 1.00 88.62 330 CYS A N 1
ATOM 2484 C CA . CYS A 1 330 ? -9.780 5.057 10.360 1.00 88.62 330 CYS A CA 1
ATOM 2485 C C . CYS A 1 330 ? -11.037 5.742 10.927 1.00 88.62 330 CYS A C 1
ATOM 2487 O O . CYS A 1 330 ? -11.950 6.092 10.174 1.00 88.62 330 CYS A O 1
ATOM 2489 N N . HIS A 1 331 ? -11.096 5.920 12.249 1.00 87.75 331 HIS A N 1
ATOM 2490 C CA . HIS A 1 331 ? -12.272 6.372 12.987 1.00 87.75 331 HIS A CA 1
ATOM 2491 C C . HIS A 1 331 ? -11.984 7.653 13.779 1.00 87.75 331 HIS A C 1
ATOM 2493 O O . HIS A 1 331 ? -11.674 7.611 14.963 1.00 87.75 331 HIS A O 1
ATOM 2499 N N . LYS A 1 332 ? -12.190 8.814 13.151 1.00 79.75 332 LYS A N 1
ATOM 2500 C CA . LYS A 1 332 ? -12.004 10.149 13.763 1.00 79.75 332 LYS A CA 1
ATOM 2501 C C . LYS A 1 332 ? -13.172 10.607 14.658 1.00 79.75 332 LYS A C 1
ATOM 2503 O O . LYS A 1 332 ? -13.360 11.793 14.892 1.00 79.75 332 LYS A O 1
ATOM 2508 N N . GLY A 1 333 ? -13.993 9.658 15.109 1.00 72.62 333 GLY A N 1
ATOM 2509 C CA . GLY A 1 333 ? -15.193 9.876 15.917 1.00 72.62 333 GLY A CA 1
ATOM 2510 C C . GLY A 1 333 ? -16.302 10.704 15.278 1.00 72.62 333 GLY A C 1
ATOM 2511 O O . GLY A 1 333 ? -16.234 11.154 14.133 1.00 72.62 333 GLY A O 1
ATOM 2512 N N . ASN A 1 334 ? -17.384 10.840 16.029 1.00 70.38 334 ASN A N 1
ATOM 2513 C CA . ASN A 1 334 ? -18.648 11.415 15.612 1.00 70.38 334 ASN A CA 1
ATOM 2514 C C . ASN A 1 334 ? -18.696 12.911 15.918 1.00 70.38 334 ASN A C 1
ATOM 2516 O O . ASN A 1 334 ? -18.324 13.340 17.011 1.00 70.38 334 ASN A O 1
ATOM 2520 N N . ASP A 1 335 ? -19.262 13.700 15.004 1.00 67.56 335 ASP A N 1
ATOM 2521 C CA . ASP A 1 335 ? -19.902 14.939 15.428 1.00 67.56 335 ASP A CA 1
ATOM 2522 C C . ASP A 1 335 ? -21.292 14.567 15.976 1.00 67.56 335 ASP A C 1
ATOM 2524 O O . ASP A 1 335 ? -22.061 13.902 15.273 1.00 67.56 335 ASP A O 1
ATOM 2528 N N . PRO A 1 336 ? -21.673 14.985 17.196 1.00 60.66 336 PRO A N 1
ATOM 2529 C CA . PRO A 1 336 ? -23.011 14.733 17.733 1.00 60.66 336 PRO A CA 1
ATOM 2530 C C . PRO A 1 336 ? -24.162 15.167 16.803 1.00 60.66 336 PRO A C 1
ATOM 2532 O O . PRO A 1 336 ? -25.282 14.683 16.948 1.00 60.66 336 PRO A O 1
ATOM 2535 N N . ARG A 1 337 ? -23.901 16.069 15.845 1.00 59.47 337 ARG A N 1
ATOM 2536 C CA . ARG A 1 337 ? -24.852 16.557 14.834 1.00 59.47 337 ARG A CA 1
ATOM 2537 C C . ARG A 1 337 ? -24.931 15.672 13.583 1.00 59.47 337 ARG A C 1
ATOM 2539 O O . ARG A 1 337 ? -25.908 15.780 12.847 1.00 59.47 337 ARG A O 1
ATOM 2546 N N . GLU A 1 338 ? -23.931 14.826 13.329 1.00 58.00 338 GLU A N 1
ATOM 2547 C CA . GLU A 1 338 ? -23.865 13.914 12.172 1.00 58.00 338 GLU A CA 1
ATOM 2548 C C . GLU A 1 338 ? -24.688 12.628 12.382 1.00 58.00 338 GLU A C 1
ATOM 2550 O O . GLU A 1 338 ? -25.074 11.982 11.412 1.00 58.00 338 GLU A O 1
ATOM 2555 N N . GLU A 1 339 ? -25.016 12.276 13.632 1.00 53.34 339 GLU A N 1
ATOM 2556 C CA . GLU A 1 339 ? -25.711 11.027 13.993 1.00 53.34 339 GLU A CA 1
ATOM 2557 C C . GLU A 1 339 ? -27.227 11.158 14.246 1.00 53.34 339 GLU A C 1
ATOM 2559 O O . GLU A 1 339 ? -27.872 10.183 14.647 1.00 53.34 339 GLU A O 1
ATOM 2564 N N . THR A 1 340 ? -27.833 12.327 14.020 1.00 45.66 340 THR A N 1
ATOM 2565 C CA . THR A 1 340 ? -29.291 12.504 14.162 1.00 45.66 340 THR A CA 1
ATOM 2566 C C . THR A 1 340 ? -30.003 12.419 12.813 1.00 45.66 340 THR A C 1
ATOM 2568 O O . THR A 1 340 ? -30.140 13.446 12.148 1.00 45.66 340 THR A O 1
ATOM 2571 N N . PRO A 1 341 ? -30.533 11.248 12.411 1.00 45.97 341 PRO A N 1
ATOM 2572 C CA . PRO A 1 341 ? -31.347 11.157 11.205 1.00 45.97 341 PRO A CA 1
ATOM 2573 C C . PRO A 1 341 ? -32.720 11.847 11.312 1.00 45.97 341 PRO A C 1
ATOM 2575 O O . PRO A 1 341 ? -33.382 11.948 10.288 1.00 45.97 341 PRO A O 1
ATOM 2578 N N . ASP A 1 342 ? -33.163 12.343 12.483 1.00 44.78 342 ASP A N 1
ATOM 2579 C CA . ASP A 1 342 ? -34.594 12.663 12.666 1.00 44.78 342 ASP A CA 1
ATOM 2580 C C . ASP A 1 342 ? -34.965 13.845 13.598 1.00 44.78 342 ASP A C 1
ATOM 2582 O O . ASP A 1 342 ? -36.054 13.881 14.171 1.00 44.78 342 ASP A O 1
ATOM 2586 N N . MET A 1 343 ? -34.137 14.887 13.725 1.00 43.78 343 MET A N 1
ATOM 2587 C CA . MET A 1 343 ? -34.531 16.100 14.475 1.00 43.78 343 MET A CA 1
ATOM 2588 C C . MET A 1 343 ? -35.303 17.102 13.598 1.00 43.78 343 MET A C 1
ATOM 2590 O O . MET A 1 343 ? -34.889 18.247 13.415 1.00 43.78 343 MET A O 1
ATOM 2594 N N . LEU A 1 344 ? -36.460 16.693 13.069 1.00 45.88 344 LEU A N 1
ATOM 2595 C CA . LEU A 1 344 ? -37.507 17.659 12.728 1.00 45.88 344 LEU A CA 1
ATOM 2596 C C . LEU A 1 344 ? -38.298 17.963 14.012 1.00 45.88 344 LEU A C 1
ATOM 2598 O O . LEU A 1 344 ? -38.875 17.038 14.580 1.00 45.88 344 LEU A O 1
ATOM 2602 N N . PRO A 1 345 ? -38.422 19.232 14.456 1.00 46.22 345 PRO A N 1
ATOM 2603 C CA . PRO A 1 345 ? -39.133 19.596 15.693 1.00 46.22 345 PRO A CA 1
ATOM 2604 C C . PRO A 1 345 ? -40.628 19.225 15.729 1.00 46.22 345 PRO A C 1
ATOM 2606 O O . PRO A 1 345 ? -41.312 19.517 16.704 1.00 46.22 345 PRO A O 1
ATOM 2609 N N . THR A 1 346 ? -41.161 18.674 14.638 1.00 51.84 346 THR A N 1
ATOM 2610 C CA . THR A 1 346 ? -42.592 18.481 14.379 1.00 51.84 346 THR A CA 1
ATOM 2611 C C . THR A 1 346 ? -43.011 17.017 14.277 1.00 51.84 346 THR A C 1
ATOM 2613 O O . THR A 1 346 ? -44.185 16.750 14.032 1.00 51.84 346 THR A O 1
ATOM 2616 N N . ARG A 1 347 ? -42.094 16.059 14.445 1.00 46.66 347 ARG A N 1
ATOM 2617 C CA . ARG A 1 347 ? -42.425 14.633 14.345 1.00 46.66 347 ARG A CA 1
ATOM 2618 C C . ARG A 1 347 ? -42.771 14.068 15.730 1.00 46.66 347 ARG A C 1
ATOM 2620 O O . ARG A 1 347 ? -42.018 14.258 16.680 1.00 46.66 347 ARG A O 1
ATOM 2627 N N . GLU A 1 348 ? -43.920 13.401 15.848 1.00 50.06 348 GLU A N 1
ATOM 2628 C CA . GLU A 1 348 ? -44.339 12.719 17.083 1.00 50.06 348 GLU A CA 1
ATOM 2629 C C . GLU A 1 348 ? -43.438 11.508 17.382 1.00 50.06 348 GLU A C 1
ATOM 2631 O O . GLU A 1 348 ? -43.001 10.803 16.468 1.00 50.06 348 GLU A O 1
ATOM 2636 N N . ALA A 1 349 ? -43.161 11.279 18.670 1.00 43.09 349 ALA A N 1
ATOM 2637 C CA . ALA A 1 349 ? -42.359 10.159 19.154 1.00 43.09 349 ALA A CA 1
ATOM 2638 C C . ALA A 1 349 ? -43.029 8.824 18.786 1.00 43.09 349 ALA A C 1
ATOM 2640 O O . ALA A 1 349 ? -44.171 8.576 19.168 1.00 43.09 349 ALA A O 1
ATOM 2641 N N . PHE A 1 350 ? -42.339 7.970 18.029 1.00 49.81 350 PHE A N 1
ATOM 2642 C CA . PHE A 1 350 ? -42.897 6.696 17.577 1.00 49.81 350 PHE A CA 1
ATOM 2643 C C . PHE A 1 350 ? -42.790 5.614 18.659 1.00 49.81 350 PHE A C 1
ATOM 2645 O O . PHE A 1 350 ? -41.703 5.245 19.094 1.00 49.81 350 PHE A O 1
ATOM 2652 N N . GLU A 1 351 ? -43.936 5.046 19.028 1.00 48.81 351 GLU A N 1
ATOM 2653 C CA . GLU A 1 351 ? -44.053 3.752 19.700 1.00 48.81 351 GLU A CA 1
ATOM 2654 C C . GLU A 1 351 ? -43.940 2.637 18.642 1.00 48.81 351 GLU A C 1
ATOM 2656 O O . GLU A 1 351 ? -44.944 2.189 18.090 1.00 48.81 351 GLU A O 1
ATOM 2661 N N . ALA A 1 352 ? -42.730 2.191 18.296 1.00 39.25 352 ALA A N 1
ATOM 2662 C CA . ALA A 1 352 ? -42.552 1.014 17.440 1.00 39.25 352 ALA A CA 1
ATOM 2663 C C . ALA A 1 352 ? -41.659 -0.026 18.124 1.00 39.25 352 ALA A C 1
ATOM 2665 O O . ALA A 1 352 ? -40.536 0.251 18.537 1.00 39.25 352 ALA A O 1
ATOM 2666 N N . GLY A 1 353 ? -42.193 -1.240 18.272 1.00 45.91 353 GLY A N 1
ATOM 2667 C CA . GLY A 1 353 ? -41.510 -2.360 18.903 1.00 45.91 353 GLY A CA 1
ATOM 2668 C C . GLY A 1 353 ? -40.380 -2.937 18.047 1.00 45.91 353 GLY A C 1
ATOM 2669 O O . GLY A 1 353 ? -40.585 -3.281 16.889 1.00 45.91 353 GLY A O 1
ATOM 2670 N N . VAL A 1 354 ? -39.219 -3.099 18.685 1.00 46.34 354 VAL A N 1
ATOM 2671 C CA . VAL A 1 354 ? -38.192 -4.137 18.461 1.00 46.34 354 VAL A CA 1
ATOM 2672 C C . VAL A 1 354 ? -37.824 -4.437 16.997 1.00 46.34 354 VAL A C 1
ATOM 2674 O O . VAL A 1 354 ? -37.810 -5.589 16.566 1.00 46.34 354 VAL A O 1
ATOM 2677 N N . VAL A 1 355 ? -37.434 -3.413 16.244 1.00 42.34 355 VAL A N 1
ATOM 2678 C CA . VAL A 1 355 ? -36.559 -3.579 15.073 1.00 42.34 355 VAL A CA 1
ATOM 2679 C C . VAL A 1 355 ? -35.392 -2.616 15.281 1.00 42.34 355 VAL A C 1
ATOM 2681 O O . VAL A 1 355 ? -35.665 -1.452 15.571 1.00 42.34 355 VAL A O 1
ATOM 2684 N N . PRO A 1 356 ? -34.116 -3.046 15.216 1.00 46.44 356 PRO A N 1
ATOM 2685 C CA . PRO A 1 356 ? -33.013 -2.113 15.378 1.00 46.44 356 PRO A CA 1
ATOM 2686 C C . PRO A 1 356 ? -33.041 -1.161 14.185 1.00 46.44 356 PRO A C 1
ATOM 2688 O O . PRO A 1 356 ? -32.779 -1.550 13.047 1.00 46.44 356 PRO A O 1
ATOM 2691 N N . GLU A 1 357 ? -33.452 0.073 14.462 1.00 48.78 357 GLU A N 1
ATOM 2692 C CA . GLU A 1 357 ? -33.402 1.195 13.539 1.00 48.78 357 GLU A CA 1
ATOM 2693 C C . GLU A 1 357 ? -31.998 1.253 12.937 1.00 48.78 357 GLU A C 1
ATOM 2695 O O . GLU A 1 357 ? -31.006 1.137 13.664 1.00 48.78 357 GLU A O 1
ATOM 2700 N N . PHE A 1 358 ? -31.916 1.370 11.608 1.00 40.91 358 PHE A N 1
ATOM 2701 C CA . PHE A 1 358 ? -30.654 1.475 10.883 1.00 40.91 358 PHE A CA 1
ATOM 2702 C C . PHE A 1 358 ? -29.802 2.574 11.516 1.00 40.91 358 PHE A C 1
ATOM 2704 O O . PHE A 1 358 ? -30.037 3.766 11.328 1.00 40.91 358 PHE A O 1
ATOM 2711 N N . THR A 1 359 ? -28.826 2.154 12.313 1.00 45.03 359 THR A N 1
ATOM 2712 C CA . THR A 1 359 ? -27.892 3.049 12.972 1.00 45.03 359 THR A CA 1
ATOM 2713 C C . THR A 1 359 ? -26.963 3.543 11.878 1.00 45.03 359 THR A C 1
ATOM 2715 O O . THR A 1 359 ? -26.220 2.749 11.298 1.00 45.03 359 THR A O 1
ATOM 2718 N N . LEU A 1 360 ? -27.015 4.835 11.560 1.00 44.50 360 LEU A N 1
ATOM 2719 C CA . LEU A 1 360 ? -25.964 5.481 10.781 1.00 44.50 360 LEU A CA 1
ATOM 2720 C C . LEU A 1 360 ? -24.700 5.479 11.648 1.00 44.50 360 LEU A C 1
ATOM 2722 O O . LEU A 1 360 ? -24.414 6.452 12.332 1.00 44.50 360 LEU A O 1
ATOM 2726 N N . ARG A 1 361 ? -23.978 4.352 11.674 1.00 53.53 361 ARG A N 1
ATOM 2727 C CA . ARG A 1 361 ? -22.592 4.325 12.143 1.00 53.53 361 ARG A CA 1
ATOM 2728 C C . ARG A 1 361 ? -21.822 5.244 11.200 1.00 53.53 361 ARG A C 1
ATOM 2730 O O . ARG A 1 361 ? -21.932 5.065 9.984 1.00 53.53 361 ARG A O 1
ATOM 2737 N N . LYS A 1 362 ? -21.093 6.234 11.725 1.00 57.47 362 LYS A N 1
ATOM 2738 C CA . LYS A 1 362 ? -20.271 7.106 10.881 1.00 57.47 362 LYS A CA 1
ATOM 2739 C C . LYS A 1 362 ? -19.352 6.252 10.015 1.00 57.47 362 LYS A C 1
ATOM 2741 O O . LYS A 1 362 ? -18.630 5.377 10.491 1.00 57.47 362 LYS A O 1
ATOM 2746 N N . MET A 1 363 ? -19.454 6.487 8.716 1.00 63.94 363 MET A N 1
ATOM 2747 C CA . MET A 1 363 ? -18.662 5.804 7.710 1.00 63.94 363 MET A CA 1
ATOM 2748 C C . MET A 1 363 ? -17.229 6.326 7.793 1.00 63.94 363 MET A C 1
ATOM 2750 O O . MET A 1 363 ? -17.020 7.532 7.931 1.00 63.94 363 MET A O 1
ATOM 2754 N N . VAL A 1 364 ? -16.251 5.427 7.682 1.00 78.25 364 VAL A N 1
ATOM 2755 C CA . VAL A 1 364 ? -14.857 5.798 7.400 1.00 78.25 364 VAL A CA 1
ATOM 2756 C C . VAL A 1 364 ? -14.865 6.767 6.218 1.00 78.25 364 VAL A C 1
ATOM 2758 O O . VAL A 1 364 ? -15.484 6.449 5.203 1.00 78.25 364 VAL A O 1
ATOM 2761 N N . ASN A 1 365 ? -14.220 7.934 6.337 1.00 82.94 365 ASN A N 1
ATOM 2762 C CA . ASN A 1 365 ? -14.040 8.832 5.198 1.00 82.94 365 ASN A CA 1
ATOM 2763 C C . ASN A 1 365 ? -12.910 8.270 4.332 1.00 82.94 365 ASN A C 1
ATOM 2765 O O . ASN A 1 365 ? -11.734 8.414 4.692 1.00 82.94 365 ASN A O 1
ATOM 2769 N N . PRO A 1 366 ? -13.210 7.620 3.196 1.00 82.94 366 PRO A N 1
ATOM 2770 C CA . PRO A 1 366 ? -12.180 6.875 2.502 1.00 82.94 366 PRO A CA 1
ATOM 2771 C C . PRO A 1 366 ? -11.185 7.792 1.796 1.00 82.94 366 PRO A C 1
ATOM 2773 O O . PRO A 1 366 ? -10.055 7.383 1.560 1.00 82.94 366 PRO A O 1
ATOM 2776 N N . SER A 1 367 ? -11.571 9.037 1.508 1.00 83.25 367 SER A N 1
ATOM 2777 C CA . SER A 1 367 ? -10.698 10.043 0.896 1.00 83.25 367 SER A CA 1
ATOM 2778 C C . SER A 1 367 ? -9.579 10.496 1.837 1.00 83.25 367 SER A C 1
ATOM 2780 O O . SER A 1 367 ? -8.508 10.880 1.377 1.00 83.25 367 SER A O 1
ATOM 2782 N N . GLU A 1 368 ? -9.814 10.431 3.149 1.00 82.94 368 GLU A N 1
ATOM 2783 C CA . GLU A 1 368 ? -8.854 10.843 4.180 1.00 82.94 368 GLU A CA 1
ATOM 2784 C C . GLU A 1 368 ? -8.016 9.679 4.709 1.00 82.94 368 GLU A C 1
ATOM 2786 O O . GLU A 1 368 ? -6.967 9.911 5.302 1.00 82.94 368 GLU A O 1
ATOM 2791 N N . THR A 1 369 ? -8.449 8.437 4.479 1.00 87.38 369 THR A N 1
ATOM 2792 C CA . THR A 1 369 ? -7.859 7.236 5.089 1.00 87.38 369 THR A CA 1
ATOM 2793 C C . THR A 1 369 ? -7.501 6.205 4.022 1.00 87.38 369 THR A C 1
ATOM 2795 O O . THR A 1 369 ? -6.349 6.122 3.603 1.00 87.38 369 THR A O 1
ATOM 2798 N N . CYS A 1 370 ? -8.486 5.465 3.504 1.00 87.62 370 CYS A N 1
ATOM 2799 C CA . CYS A 1 370 ? -8.285 4.349 2.580 1.00 87.62 370 CYS A CA 1
ATOM 2800 C C . CYS A 1 370 ? -7.531 4.749 1.309 1.00 87.62 370 CYS A C 1
ATOM 2802 O O . CYS A 1 370 ? -6.691 3.991 0.829 1.00 87.62 370 CYS A O 1
ATOM 2804 N N . LEU A 1 371 ? -7.817 5.928 0.752 1.00 88.75 371 LEU A N 1
ATOM 2805 C CA . LEU A 1 371 ? -7.234 6.386 -0.504 1.00 88.75 371 LEU A CA 1
ATOM 2806 C C . LEU A 1 371 ? -5.711 6.558 -0.394 1.00 88.75 371 LEU A C 1
ATOM 2808 O O . LEU A 1 371 ? -5.016 6.320 -1.376 1.00 88.75 371 LEU A O 1
ATOM 2812 N N . ARG A 1 372 ? -5.183 6.841 0.809 1.00 87.44 372 ARG A N 1
ATOM 2813 C CA . ARG A 1 372 ? -3.738 6.935 1.089 1.00 87.44 372 ARG A CA 1
ATOM 2814 C C . ARG A 1 372 ? -2.978 5.622 0.877 1.00 87.44 372 ARG A C 1
ATOM 2816 O O . ARG A 1 372 ? -1.755 5.672 0.776 1.00 87.44 372 ARG A O 1
ATOM 2823 N N . CYS A 1 373 ? -3.658 4.480 0.777 1.00 85.75 373 CYS A N 1
ATOM 2824 C CA . CYS A 1 373 ? -3.039 3.172 0.498 1.00 85.75 373 CYS A CA 1
ATOM 2825 C C . CYS A 1 373 ? -3.662 2.472 -0.727 1.00 85.75 373 CYS A C 1
ATOM 2827 O O . CYS A 1 373 ? -2.981 1.760 -1.460 1.00 85.75 373 CYS A O 1
ATOM 2829 N N . HIS A 1 374 ? -4.955 2.702 -0.973 1.00 87.50 374 HIS A N 1
ATOM 2830 C CA . HIS A 1 374 ? -5.768 2.027 -1.994 1.00 87.50 374 HIS A CA 1
ATOM 2831 C C . HIS A 1 374 ? -6.189 2.929 -3.160 1.00 87.50 374 HIS A C 1
ATOM 2833 O O . HIS A 1 374 ? -7.103 2.576 -3.916 1.00 87.50 374 HIS A O 1
ATOM 2839 N N . GLY A 1 375 ? -5.573 4.105 -3.301 1.00 88.00 375 GLY A N 1
ATOM 2840 C CA . GLY A 1 375 ? -5.683 4.899 -4.523 1.00 88.00 375 GLY A CA 1
ATOM 2841 C C . GLY A 1 375 ? -5.133 4.138 -5.725 1.00 88.00 375 GLY A C 1
ATOM 2842 O O . GLY A 1 375 ? -4.354 3.207 -5.573 1.00 88.00 375 GLY A O 1
ATOM 2843 N N . GLN A 1 376 ? -5.541 4.507 -6.931 1.00 89.19 376 GLN A N 1
ATOM 2844 C CA . GLN A 1 376 ? -5.009 3.904 -8.148 1.00 89.19 376 GLN A CA 1
ATOM 2845 C C . GLN A 1 376 ? -3.510 4.191 -8.285 1.00 89.19 376 GLN A C 1
ATOM 2847 O O . GLN A 1 376 ? -3.092 5.347 -8.163 1.00 89.19 376 GLN A O 1
ATOM 2852 N N . PHE A 1 377 ? -2.719 3.157 -8.584 1.00 89.19 377 PHE A N 1
ATOM 2853 C CA . PHE A 1 377 ? -1.297 3.315 -8.889 1.00 89.19 377 PHE A CA 1
ATOM 2854 C C . PHE A 1 377 ? -1.123 4.250 -10.103 1.00 89.19 377 PHE A C 1
ATOM 2856 O O . PHE A 1 377 ? -1.646 3.939 -11.179 1.00 89.19 377 PHE A O 1
ATOM 2863 N N . PRO A 1 378 ? -0.440 5.402 -9.957 1.00 86.94 378 PRO A N 1
ATOM 2864 C CA . PRO A 1 378 ? -0.435 6.461 -10.963 1.00 86.94 378 PRO A CA 1
ATOM 2865 C C . PRO A 1 378 ? 0.624 6.218 -12.053 1.00 86.94 378 PRO A C 1
ATOM 2867 O O . PRO A 1 378 ? 1.483 7.067 -12.276 1.00 86.94 378 PRO A O 1
ATOM 2870 N N . TYR A 1 379 ? 0.582 5.065 -12.729 1.00 87.25 379 TYR A N 1
ATOM 2871 C CA . TYR A 1 379 ? 1.632 4.661 -13.677 1.00 87.25 379 TYR A CA 1
ATOM 2872 C C . TYR A 1 379 ? 1.817 5.655 -14.840 1.00 87.25 379 TYR A C 1
ATOM 2874 O O . TYR A 1 379 ? 2.947 5.932 -15.222 1.00 87.25 379 TYR A O 1
ATOM 2882 N N . GLU A 1 380 ? 0.735 6.272 -15.326 1.00 86.62 380 GLU A N 1
ATOM 2883 C CA . GLU A 1 380 ? 0.785 7.299 -16.384 1.00 86.62 380 GLU A CA 1
ATOM 2884 C C . GLU A 1 380 ? 1.538 8.561 -15.937 1.00 86.62 380 GLU A C 1
ATOM 2886 O O . GLU A 1 380 ? 2.248 9.182 -16.719 1.00 86.62 380 GLU A O 1
ATOM 2891 N N . VAL A 1 381 ? 1.415 8.937 -14.659 1.00 84.00 381 VAL A N 1
ATOM 2892 C CA . VAL A 1 381 ? 2.126 10.092 -14.080 1.00 84.00 381 VAL A CA 1
ATOM 2893 C C . VAL A 1 381 ? 3.614 9.789 -13.903 1.00 84.00 381 VAL A C 1
ATOM 2895 O O . VAL A 1 381 ? 4.436 10.699 -13.914 1.00 84.00 381 VAL A O 1
ATOM 2898 N N . MET A 1 382 ? 3.952 8.511 -13.732 1.00 81.69 382 MET A N 1
ATOM 2899 C CA . MET A 1 382 ? 5.326 8.022 -13.645 1.00 81.69 382 MET A CA 1
ATOM 2900 C C . MET A 1 382 ? 5.956 7.773 -15.025 1.00 81.69 382 MET A C 1
ATOM 2902 O O . MET A 1 382 ? 7.062 7.247 -15.076 1.00 81.69 382 MET A O 1
ATOM 2906 N N . ASP A 1 383 ? 5.263 8.132 -16.115 1.00 83.12 383 ASP A N 1
ATOM 2907 C CA . ASP A 1 383 ? 5.692 7.902 -17.503 1.00 83.12 383 ASP A CA 1
ATOM 2908 C C . ASP A 1 383 ? 5.969 6.417 -17.814 1.00 83.12 383 ASP A C 1
ATOM 2910 O O . ASP A 1 383 ? 6.841 6.058 -18.602 1.00 83.12 383 ASP A O 1
ATOM 2914 N N . LEU A 1 384 ? 5.222 5.524 -17.157 1.00 85.25 384 LEU A N 1
ATOM 2915 C CA . LEU A 1 384 ? 5.287 4.089 -17.408 1.00 85.25 384 LEU A CA 1
ATOM 2916 C C . LEU A 1 384 ? 4.373 3.724 -18.582 1.00 85.25 384 LEU A C 1
ATOM 2918 O O . LEU A 1 384 ? 3.213 4.132 -18.635 1.00 85.25 384 LEU A O 1
ATOM 2922 N N . GLU A 1 385 ? 4.879 2.897 -19.497 1.00 86.31 385 GLU A N 1
ATOM 2923 C CA . GLU A 1 385 ? 4.185 2.538 -20.745 1.00 86.31 385 GLU A CA 1
ATOM 2924 C C . GLU A 1 385 ? 2.915 1.688 -20.533 1.00 86.31 385 GLU A C 1
ATOM 2926 O O . GLU A 1 385 ? 2.048 1.644 -21.407 1.00 86.31 385 GLU A O 1
ATOM 2931 N N . ALA A 1 386 ? 2.795 1.010 -19.387 1.00 87.94 386 ALA A N 1
ATOM 2932 C CA . ALA A 1 386 ? 1.673 0.137 -19.044 1.00 87.94 386 ALA A CA 1
ATOM 2933 C C . ALA A 1 386 ? 1.515 -0.017 -17.512 1.00 87.94 386 ALA A C 1
ATOM 2935 O O . ALA A 1 386 ? 2.410 0.374 -16.751 1.00 87.94 386 ALA A O 1
ATOM 2936 N N . PRO A 1 387 ? 0.389 -0.581 -17.025 1.00 86.38 387 PRO A N 1
ATOM 2937 C CA . PRO A 1 387 ? 0.200 -0.878 -15.608 1.00 86.38 387 PRO A CA 1
ATOM 2938 C C . PRO A 1 387 ? 1.329 -1.733 -15.016 1.00 86.38 387 PRO A C 1
ATOM 2940 O O . PRO A 1 387 ? 1.869 -2.618 -15.676 1.00 86.38 387 PRO A O 1
ATOM 2943 N N . TRP A 1 388 ? 1.630 -1.532 -13.726 1.00 86.56 388 TRP A N 1
ATOM 2944 C CA . TRP A 1 388 ? 2.768 -2.181 -13.051 1.00 86.56 388 TRP A CA 1
ATOM 2945 C C . TRP A 1 388 ? 2.834 -3.703 -13.238 1.00 86.56 388 TRP A C 1
ATOM 2947 O O . TRP A 1 388 ? 3.900 -4.248 -13.492 1.00 86.56 388 TRP A O 1
ATOM 2957 N N . HIS A 1 389 ? 1.696 -4.398 -13.149 1.00 80.31 389 HIS A N 1
ATOM 2958 C CA . HIS A 1 389 ? 1.641 -5.856 -13.282 1.00 80.31 389 HIS A CA 1
ATOM 2959 C C . HIS A 1 389 ? 2.062 -6.369 -14.671 1.00 80.31 389 HIS A C 1
ATOM 2961 O O . HIS A 1 389 ? 2.437 -7.531 -14.789 1.00 80.31 389 HIS A O 1
ATOM 2967 N N . GLU A 1 390 ? 2.022 -5.524 -15.705 1.00 85.25 390 GLU A N 1
ATOM 2968 C CA . GLU A 1 390 ? 2.482 -5.868 -17.053 1.00 85.25 390 GLU A CA 1
ATOM 2969 C C . GLU A 1 390 ? 3.990 -5.645 -17.210 1.00 85.25 390 GLU A C 1
ATOM 2971 O O . GLU A 1 390 ? 4.661 -6.447 -17.857 1.00 85.25 390 GLU A O 1
ATOM 2976 N N . ILE A 1 391 ? 4.530 -4.592 -16.587 1.00 85.56 391 ILE A N 1
ATOM 2977 C CA . ILE A 1 391 ? 5.931 -4.176 -16.766 1.00 85.56 391 ILE A CA 1
ATOM 2978 C C . ILE A 1 391 ? 6.890 -4.726 -15.702 1.00 85.56 391 ILE A C 1
ATOM 2980 O O . ILE A 1 391 ? 8.090 -4.809 -15.955 1.00 85.56 391 ILE A O 1
ATOM 2984 N N . ARG A 1 392 ? 6.396 -5.128 -14.518 1.00 82.75 392 ARG A N 1
ATOM 2985 C CA . ARG A 1 392 ? 7.247 -5.569 -13.392 1.00 82.75 392 ARG A CA 1
ATOM 2986 C C . ARG A 1 392 ? 8.164 -6.728 -13.769 1.00 82.75 392 ARG A C 1
ATOM 2988 O O . ARG A 1 392 ? 9.316 -6.755 -13.361 1.00 82.75 392 ARG A O 1
ATOM 2995 N N . ALA A 1 393 ? 7.693 -7.628 -14.630 1.00 80.25 393 ALA A N 1
ATOM 2996 C CA . ALA A 1 393 ? 8.457 -8.787 -15.083 1.00 80.25 393 ALA A CA 1
ATOM 2997 C C . ALA A 1 393 ? 9.697 -8.424 -15.920 1.00 80.25 393 ALA A C 1
ATOM 2999 O O . ALA A 1 393 ? 10.560 -9.275 -16.124 1.00 80.25 393 ALA A O 1
ATOM 3000 N N . ASP A 1 394 ? 9.773 -7.193 -16.431 1.00 82.62 394 ASP A N 1
ATOM 3001 C CA . ASP A 1 394 ? 10.925 -6.685 -17.174 1.00 82.62 394 ASP A CA 1
ATOM 3002 C C . ASP A 1 394 ? 11.871 -5.849 -16.276 1.00 82.62 394 ASP A C 1
ATOM 3004 O O . ASP A 1 394 ? 12.951 -5.445 -16.714 1.00 82.62 394 ASP A O 1
ATOM 3008 N N . MET A 1 395 ? 11.490 -5.608 -15.013 1.00 79.62 395 MET A N 1
ATOM 3009 C CA . MET A 1 395 ? 12.237 -4.814 -14.025 1.00 79.62 395 MET A CA 1
ATOM 3010 C C . MET A 1 395 ? 12.682 -5.617 -12.791 1.00 79.62 395 MET A C 1
ATOM 3012 O O . MET A 1 395 ? 13.583 -5.175 -12.084 1.00 79.62 395 MET A O 1
ATOM 3016 N N . GLU A 1 396 ? 12.066 -6.768 -12.521 1.00 80.75 396 GLU A N 1
ATOM 3017 C CA . GLU A 1 396 ? 12.404 -7.662 -11.409 1.00 80.75 396 GLU A CA 1
ATOM 3018 C C . GLU A 1 396 ? 13.401 -8.746 -11.855 1.00 80.75 396 GLU A C 1
ATOM 3020 O O . GLU A 1 396 ? 13.177 -9.458 -12.838 1.00 80.75 396 GLU A O 1
ATOM 3025 N N . TYR A 1 397 ? 14.488 -8.900 -11.098 1.00 78.94 397 TYR A N 1
ATOM 3026 C CA . TYR A 1 397 ? 15.543 -9.899 -11.313 1.00 78.94 397 TYR A CA 1
ATOM 3027 C C . TYR A 1 397 ? 15.843 -10.620 -9.990 1.00 78.94 397 TYR A C 1
ATOM 3029 O O . TYR A 1 397 ? 15.576 -10.041 -8.942 1.00 78.94 397 TYR A O 1
ATOM 3037 N N . PRO A 1 398 ? 16.402 -11.845 -9.976 1.00 76.06 398 PRO A N 1
ATOM 3038 C CA . PRO A 1 398 ? 16.768 -12.514 -8.722 1.00 76.06 398 PRO A CA 1
ATOM 3039 C C . PRO A 1 398 ? 17.643 -11.652 -7.797 1.00 76.06 398 PRO A C 1
ATOM 3041 O O . PRO A 1 398 ? 17.462 -11.670 -6.587 1.00 76.06 398 PRO A O 1
ATOM 3044 N N . GLU A 1 399 ? 18.538 -10.847 -8.372 1.00 73.50 399 GLU A N 1
ATOM 3045 C CA . GLU A 1 399 ? 19.453 -9.946 -7.664 1.00 73.50 399 GLU A CA 1
ATOM 3046 C C . GLU A 1 399 ? 18.819 -8.581 -7.328 1.00 73.50 399 GLU A C 1
ATOM 3048 O O . GLU A 1 399 ? 19.344 -7.821 -6.520 1.00 73.50 399 GLU A O 1
ATOM 3053 N N . ALA A 1 400 ? 17.686 -8.257 -7.955 1.00 73.31 400 ALA A N 1
ATOM 3054 C CA . ALA A 1 400 ? 16.905 -7.044 -7.730 1.00 73.31 400 ALA A CA 1
ATOM 3055 C C . ALA A 1 400 ? 15.409 -7.405 -7.763 1.00 73.31 400 ALA A C 1
ATOM 3057 O O . ALA A 1 400 ? 14.706 -7.073 -8.727 1.00 73.31 400 ALA A O 1
ATOM 3058 N N . PRO A 1 401 ? 14.917 -8.133 -6.741 1.00 77.56 401 PRO A N 1
ATOM 3059 C CA . PRO A 1 401 ? 13.584 -8.735 -6.769 1.00 77.56 401 PRO A CA 1
ATOM 3060 C C . PRO A 1 401 ? 12.467 -7.690 -6.778 1.00 77.56 401 PRO A C 1
ATOM 3062 O O . PRO A 1 401 ? 11.341 -7.993 -7.167 1.00 77.56 401 PRO A O 1
ATOM 3065 N N . ASN A 1 402 ? 12.780 -6.447 -6.405 1.00 86.50 402 ASN A N 1
ATOM 3066 C CA . ASN A 1 402 ? 11.868 -5.322 -6.458 1.00 86.50 402 ASN A CA 1
ATOM 3067 C C . ASN A 1 402 ? 12.248 -4.319 -7.555 1.00 86.50 402 ASN A C 1
ATOM 3069 O O . ASN A 1 402 ? 13.032 -3.393 -7.337 1.00 86.50 402 ASN A O 1
ATOM 3073 N N . GLY A 1 403 ? 11.583 -4.433 -8.701 1.00 85.88 403 GLY A N 1
ATOM 3074 C CA . GLY A 1 403 ? 11.709 -3.518 -9.830 1.00 85.88 403 GLY A CA 1
ATOM 3075 C C . GLY A 1 403 ? 11.370 -2.061 -9.507 1.00 85.88 403 GLY A C 1
ATOM 3076 O O . GLY A 1 403 ? 11.893 -1.169 -10.158 1.00 85.88 403 GLY A O 1
ATOM 3077 N N . CYS A 1 404 ? 10.577 -1.753 -8.471 1.00 85.62 404 CYS A N 1
ATOM 3078 C CA . CYS A 1 404 ? 10.356 -0.357 -8.067 1.00 85.62 404 CYS A CA 1
ATOM 3079 C C . CYS A 1 404 ? 11.675 0.329 -7.670 1.00 85.62 404 CYS A C 1
ATOM 3081 O O . CYS A 1 404 ? 11.840 1.537 -7.859 1.00 85.62 404 CYS A O 1
ATOM 3083 N N . LEU A 1 405 ? 12.632 -0.430 -7.128 1.00 83.88 405 LEU A N 1
ATOM 3084 C CA . LEU A 1 405 ? 13.922 0.104 -6.707 1.00 83.88 405 LEU A CA 1
ATOM 3085 C C . LEU A 1 405 ? 14.826 0.477 -7.885 1.00 83.88 405 LEU A C 1
ATOM 3087 O O . LEU A 1 405 ? 15.725 1.284 -7.682 1.00 83.88 405 LEU A O 1
ATOM 3091 N N . SER A 1 406 ? 14.558 0.025 -9.116 1.00 79.88 406 SER A N 1
ATOM 3092 C CA . SER A 1 406 ? 15.349 0.449 -10.282 1.00 79.88 406 SER A CA 1
ATOM 3093 C C . SER A 1 406 ? 15.299 1.963 -10.511 1.00 79.88 406 SER A C 1
ATOM 3095 O O . SER A 1 406 ? 16.242 2.541 -11.042 1.00 79.88 406 SER A O 1
ATOM 3097 N N . CYS A 1 407 ? 14.205 2.614 -10.104 1.00 78.25 407 CYS A N 1
ATOM 3098 C CA . CYS A 1 407 ? 14.038 4.067 -10.181 1.00 78.25 407 CYS A CA 1
ATOM 3099 C C . CYS A 1 407 ? 14.096 4.727 -8.795 1.00 78.25 407 CYS A C 1
ATOM 3101 O O . CYS A 1 407 ? 14.635 5.825 -8.648 1.00 78.25 407 CYS A O 1
ATOM 3103 N N . HIS A 1 408 ? 13.565 4.057 -7.766 1.00 81.00 408 HIS A N 1
ATOM 3104 C CA . HIS A 1 408 ? 13.446 4.625 -6.421 1.00 81.00 408 HIS A CA 1
ATOM 3105 C C . HIS A 1 408 ? 14.672 4.430 -5.521 1.00 81.00 408 HIS A C 1
ATOM 3107 O O . HIS A 1 408 ? 14.726 5.042 -4.457 1.00 81.00 408 HIS A O 1
ATOM 3113 N N . ALA A 1 409 ? 15.644 3.592 -5.891 1.00 72.44 409 ALA A N 1
ATOM 3114 C CA . ALA A 1 409 ? 16.857 3.415 -5.093 1.00 72.44 409 ALA A CA 1
ATOM 3115 C C . ALA A 1 409 ? 17.799 4.619 -5.177 1.00 72.44 409 ALA A C 1
ATOM 3117 O O . ALA A 1 409 ? 18.255 5.106 -4.146 1.00 72.44 409 ALA A O 1
ATOM 3118 N N . GLU A 1 410 ? 18.062 5.085 -6.400 1.00 63.78 410 GLU A N 1
ATOM 3119 C CA . GLU A 1 410 ? 19.074 6.110 -6.684 1.00 63.78 410 GLU A CA 1
ATOM 3120 C C . GLU A 1 410 ? 18.470 7.401 -7.247 1.00 63.78 410 GLU A C 1
ATOM 3122 O O . GLU A 1 410 ? 18.959 8.482 -6.938 1.00 63.78 410 GLU A O 1
ATOM 3127 N N . GLY A 1 411 ? 17.398 7.307 -8.046 1.00 62.22 411 GLY A N 1
ATOM 3128 C CA . GLY A 1 411 ? 16.825 8.457 -8.749 1.00 62.22 411 GLY A CA 1
ATOM 3129 C C . GLY A 1 411 ? 15.999 9.366 -7.842 1.00 62.22 411 GLY A C 1
ATOM 3130 O O . GLY A 1 411 ? 16.241 10.566 -7.772 1.00 62.22 411 GLY A O 1
ATOM 3131 N N . PHE A 1 412 ? 15.003 8.807 -7.150 1.00 68.31 412 PHE A N 1
ATOM 3132 C CA . PHE A 1 412 ? 14.200 9.561 -6.185 1.00 68.31 412 PHE A CA 1
ATOM 3133 C C . PHE A 1 412 ? 13.443 8.635 -5.228 1.00 68.31 412 PHE A C 1
ATOM 3135 O O . PHE A 1 412 ? 12.566 7.859 -5.624 1.00 68.31 412 PHE A O 1
ATOM 3142 N N . ARG A 1 413 ? 13.723 8.776 -3.930 1.00 72.75 413 ARG A N 1
ATOM 3143 C CA . ARG A 1 413 ? 12.912 8.189 -2.860 1.00 72.75 413 ARG A CA 1
ATOM 3144 C C . ARG A 1 413 ? 12.387 9.303 -1.973 1.00 72.75 413 ARG A C 1
ATOM 3146 O O . ARG A 1 413 ? 13.145 10.031 -1.342 1.00 72.75 413 ARG A O 1
ATOM 3153 N N . THR A 1 414 ? 11.070 9.457 -1.960 1.00 71.62 414 THR A N 1
ATOM 3154 C CA . THR A 1 414 ? 10.401 10.434 -1.099 1.00 71.62 414 THR A CA 1
ATOM 3155 C C . THR A 1 414 ? 10.323 9.914 0.333 1.00 71.62 414 THR A C 1
ATOM 3157 O O . THR A 1 414 ? 10.148 8.714 0.534 1.00 71.62 414 THR A O 1
ATOM 3160 N N . VAL A 1 415 ? 10.262 10.805 1.323 1.00 77.25 415 VAL A N 1
ATOM 3161 C CA . VAL A 1 415 ? 9.959 10.456 2.727 1.00 77.25 415 VAL A CA 1
ATOM 3162 C C . VAL A 1 415 ? 8.479 10.107 2.968 1.00 77.25 415 VAL A C 1
ATOM 3164 O O . VAL A 1 415 ? 7.967 10.256 4.072 1.00 77.25 415 VAL A O 1
ATOM 3167 N N . ARG A 1 416 ? 7.768 9.608 1.947 1.00 80.56 416 ARG A N 1
ATOM 3168 C CA . ARG A 1 416 ? 6.333 9.286 2.005 1.00 80.56 416 ARG A CA 1
ATOM 3169 C C . ARG A 1 416 ? 5.993 8.285 3.111 1.00 80.56 416 ARG A C 1
ATOM 3171 O O . ARG A 1 416 ? 4.912 8.363 3.685 1.00 80.56 416 ARG A O 1
ATOM 3178 N N . HIS A 1 417 ? 6.882 7.328 3.374 1.00 86.56 417 HIS A N 1
ATOM 3179 C CA . HIS A 1 417 ? 6.686 6.341 4.435 1.00 86.56 417 HIS A CA 1
ATOM 3180 C C . HIS A 1 417 ? 6.952 6.918 5.837 1.00 86.56 417 HIS A C 1
ATOM 3182 O O . HIS A 1 417 ? 6.567 6.290 6.814 1.00 86.56 417 HIS A O 1
ATOM 3188 N N . GLY A 1 418 ? 7.568 8.104 5.945 1.00 87.25 418 GLY A N 1
ATOM 3189 C CA . GLY A 1 418 ? 7.880 8.801 7.197 1.00 87.25 418 GLY A CA 1
ATOM 3190 C C . GLY A 1 418 ? 6.651 9.442 7.841 1.00 87.25 418 GLY A C 1
ATOM 3191 O O . GLY A 1 418 ? 6.589 10.659 8.008 1.00 87.25 418 GLY A O 1
ATOM 3192 N N . VAL A 1 419 ? 5.659 8.616 8.156 1.00 91.06 419 VAL A N 1
ATOM 3193 C CA . VAL A 1 419 ? 4.376 8.994 8.750 1.00 91.06 419 VAL A CA 1
ATOM 3194 C C . VAL A 1 419 ? 4.060 8.084 9.932 1.00 91.06 419 VAL A C 1
ATOM 3196 O O . VAL A 1 419 ? 4.508 6.942 9.978 1.00 91.06 419 VAL A O 1
ATOM 3199 N N . SER A 1 420 ? 3.253 8.562 10.876 1.00 91.38 420 SER A N 1
ATOM 3200 C CA . SER A 1 420 ? 2.948 7.845 12.122 1.00 91.38 420 SER A CA 1
ATOM 3201 C C . SER A 1 420 ? 2.196 6.523 11.936 1.00 91.38 420 SER A C 1
ATOM 3203 O O . SER A 1 420 ? 2.268 5.665 12.808 1.00 91.38 420 SER A O 1
ATOM 3205 N N . TYR A 1 421 ? 1.501 6.332 10.813 1.00 92.25 421 TYR A N 1
ATOM 3206 C CA . TYR A 1 421 ? 0.665 5.154 10.551 1.00 92.25 421 TYR A CA 1
ATOM 3207 C C . TYR A 1 421 ? 1.358 4.051 9.729 1.00 92.25 421 TYR A C 1
ATOM 3209 O O . TYR A 1 421 ? 0.729 3.043 9.400 1.00 92.25 421 TYR A O 1
ATOM 3217 N N . LEU A 1 422 ? 2.641 4.215 9.384 1.00 93.00 422 LEU A N 1
ATOM 3218 C CA . LEU A 1 422 ? 3.432 3.237 8.629 1.00 93.00 422 LEU A CA 1
ATOM 3219 C C . LEU A 1 422 ? 4.768 2.958 9.317 1.00 93.00 422 LEU A C 1
ATOM 3221 O O . LEU A 1 422 ? 5.409 3.861 9.845 1.00 93.00 422 LEU A O 1
ATOM 3225 N N . ASN A 1 423 ? 5.236 1.717 9.224 1.00 92.12 423 ASN A N 1
ATOM 3226 C CA . ASN A 1 423 ? 6.572 1.333 9.668 1.00 92.12 423 ASN A CA 1
ATOM 3227 C C . ASN A 1 423 ? 7.563 1.531 8.520 1.00 92.12 423 ASN A C 1
ATOM 3229 O O . ASN A 1 423 ? 7.852 0.603 7.760 1.00 92.12 423 ASN A O 1
ATOM 3233 N N . ALA A 1 424 ? 8.061 2.761 8.376 1.00 89.88 424 ALA A N 1
ATOM 3234 C CA . ALA A 1 424 ? 8.918 3.144 7.260 1.00 89.88 424 ALA A CA 1
ATOM 3235 C C . ALA A 1 424 ? 10.146 2.236 7.118 1.00 89.88 424 ALA A C 1
ATOM 3237 O O . ALA A 1 424 ? 10.389 1.710 6.039 1.00 89.88 424 ALA A O 1
ATOM 3238 N N . ALA A 1 425 ? 10.891 1.994 8.198 1.00 87.94 425 ALA A N 1
ATOM 3239 C CA . ALA A 1 425 ? 12.097 1.170 8.151 1.00 87.94 425 ALA A CA 1
ATOM 3240 C C . ALA A 1 425 ? 11.791 -0.275 7.722 1.00 87.94 425 ALA A C 1
ATOM 3242 O O . ALA A 1 425 ? 12.555 -0.869 6.961 1.00 87.94 425 ALA A O 1
ATOM 3243 N N . ASN A 1 426 ? 10.653 -0.823 8.157 1.00 89.81 426 ASN A N 1
ATOM 3244 C CA . ASN A 1 426 ? 10.248 -2.181 7.796 1.00 89.81 426 ASN A CA 1
ATOM 3245 C C . ASN A 1 426 ? 9.830 -2.272 6.327 1.00 89.81 426 ASN A C 1
ATOM 3247 O O . ASN A 1 426 ? 10.280 -3.178 5.632 1.00 89.81 426 ASN A O 1
ATOM 3251 N N . ILE A 1 427 ? 9.029 -1.318 5.834 1.00 88.88 427 ILE A N 1
ATOM 3252 C CA . ILE A 1 427 ? 8.653 -1.239 4.412 1.00 88.88 427 ILE A CA 1
ATOM 3253 C C . ILE A 1 427 ? 9.906 -1.204 3.543 1.00 88.88 427 ILE A C 1
ATOM 3255 O O . ILE A 1 427 ? 10.001 -1.897 2.538 1.00 88.88 427 ILE A O 1
ATOM 3259 N N . GLU A 1 428 ? 10.875 -0.389 3.937 1.00 85.12 428 GLU A N 1
ATOM 3260 C CA . GLU A 1 428 ? 12.091 -0.147 3.176 1.00 85.12 428 GLU A CA 1
ATOM 3261 C C . GLU A 1 428 ? 13.007 -1.368 3.153 1.00 85.12 428 GLU A C 1
ATOM 3263 O O . GLU A 1 428 ? 13.574 -1.680 2.106 1.00 85.12 428 GLU A O 1
ATOM 3268 N N . LYS A 1 429 ? 13.092 -2.085 4.277 1.00 84.62 429 LYS A N 1
ATOM 3269 C CA . LYS A 1 429 ? 13.770 -3.377 4.384 1.00 84.62 429 LYS A CA 1
ATOM 3270 C C . LYS A 1 429 ? 13.096 -4.432 3.499 1.00 84.62 429 LYS A C 1
ATOM 3272 O O . LYS A 1 429 ? 13.740 -4.981 2.610 1.00 84.62 429 LYS A O 1
ATOM 3277 N N . LEU A 1 430 ? 11.791 -4.644 3.672 1.00 84.00 430 LEU A N 1
ATOM 3278 C CA . LEU A 1 430 ? 11.009 -5.613 2.896 1.00 84.00 430 LEU A CA 1
ATOM 3279 C C . LEU A 1 430 ? 10.979 -5.285 1.402 1.00 84.00 430 LEU A C 1
ATOM 3281 O O . LEU A 1 430 ? 10.858 -6.179 0.574 1.00 84.00 430 LEU A O 1
ATOM 3285 N N . ALA A 1 431 ? 11.078 -4.009 1.031 1.00 84.50 431 ALA A N 1
ATOM 3286 C CA . ALA A 1 431 ? 11.176 -3.608 -0.362 1.00 84.50 431 ALA A CA 1
ATOM 3287 C C . ALA A 1 431 ? 12.511 -4.029 -0.986 1.00 84.50 431 ALA A C 1
ATOM 3289 O O . ALA A 1 431 ? 12.545 -4.267 -2.185 1.00 84.50 431 ALA A O 1
ATOM 3290 N N . ARG A 1 432 ? 13.602 -4.096 -0.217 1.00 80.19 432 ARG A N 1
ATOM 3291 C CA . ARG A 1 432 ? 14.916 -4.532 -0.719 1.00 80.19 432 ARG A CA 1
ATOM 3292 C C . ARG A 1 432 ? 15.043 -6.052 -0.743 1.00 80.19 432 ARG A C 1
ATOM 3294 O O . ARG A 1 432 ? 15.613 -6.587 -1.682 1.00 80.19 432 ARG A O 1
ATOM 3301 N N . GLU A 1 433 ? 14.513 -6.714 0.281 1.00 79.94 433 GLU A N 1
ATOM 3302 C CA . GLU A 1 433 ? 14.581 -8.174 0.441 1.00 79.94 433 GLU A CA 1
ATOM 3303 C C . GLU A 1 433 ? 13.497 -8.911 -0.363 1.00 79.94 433 GLU A C 1
ATOM 3305 O O . GLU A 1 433 ? 13.668 -10.071 -0.724 1.00 79.94 433 GLU A O 1
ATOM 3310 N N . GLY A 1 434 ? 12.364 -8.252 -0.616 1.00 77.62 434 GLY A N 1
ATOM 3311 C CA . GLY A 1 434 ? 11.174 -8.850 -1.216 1.00 77.62 434 GLY A CA 1
ATOM 3312 C C . GLY A 1 434 ? 10.918 -8.428 -2.661 1.00 77.62 434 GLY A C 1
ATOM 3313 O O . GLY A 1 434 ? 11.729 -7.766 -3.305 1.00 77.62 434 GLY A O 1
ATOM 3314 N N . SER A 1 435 ? 9.750 -8.808 -3.179 1.00 82.00 435 SER A N 1
ATOM 3315 C CA . SER A 1 435 ? 9.323 -8.451 -4.535 1.00 82.00 435 SER A CA 1
ATOM 3316 C C . SER A 1 435 ? 8.754 -7.033 -4.610 1.00 82.00 435 SER A C 1
ATOM 3318 O O . SER A 1 435 ? 8.516 -6.370 -3.589 1.00 82.00 435 SER A O 1
ATOM 3320 N N . SER A 1 436 ? 8.444 -6.554 -5.819 1.00 85.75 436 SER A N 1
ATOM 3321 C CA . SER A 1 436 ? 7.714 -5.293 -5.954 1.00 85.75 436 SER A CA 1
ATOM 3322 C C . SER A 1 436 ? 6.328 -5.312 -5.344 1.00 85.75 436 SER A C 1
ATOM 3324 O O . SER A 1 436 ? 5.767 -4.234 -5.175 1.00 85.75 436 SER A O 1
ATOM 3326 N N . ASP A 1 437 ? 5.780 -6.459 -4.940 1.00 82.56 437 ASP A N 1
ATOM 3327 C CA . ASP A 1 437 ? 4.480 -6.494 -4.274 1.00 82.56 437 ASP A CA 1
ATOM 3328 C C . ASP A 1 437 ? 4.481 -5.814 -2.905 1.00 82.56 437 ASP A C 1
ATOM 3330 O O . ASP A 1 437 ? 3.438 -5.283 -2.513 1.00 82.56 437 ASP A O 1
ATOM 3334 N N . THR A 1 438 ? 5.630 -5.731 -2.221 1.00 82.94 438 THR A N 1
ATOM 3335 C CA . THR A 1 438 ? 5.774 -4.930 -0.994 1.00 82.94 438 THR A CA 1
ATOM 3336 C C . THR A 1 438 ? 5.443 -3.461 -1.263 1.00 82.94 438 THR A C 1
ATOM 3338 O O . THR A 1 438 ? 4.664 -2.842 -0.536 1.00 82.94 438 THR A O 1
ATOM 3341 N N . CYS A 1 439 ? 5.995 -2.898 -2.343 1.00 85.38 439 CYS A N 1
ATOM 3342 C CA . CYS A 1 439 ? 5.752 -1.510 -2.736 1.00 85.38 439 CYS A CA 1
ATOM 3343 C C . CYS A 1 439 ? 4.391 -1.361 -3.419 1.00 85.38 439 CYS A C 1
ATOM 3345 O O . CYS A 1 439 ? 3.568 -0.543 -3.013 1.00 85.38 439 CYS A O 1
ATOM 3347 N N . TYR A 1 440 ? 4.131 -2.173 -4.441 1.00 84.75 440 TYR A N 1
ATOM 3348 C CA . TYR A 1 440 ? 2.929 -2.114 -5.257 1.00 84.75 440 TYR A CA 1
ATOM 3349 C C . TYR A 1 440 ? 1.673 -2.285 -4.405 1.00 84.75 440 TYR A C 1
ATOM 3351 O O . TYR A 1 440 ? 0.754 -1.480 -4.527 1.00 84.75 440 TYR A O 1
ATOM 3359 N N . GLY A 1 441 ? 1.651 -3.230 -3.459 1.00 79.00 441 GLY A N 1
ATOM 3360 C CA . GLY A 1 441 ? 0.533 -3.415 -2.531 1.00 79.00 441 GLY A CA 1
ATOM 3361 C C . GLY A 1 441 ? 0.170 -2.147 -1.748 1.00 79.00 441 GLY A C 1
ATOM 3362 O O . GLY A 1 441 ? -1.014 -1.834 -1.618 1.00 79.00 441 GLY A O 1
ATOM 3363 N N . CYS A 1 442 ? 1.174 -1.385 -1.305 1.00 80.31 442 CYS A N 1
ATOM 3364 C CA . CYS A 1 442 ? 1.021 -0.131 -0.558 1.00 80.31 442 CYS A CA 1
ATOM 3365 C C . CYS A 1 442 ? 0.794 1.108 -1.452 1.00 80.31 442 CYS A C 1
ATOM 3367 O O . CYS A 1 442 ? 0.377 2.163 -0.970 1.00 80.31 442 CYS A O 1
ATOM 3369 N N . HIS A 1 443 ? 1.088 1.008 -2.752 1.00 81.19 443 HIS A N 1
ATOM 3370 C CA . HIS A 1 443 ? 1.037 2.109 -3.724 1.00 81.19 443 HIS A CA 1
ATOM 3371 C C . HIS A 1 443 ? -0.108 1.964 -4.731 1.00 81.19 443 HIS A C 1
ATOM 3373 O O . HIS A 1 443 ? -0.044 2.503 -5.830 1.00 81.19 443 HIS A O 1
ATOM 3379 N N . GLY A 1 444 ? -1.185 1.272 -4.366 1.00 76.75 444 GLY A N 1
ATOM 3380 C CA . GLY A 1 444 ? -2.357 1.173 -5.236 1.00 76.75 444 GLY A CA 1
ATOM 3381 C C . GLY A 1 444 ? -2.402 -0.045 -6.144 1.00 76.75 444 GLY A C 1
ATOM 3382 O O . GLY A 1 444 ? -3.261 -0.135 -7.019 1.00 76.75 444 GLY A O 1
ATOM 3383 N N . GLY A 1 445 ? -1.536 -1.025 -5.907 1.00 77.50 445 GLY A N 1
ATOM 3384 C CA . GLY A 1 445 ? -1.666 -2.370 -6.456 1.00 77.50 445 GLY A CA 1
ATOM 3385 C C . GLY A 1 445 ? -2.890 -3.110 -5.934 1.00 77.50 445 GLY A C 1
ATOM 3386 O O . GLY A 1 445 ? -3.340 -4.064 -6.549 1.00 77.50 445 GLY A O 1
ATOM 3387 N N . ARG A 1 446 ? -3.499 -2.610 -4.854 1.00 78.12 446 ARG A N 1
ATOM 3388 C CA . ARG A 1 446 ? -4.843 -2.973 -4.396 1.00 78.12 446 ARG A CA 1
ATOM 3389 C C . ARG A 1 446 ? -5.761 -1.764 -4.523 1.00 78.12 446 ARG A C 1
ATOM 3391 O O . ARG A 1 446 ? -6.263 -1.271 -3.516 1.00 78.12 446 ARG A O 1
ATOM 3398 N N . ALA A 1 447 ? -5.924 -1.241 -5.736 1.00 83.06 447 ALA A N 1
ATOM 3399 C CA . ALA A 1 447 ? -6.784 -0.089 -5.981 1.00 83.06 447 ALA A CA 1
ATOM 3400 C C . ALA A 1 447 ? -8.257 -0.450 -5.751 1.00 83.06 447 ALA A C 1
ATOM 3402 O O . ALA A 1 447 ? -8.844 -1.244 -6.485 1.00 83.06 447 ALA A O 1
ATOM 3403 N N . TRP A 1 448 ? -8.865 0.146 -4.728 1.00 81.44 448 TRP A N 1
ATOM 3404 C CA . TRP A 1 448 ? -10.318 0.071 -4.508 1.00 81.44 448 TRP A CA 1
ATOM 3405 C C . TRP A 1 448 ? -11.017 1.292 -5.107 1.00 81.44 448 TRP A C 1
ATOM 3407 O O . TRP A 1 448 ? -12.219 1.276 -5.371 1.00 81.44 448 TRP A O 1
ATOM 3417 N N . TYR A 1 449 ? -10.237 2.340 -5.369 1.00 84.81 449 TYR A N 1
ATOM 3418 C CA . TYR A 1 449 ? -10.682 3.596 -5.938 1.00 84.81 449 TYR A CA 1
ATOM 3419 C C . TYR A 1 449 ? -10.058 3.793 -7.318 1.00 84.81 449 TYR A C 1
ATOM 3421 O O . TYR A 1 449 ? -8.902 3.455 -7.551 1.00 84.81 449 TYR A O 1
ATOM 3429 N N . ARG A 1 450 ? -10.829 4.391 -8.230 1.00 85.50 450 ARG A N 1
ATOM 3430 C CA . ARG A 1 450 ? -10.390 4.745 -9.596 1.00 85.50 450 ARG A CA 1
ATOM 3431 C C . ARG A 1 450 ? -9.589 6.046 -9.668 1.00 85.50 450 ARG A C 1
ATOM 3433 O O . ARG A 1 450 ? -9.396 6.593 -10.744 1.00 85.50 450 ARG A O 1
ATOM 3440 N N . ILE A 1 451 ? -9.246 6.612 -8.519 1.00 87.06 451 ILE A N 1
ATOM 3441 C CA . ILE A 1 451 ? -8.499 7.861 -8.429 1.00 87.06 451 ILE A CA 1
ATOM 3442 C C . ILE A 1 451 ? -7.208 7.579 -7.682 1.00 87.06 451 ILE A C 1
ATOM 3444 O O . ILE A 1 451 ? -7.197 6.807 -6.723 1.00 87.06 451 ILE A O 1
ATOM 3448 N N . SER A 1 452 ? -6.117 8.178 -8.135 1.00 86.06 452 SER A N 1
ATOM 3449 C CA . SER A 1 452 ? -4.855 8.158 -7.405 1.00 86.06 452 SER A CA 1
ATOM 3450 C C . SER A 1 452 ? -4.935 9.085 -6.201 1.00 86.06 452 SER A C 1
ATOM 3452 O O . SER A 1 452 ? -5.660 10.081 -6.215 1.00 86.06 452 SER A O 1
ATOM 3454 N N . TYR A 1 453 ? -4.157 8.783 -5.168 1.00 86.19 453 TYR A N 1
ATOM 3455 C CA . TYR A 1 453 ? -3.964 9.726 -4.077 1.00 86.19 453 TYR A CA 1
ATOM 3456 C C . TYR A 1 453 ? -2.854 10.721 -4.445 1.00 86.19 453 TYR A C 1
ATOM 3458 O O . TYR A 1 453 ? -1.768 10.294 -4.853 1.00 86.19 453 TYR A O 1
ATOM 3466 N N . PRO A 1 454 ? -3.090 12.040 -4.335 1.00 85.44 454 PRO A N 1
ATOM 3467 C CA . PRO A 1 454 ? -2.087 13.046 -4.658 1.00 85.44 454 PRO A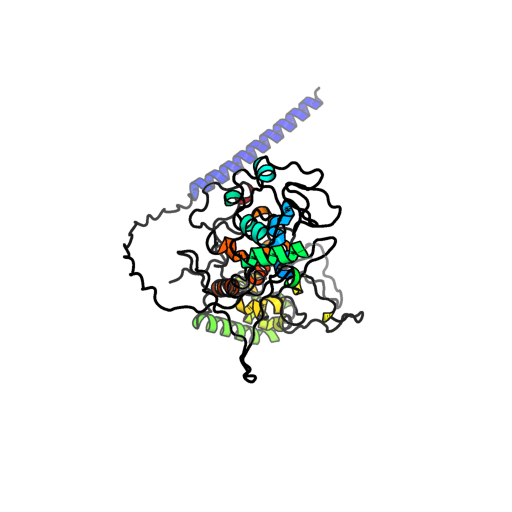 CA 1
ATOM 3468 C C . PRO A 1 454 ? -1.070 13.164 -3.515 1.00 85.44 454 PRO A C 1
ATOM 3470 O O . PRO A 1 454 ? -1.123 14.102 -2.723 1.00 85.44 454 PRO A O 1
ATOM 3473 N N . TYR A 1 455 ? -0.149 12.198 -3.409 1.00 86.25 455 TYR A N 1
ATOM 3474 C CA . TYR A 1 455 ? 0.881 12.233 -2.367 1.00 86.25 455 TYR A CA 1
ATOM 3475 C C . TYR A 1 455 ? 1.725 13.509 -2.445 1.00 86.25 455 TYR A C 1
ATOM 3477 O O . TYR A 1 455 ? 1.959 14.020 -3.552 1.00 86.25 455 TYR A O 1
ATOM 3485 N N . PRO A 1 456 ? 2.218 13.989 -1.290 1.00 88.19 456 PRO A N 1
ATOM 3486 C CA . PRO A 1 456 ? 3.114 15.123 -1.250 1.00 88.19 456 PRO A CA 1
ATOM 3487 C C . PRO A 1 456 ? 4.373 14.914 -2.094 1.00 88.19 456 PRO A C 1
ATOM 3489 O O . PRO A 1 456 ? 4.971 13.836 -2.117 1.00 88.19 456 PRO A O 1
ATOM 3492 N N . ARG A 1 457 ? 4.799 15.980 -2.764 1.00 86.88 457 ARG A N 1
ATOM 3493 C CA . ARG A 1 457 ? 6.052 16.076 -3.507 1.00 86.88 457 ARG A CA 1
ATOM 3494 C C . ARG A 1 457 ? 7.152 16.563 -2.578 1.00 86.88 457 ARG A C 1
ATOM 3496 O O . ARG A 1 457 ? 7.548 17.725 -2.625 1.00 86.88 457 ARG A O 1
ATOM 3503 N N . HIS A 1 458 ? 7.603 15.671 -1.708 1.00 85.06 458 HIS A N 1
ATOM 3504 C CA . HIS A 1 458 ? 8.791 15.923 -0.901 1.00 85.06 458 HIS A CA 1
ATOM 3505 C C . HIS A 1 458 ? 9.972 16.259 -1.806 1.00 85.06 458 HIS A C 1
ATOM 3507 O O . HIS A 1 458 ? 10.102 15.651 -2.861 1.00 85.06 458 HIS A O 1
ATOM 3513 N N . ALA A 1 459 ? 10.823 17.199 -1.403 1.00 81.38 459 ALA A N 1
ATOM 3514 C CA . ALA A 1 459 ? 12.039 17.498 -2.149 1.00 81.38 459 ALA A CA 1
ATOM 3515 C C . ALA A 1 459 ? 13.013 16.304 -2.119 1.00 81.38 459 ALA A C 1
ATOM 3517 O O . ALA A 1 459 ? 13.119 15.616 -1.101 1.00 81.38 459 ALA A O 1
ATOM 3518 N N . TRP A 1 460 ? 13.746 16.089 -3.211 1.00 78.38 460 TRP A N 1
ATOM 3519 C CA . TRP A 1 460 ? 14.858 15.135 -3.303 1.00 78.38 460 TRP A CA 1
ATOM 3520 C C . TRP A 1 460 ? 16.057 15.775 -4.031 1.00 78.38 460 TRP A C 1
ATOM 3522 O O . TRP A 1 460 ? 15.882 16.812 -4.681 1.00 78.38 460 TRP A O 1
ATOM 3532 N N . PRO A 1 461 ? 17.280 15.222 -3.898 1.00 74.81 461 PRO A N 1
ATOM 3533 C CA . PRO A 1 461 ? 18.451 15.724 -4.616 1.00 74.81 461 PRO A CA 1
ATOM 3534 C C . PRO A 1 461 ? 18.208 15.762 -6.128 1.00 74.81 461 PRO A C 1
ATOM 3536 O O . PRO A 1 461 ? 17.631 14.832 -6.675 1.00 74.81 461 PRO A O 1
ATOM 3539 N N . ASP A 1 462 ? 18.623 16.840 -6.791 1.00 75.75 462 ASP A N 1
ATOM 3540 C CA . ASP A 1 462 ? 18.481 17.015 -8.246 1.00 75.75 462 ASP A CA 1
ATOM 3541 C C . ASP A 1 462 ? 17.027 17.017 -8.771 1.00 75.75 462 ASP A C 1
ATOM 3543 O O . ASP A 1 462 ? 16.790 16.853 -9.969 1.00 75.75 462 ASP A O 1
ATOM 3547 N N . MET A 1 463 ? 16.038 17.243 -7.894 1.00 81.38 463 MET A N 1
ATOM 3548 C CA . MET A 1 463 ? 14.648 17.479 -8.291 1.00 81.38 463 MET A CA 1
ATOM 3549 C C . MET A 1 463 ? 14.540 18.728 -9.176 1.00 81.38 463 MET A C 1
ATOM 3551 O O . MET A 1 463 ? 15.025 19.796 -8.798 1.00 81.38 463 MET A O 1
ATOM 3555 N N . ASP A 1 464 ? 13.868 18.598 -10.322 1.00 82.00 464 ASP A N 1
ATOM 3556 C CA . ASP A 1 464 ? 13.624 19.715 -11.237 1.00 82.00 464 ASP A CA 1
ATOM 3557 C C . ASP A 1 464 ? 12.853 20.851 -10.536 1.00 82.00 464 ASP A C 1
ATOM 3559 O O . ASP A 1 464 ? 11.914 20.615 -9.765 1.00 82.00 464 ASP A O 1
ATOM 3563 N N . GLU A 1 465 ? 13.257 22.093 -10.806 1.00 85.25 465 GLU A N 1
ATOM 3564 C CA . GLU A 1 465 ? 12.555 23.287 -10.333 1.00 85.25 465 GLU A CA 1
ATOM 3565 C C . GLU A 1 465 ? 11.230 23.493 -11.087 1.00 85.25 465 GLU A C 1
ATOM 3567 O O . GLU A 1 465 ? 10.300 24.105 -10.551 1.00 85.25 465 GLU A O 1
ATOM 3572 N N . GLU A 1 466 ? 11.120 22.982 -12.319 1.00 90.06 466 GLU A N 1
ATOM 3573 C CA . GLU A 1 466 ? 9.897 23.037 -13.110 1.00 90.06 466 GLU A CA 1
ATOM 3574 C C . GLU A 1 466 ? 8.860 22.035 -12.582 1.00 90.06 466 GLU A C 1
ATOM 3576 O O . GLU A 1 466 ? 9.051 20.818 -12.562 1.00 90.06 466 GLU A O 1
ATOM 3581 N N . ILE A 1 467 ? 7.714 22.560 -12.142 1.00 88.38 467 ILE A N 1
ATOM 3582 C CA . ILE A 1 467 ? 6.610 21.754 -11.619 1.00 88.38 467 ILE A CA 1
ATOM 3583 C C . ILE A 1 467 ? 5.602 21.526 -12.753 1.00 88.38 467 ILE A C 1
ATOM 3585 O O . ILE A 1 467 ? 5.012 22.501 -13.228 1.00 88.38 467 ILE A O 1
ATOM 3589 N N . PRO A 1 468 ? 5.341 20.273 -13.171 1.00 86.25 468 PRO A N 1
ATOM 3590 C CA . PRO A 1 468 ? 4.362 20.004 -14.217 1.00 86.25 468 PRO A CA 1
ATOM 3591 C C . PRO A 1 468 ? 2.941 20.372 -13.763 1.00 86.25 468 PRO A C 1
ATOM 3593 O O . PRO A 1 468 ? 2.623 20.343 -12.574 1.00 86.25 468 PRO A O 1
ATOM 3596 N N . GLU A 1 469 ? 2.053 20.677 -14.713 1.00 88.12 469 GLU A N 1
ATOM 3597 C CA . GLU A 1 469 ? 0.695 21.173 -14.426 1.00 88.12 469 GLU A CA 1
ATOM 3598 C C . GLU A 1 469 ? -0.103 20.240 -13.494 1.00 88.12 469 GLU A C 1
ATOM 3600 O O . GLU A 1 469 ? -0.761 20.704 -12.568 1.00 88.12 469 GLU A O 1
ATOM 3605 N N . TRP A 1 470 ? 0.025 18.916 -13.648 1.00 85.31 470 TRP A N 1
ATOM 3606 C CA . TRP A 1 470 ? -0.652 17.930 -12.789 1.00 85.31 470 TRP A CA 1
ATOM 3607 C C . TRP A 1 470 ? -0.166 17.927 -11.325 1.00 85.31 470 TRP A C 1
ATOM 3609 O O . TRP A 1 470 ? -0.800 17.320 -10.454 1.00 85.31 470 TRP A O 1
ATOM 3619 N N . ALA A 1 471 ? 0.977 18.558 -11.053 1.00 87.44 471 ALA A N 1
ATOM 3620 C CA . ALA A 1 471 ? 1.682 18.553 -9.776 1.00 87.44 471 ALA A CA 1
ATOM 3621 C C . ALA A 1 471 ? 1.604 19.887 -9.017 1.00 87.44 471 ALA A C 1
ATOM 3623 O O . ALA A 1 471 ? 2.038 19.934 -7.862 1.00 87.44 471 ALA A O 1
ATOM 3624 N N . VAL A 1 472 ? 1.083 20.951 -9.642 1.00 88.81 472 VAL A N 1
ATOM 3625 C CA . VAL A 1 472 ? 1.155 22.328 -9.118 1.00 88.81 472 VAL A CA 1
ATOM 3626 C C . VAL A 1 472 ? 0.464 22.492 -7.764 1.00 88.81 472 VAL A C 1
ATOM 3628 O O . VAL A 1 472 ? 1.013 23.135 -6.874 1.00 88.81 472 VAL A O 1
ATOM 3631 N N . ASP A 1 473 ? -0.678 21.831 -7.576 1.00 88.44 473 ASP A N 1
ATOM 3632 C CA . ASP A 1 473 ? -1.477 21.909 -6.347 1.00 88.44 473 ASP A CA 1
ATOM 3633 C C . ASP A 1 473 ? -1.153 20.791 -5.344 1.00 88.44 473 ASP A C 1
ATOM 3635 O O . ASP A 1 473 ? -1.831 20.641 -4.324 1.00 88.44 473 ASP A O 1
ATOM 3639 N N . ARG A 1 474 ? -0.134 19.962 -5.616 1.00 89.12 474 ARG A N 1
ATOM 3640 C CA . ARG A 1 474 ? 0.242 18.891 -4.688 1.00 89.12 474 ARG A CA 1
ATOM 3641 C C . ARG A 1 474 ? 0.997 19.466 -3.484 1.00 89.12 474 ARG A C 1
ATOM 3643 O O . ARG A 1 474 ? 1.902 20.278 -3.687 1.00 89.12 474 ARG A O 1
ATOM 3650 N N . PRO A 1 475 ? 0.701 19.004 -2.252 1.00 89.31 475 PRO A N 1
ATOM 3651 C CA . PRO A 1 475 ? 1.478 19.369 -1.069 1.00 89.31 475 PRO A CA 1
ATOM 3652 C C . PRO A 1 475 ? 2.963 19.043 -1.255 1.00 89.31 475 PRO A C 1
ATOM 3654 O O . PRO A 1 475 ? 3.302 18.136 -2.008 1.00 89.31 475 PRO A O 1
ATOM 3657 N N . THR A 1 476 ? 3.856 19.738 -0.558 1.00 89.50 476 THR A N 1
ATOM 3658 C CA . THR A 1 476 ? 5.304 19.434 -0.554 1.00 89.50 476 THR A CA 1
ATOM 3659 C C . THR A 1 476 ? 5.747 18.681 0.697 1.00 89.50 476 THR A C 1
ATOM 3661 O O . THR A 1 476 ? 6.876 18.209 0.782 1.00 89.50 476 THR A O 1
ATOM 3664 N N . GLU A 1 477 ? 4.854 18.564 1.674 1.00 88.38 477 GLU A N 1
ATOM 3665 C CA . GLU A 1 477 ? 5.095 17.932 2.963 1.00 88.38 477 GLU A CA 1
ATOM 3666 C C . GLU A 1 477 ? 3.915 17.033 3.325 1.00 88.38 477 GLU A C 1
ATOM 3668 O O . GLU A 1 477 ? 2.792 17.224 2.844 1.00 88.38 477 GLU A O 1
ATOM 3673 N N . SER A 1 478 ? 4.190 16.037 4.164 1.00 88.50 478 SER A N 1
ATOM 3674 C CA . SER A 1 478 ? 3.160 15.183 4.740 1.00 88.50 478 SER A CA 1
ATOM 3675 C C . SER A 1 478 ? 2.247 16.005 5.634 1.00 88.50 478 SER A C 1
ATOM 3677 O O . SER A 1 478 ? 2.646 17.013 6.210 1.00 88.50 478 SER A O 1
ATOM 3679 N N . ASP A 1 479 ? 1.010 15.541 5.743 1.00 88.69 479 ASP A N 1
ATOM 3680 C CA . ASP A 1 479 ? 0.027 16.093 6.661 1.00 88.69 479 ASP A CA 1
ATOM 3681 C C . ASP A 1 479 ? 0.603 16.120 8.096 1.00 88.69 479 ASP A C 1
ATOM 3683 O O . ASP A 1 479 ? 1.001 15.059 8.593 1.00 88.69 479 ASP A O 1
ATOM 3687 N N . PRO A 1 480 ? 0.690 17.302 8.742 1.00 89.44 480 PRO A N 1
ATOM 3688 C CA . PRO A 1 480 ? 1.318 17.454 10.052 1.00 89.44 480 PRO A CA 1
ATOM 3689 C C . PRO A 1 480 ? 0.718 16.565 11.141 1.00 89.44 480 PRO A C 1
ATOM 3691 O O . PRO A 1 480 ? 1.424 16.215 12.081 1.00 89.44 480 PRO A O 1
ATOM 3694 N N . GLU A 1 481 ? -0.555 16.173 11.015 1.00 86.81 481 GLU A N 1
ATOM 3695 C CA . GLU A 1 481 ? -1.214 15.250 11.950 1.00 86.81 481 GLU A CA 1
ATOM 3696 C C . GLU A 1 481 ? -0.522 13.878 12.003 1.00 86.81 481 GLU A C 1
ATOM 3698 O O . GLU A 1 481 ? -0.502 13.223 13.042 1.00 86.81 481 GLU A O 1
ATOM 3703 N N . TYR A 1 482 ? 0.080 13.450 10.892 1.00 90.19 482 TYR A N 1
ATOM 3704 C CA . TYR A 1 482 ? 0.776 12.168 10.787 1.00 90.19 482 TYR A CA 1
ATOM 3705 C C . TYR A 1 482 ? 2.294 12.321 10.752 1.00 90.19 482 TYR A C 1
ATOM 3707 O O . TYR A 1 482 ? 2.991 11.359 10.429 1.00 90.19 482 TYR A O 1
ATOM 3715 N N . ALA A 1 483 ? 2.821 13.512 11.035 1.00 87.75 483 ALA A N 1
ATOM 3716 C CA . ALA A 1 483 ? 4.256 13.721 11.083 1.00 87.75 483 ALA A CA 1
ATOM 3717 C C . ALA A 1 483 ? 4.872 12.900 12.224 1.00 87.75 483 ALA A C 1
ATOM 3719 O O . ALA A 1 483 ? 4.349 12.856 13.338 1.00 87.75 483 ALA A O 1
ATOM 3720 N N . LEU A 1 484 ? 6.004 12.254 11.946 1.00 84.44 484 LEU A N 1
ATOM 3721 C CA . LEU A 1 484 ? 6.802 11.642 13.000 1.00 84.44 484 LEU A CA 1
ATOM 3722 C C . LEU A 1 484 ? 7.396 12.741 13.897 1.00 84.44 484 LEU A C 1
ATOM 3724 O O . LEU A 1 484 ? 7.746 13.815 13.392 1.00 84.44 484 LEU A O 1
ATOM 3728 N N . PRO A 1 485 ? 7.546 12.494 15.210 1.00 72.94 485 PRO A N 1
ATOM 3729 C CA . PRO A 1 485 ? 8.318 13.385 16.063 1.00 72.94 485 PRO A CA 1
ATOM 3730 C C . PRO A 1 485 ? 9.737 13.528 15.500 1.00 72.94 485 PRO A C 1
ATOM 3732 O O . PRO A 1 485 ? 10.285 12.585 14.922 1.00 72.94 485 PRO A O 1
ATOM 3735 N N . ALA A 1 486 ? 10.323 14.721 15.636 1.00 63.91 486 ALA A N 1
ATOM 3736 C CA . ALA A 1 486 ? 11.695 14.952 15.203 1.00 63.91 486 ALA A CA 1
ATOM 3737 C C . ALA A 1 486 ? 12.613 13.917 15.870 1.00 63.91 486 ALA A C 1
ATOM 3739 O O . ALA A 1 486 ? 12.525 13.716 17.080 1.00 63.91 486 ALA A O 1
ATOM 3740 N N . ALA A 1 487 ? 13.455 13.250 15.077 1.00 55.19 487 ALA A N 1
ATOM 3741 C CA . ALA A 1 487 ? 14.458 12.339 15.612 1.00 55.19 487 ALA A CA 1
ATOM 3742 C C . ALA A 1 487 ? 15.370 13.126 16.568 1.00 55.19 487 ALA A C 1
ATOM 3744 O O . ALA A 1 487 ? 15.953 14.131 16.152 1.00 55.19 487 ALA A O 1
ATOM 3745 N N . GLU A 1 488 ? 15.417 12.712 17.837 1.00 41.06 488 GLU A N 1
ATOM 3746 C CA . GLU A 1 488 ? 16.281 13.314 18.865 1.00 41.06 488 GLU A CA 1
ATOM 3747 C C . GLU A 1 488 ? 17.773 13.074 18.607 1.00 41.06 488 GLU A C 1
ATOM 3749 O O . GLU A 1 488 ? 18.137 11.972 18.127 1.00 41.06 488 GLU A O 1
#